Protein AF-A0A1C3NWD1-F1 (afdb_monomer)

Secondary structure (DSSP, 8-state):
--S-SHHHHHTT--HHHHHHHHHHHHHHHHHHHHHHHHHHH-S-HHHHHHHHHHHHHHHHHTTTT-HHHHHHHHHHHHHHHHHHTT----STTHHHHHHHHHTHHHHHHHHHHHH-TTGGGSSTT-S-GGGG-S-PSPPSSPPPHHHHHHHHHHHHHHHHHHHGGGGS-HHHHHHHHHHHHHHHHHHHHIIIIIIT------HHHHHHHHHHHHHHHHHT-STTPPPPPHHHHHHHHHHHHHHHHHHHHHHHTTS-HHHHHHHHHHHHHHHIIIIIT-HHHHTT---PPPEETTEEPPHHHHHHHHHHHHHHHHHHHHHHHHSHHHHHHHHHHH-HHHHHHTT--HHHHHHHHHHHHHHHHHHHHHHHHHHTTS--TTTT-HHHHHHHHHHHHHH-TT-HHHHHHHHHHHHHHHHHS-TTHHHHHHHHHHHHHTTSTTHHHHHHHHHHHHHHHHHHHHTS-S------------------------------------------------------PPP--S-PPPPPHHHHHHHHHHHHHHT------

Radius of gyration: 30.86 Å; Cα contacts (8 Å, |Δi|>4): 618; chains: 1; bounding box: 107×69×74 Å

pLDDT: mean 72.7, std 21.0, range [24.58, 97.88]

Solvent-accessible surface area (backbone atoms only — not comparable to full-atom values): 30510 Å² total; per-residue (Å²): 80,84,65,40,50,68,65,28,46,74,69,72,41,65,55,69,60,55,48,50,50,50,48,54,52,50,54,51,51,52,51,52,52,48,64,72,42,37,88,77,62,49,96,42,79,63,59,60,56,54,50,56,55,44,50,49,22,26,43,60,73,23,64,82,74,39,70,68,48,26,53,53,43,44,49,52,54,52,50,51,40,57,56,50,69,72,62,84,63,83,65,88,61,27,66,57,48,53,48,45,47,77,37,42,43,44,53,50,31,38,50,47,66,68,68,49,81,81,59,74,64,49,38,51,77,56,68,63,52,53,64,63,38,88,67,72,81,84,70,95,60,86,74,52,72,65,57,53,49,51,53,51,50,50,52,49,51,52,52,50,61,72,48,50,54,79,76,55,56,79,76,67,35,50,72,51,40,48,27,43,14,42,16,26,34,33,37,17,47,26,41,25,37,37,38,45,39,37,62,66,28,20,52,22,23,32,9,43,47,1,23,52,41,12,44,32,30,35,66,22,71,48,94,78,38,74,57,36,61,42,62,58,13,37,55,48,15,5,52,59,22,21,63,51,26,40,62,61,34,61,66,29,69,76,36,56,55,56,39,18,23,54,40,29,28,32,50,7,39,38,42,29,58,70,41,50,68,30,59,90,71,53,57,90,72,69,55,68,75,58,34,59,99,86,44,70,54,52,71,70,57,47,49,52,49,42,51,48,53,35,50,50,51,53,49,53,51,47,52,43,52,78,35,75,65,21,54,52,29,42,40,33,28,70,38,49,68,64,27,41,74,76,70,43,62,58,63,62,52,48,42,50,34,41,16,54,18,21,20,37,10,1,41,11,25,30,45,35,28,56,56,67,53,40,88,62,51,72,78,21,23,37,68,49,14,50,52,52,46,48,33,24,50,37,36,28,25,63,32,70,68,18,12,43,51,33,20,44,49,41,48,52,32,52,71,77,40,63,87,62,45,35,60,52,51,45,49,54,50,48,57,50,31,79,77,38,80,62,26,58,43,42,54,52,48,50,53,52,51,48,53,53,46,53,54,49,50,73,72,52,69,98,76,83,92,74,86,89,86,84,82,88,79,91,79,90,84,92,76,89,81,86,90,84,90,87,87,82,86,83,85,89,87,86,88,90,85,84,84,82,90,89,89,83,85,83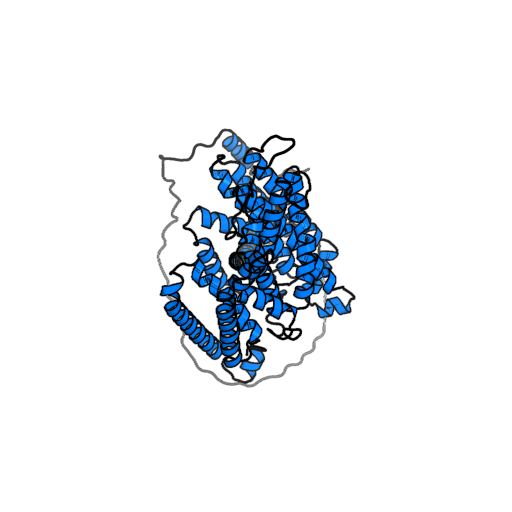,89,83,91,82,78,87,82,74,89,74,78,83,78,86,91,81,87,76,84,82,72,50,78,64,51,51,54,49,53,51,51,52,52,53,70,75,65,65,78,88,75,82,135

Nearest PDB structures (foldseek):
  5b57-assembly1_B  TM=3.977E-01  e=2.247E-02  Burkholderia cenocepacia J2315
  6iww-assembly1_C  TM=1.962E-01  e=1.771E-01  Salmonella enterica subsp. enterica serovar Typhimurium
  8j2m-assembly1_B  TM=1.566E-01  e=1.511E+00  Oryza sativa Japonica Group
  6fmy-assembly1_A  TM=1.900E-01  e=9.768E+00  Streptococcus thermophilus LMG 18311

InterPro domains:
  IPR001851 ABC transporter, permease [PF02653] (3-109)
  IPR001851 ABC transporter, permease [PF02653] (179-416)
  IPR043428 High-affinity branched-chain amino acid transport system permease protein LivM-like [PTHR30482] (113-449)
  IPR043428 High-affinity branched-chain amino acid transport system permease protein LivM-like [cd06581] (182-442)

Mean predicted aligned error: 15.23 Å

Foldseek 3Di:
DQQDDVVCVVVVNPSVVVVVVVVVVVVVVLVVVCVVCCVPQPPDPVSSVVVVLLLLLLCVQLLVPDPVSSVVSSVVQVVVLVVLVPDQDDDPCRLVSVLCSVCVSLVSLQCSLQPVLPNQSSHNCPPQLCLLAPDDDDDPDDDDPVVVVVVVVLVVVLVCVLCVLLPDDLVSLLLSLLQLLQLLLLLLLLLQCQQQVAAALLLLLLQLQLQLQLQCLCVCNPPNGDRDQSVVSNLVSLLVLLVVLLVQLQSLVSHDDPSSHSSNLSSSQCSLRVAVPRCVRFPPRQLDAHDDPPHHDRSSVLSVVSVVLSVVSVVVSVCCCVDPLRSLSSVCSNPVVVSVVVVRPSNVSSSVSRSSSSSSSSSSSNSVCNSVSHRDSVSSHSVVSVLSSLQSSQQGSNDSSSSSVSSVQLSVDVVPHPPCRSVVVSVVQSVVCVVVSNHPNVVVVVVVVVVVVVVVPVVVDPPPPDDDDDDDDDDDDDDDDDDDDDDDDDDDDDDDDDDDDDDDDDDDDDDDDDDDDDDDDDDDDDADPVRVVVVVVVVVVVPDDDDDD

Structure (mmCIF, N/CA/C/O backbone):
data_AF-A0A1C3NWD1-F1
#
_entry.id   AF-A0A1C3NWD1-F1
#
loop_
_atom_site.group_PDB
_atom_site.id
_atom_site.type_symbol
_atom_site.label_atom_id
_atom_site.label_alt_id
_atom_site.label_comp_id
_atom_site.label_asym_id
_atom_site.label_entity_id
_atom_site.label_seq_id
_atom_site.pdbx_PDB_ins_code
_atom_site.Cartn_x
_atom_site.Cartn_y
_atom_site.Cartn_z
_atom_site.occupancy
_atom_site.B_iso_or_equiv
_atom_site.auth_seq_id
_atom_site.auth_comp_id
_atom_site.auth_asym_id
_atom_site.auth_atom_id
_atom_site.pdbx_PDB_model_num
ATOM 1 N N . MET A 1 1 ? -16.433 8.766 25.386 1.00 56.16 1 MET A N 1
ATOM 2 C CA . MET A 1 1 ? -16.088 9.530 24.168 1.00 56.16 1 MET A CA 1
ATOM 3 C C . MET A 1 1 ? -15.211 8.722 23.220 1.00 56.16 1 MET A C 1
ATOM 5 O O . MET A 1 1 ? -15.625 8.549 22.086 1.00 56.16 1 MET A O 1
ATOM 9 N N . VAL A 1 2 ? -14.023 8.257 23.641 1.00 53.28 2 VAL A N 1
ATOM 10 C CA . VAL A 1 2 ? -13.127 7.468 22.766 1.00 53.28 2 VAL A CA 1
ATOM 11 C C . VAL A 1 2 ? -13.754 6.124 22.376 1.00 53.28 2 VAL A C 1
ATOM 13 O O . VAL A 1 2 ? -13.706 5.761 21.206 1.00 53.28 2 VAL A O 1
ATOM 16 N N . ASP A 1 3 ? -14.381 5.429 23.330 1.00 57.62 3 ASP A N 1
ATOM 17 C CA . ASP A 1 3 ? -15.058 4.148 23.072 1.00 57.62 3 ASP A CA 1
ATOM 18 C C . ASP A 1 3 ? -16.434 4.342 22.424 1.00 57.62 3 ASP A C 1
ATOM 20 O O . ASP A 1 3 ? -16.761 3.689 21.440 1.00 57.62 3 ASP A O 1
ATOM 24 N N . ASP A 1 4 ? -17.216 5.286 22.954 1.00 66.12 4 ASP A N 1
ATOM 25 C CA . ASP A 1 4 ? -18.485 5.728 22.380 1.00 66.12 4 ASP A CA 1
ATOM 26 C C . ASP A 1 4 ? -18.639 7.251 22.552 1.00 66.12 4 ASP A C 1
ATOM 28 O O . ASP A 1 4 ? -18.438 7.805 23.647 1.00 66.12 4 ASP A O 1
ATOM 32 N N . ARG A 1 5 ? -18.951 7.934 21.444 1.00 69.62 5 ARG A N 1
ATOM 33 C CA . ARG A 1 5 ? -19.238 9.373 21.376 1.00 69.62 5 ARG A CA 1
ATOM 34 C C . ARG A 1 5 ? -20.714 9.668 21.659 1.00 69.62 5 ARG A C 1
ATOM 36 O O . ARG A 1 5 ? -20.987 10.604 22.403 1.00 69.62 5 ARG A O 1
ATOM 43 N N . GLN A 1 6 ? -21.636 8.865 21.130 1.00 71.81 6 GLN A N 1
ATOM 44 C CA . GLN A 1 6 ? -23.077 9.048 21.318 1.00 71.81 6 GLN A CA 1
ATOM 45 C C . GLN A 1 6 ? -23.457 8.823 22.784 1.00 71.81 6 GLN A C 1
ATOM 47 O O . GLN A 1 6 ? -24.178 9.629 23.363 1.00 71.81 6 GLN A O 1
ATOM 52 N N . LEU A 1 7 ? -22.886 7.801 23.430 1.00 77.56 7 LEU A N 1
ATOM 53 C CA . LEU A 1 7 ? -23.079 7.568 24.865 1.00 77.56 7 LEU A CA 1
ATOM 54 C C . LEU A 1 7 ? -22.551 8.733 25.727 1.00 77.56 7 LEU A C 1
ATOM 56 O O . LEU A 1 7 ? -23.131 9.044 26.763 1.00 77.56 7 LEU A O 1
ATOM 60 N N . ALA A 1 8 ? -21.476 9.404 25.292 1.00 78.06 8 ALA A N 1
ATOM 61 C CA . ALA A 1 8 ? -20.918 10.560 25.999 1.00 78.06 8 ALA A CA 1
ATOM 62 C C . ALA A 1 8 ? -21.793 11.819 25.851 1.00 78.06 8 ALA A C 1
ATOM 64 O O . ALA A 1 8 ? -22.002 12.544 26.825 1.00 78.06 8 ALA A O 1
ATOM 65 N N . GLU A 1 9 ? -22.338 12.050 24.654 1.00 83.19 9 GLU A N 1
ATOM 66 C CA . GLU A 1 9 ? -23.315 13.115 24.393 1.00 83.19 9 GLU A CA 1
ATOM 67 C C . GLU A 1 9 ? -24.612 12.877 25.190 1.00 83.19 9 GLU A C 1
ATOM 69 O O . GLU A 1 9 ? -25.127 13.803 25.815 1.00 83.19 9 GLU A O 1
ATOM 74 N N . LEU A 1 10 ? -25.079 11.623 25.279 1.00 88.56 10 LEU A N 1
ATOM 75 C CA . LEU A 1 10 ? -26.205 11.222 26.136 1.00 88.56 10 LEU A CA 1
ATOM 76 C C . LEU A 1 10 ? -25.922 11.413 27.636 1.00 88.56 10 LEU A C 1
ATOM 78 O O . LEU A 1 10 ? -26.843 11.721 28.389 1.00 88.56 10 LEU A O 1
ATOM 82 N N . SER A 1 11 ? -24.665 11.297 28.081 1.00 88.56 11 SER A N 1
ATOM 83 C CA . SER A 1 11 ? -24.250 11.636 29.453 1.00 88.56 11 SER A CA 1
ATOM 84 C C . SER A 1 11 ? -23.986 13.138 29.672 1.00 88.56 11 SER A C 1
ATOM 86 O O . SER A 1 11 ? -23.311 13.502 30.632 1.00 88.56 11 SER A O 1
ATOM 88 N N . ALA A 1 12 ? -24.478 14.007 28.781 1.00 87.94 12 ALA A N 1
ATOM 89 C CA . ALA A 1 12 ? -24.313 15.465 28.807 1.00 87.94 12 ALA A CA 1
ATOM 90 C C . ALA A 1 12 ? -22.852 15.970 28.776 1.00 87.94 12 ALA A C 1
ATOM 92 O O . ALA A 1 12 ? -22.576 17.112 29.147 1.00 87.94 12 ALA A O 1
ATOM 93 N N . ILE A 1 13 ? -21.905 15.154 28.297 1.00 85.81 13 ILE A N 1
ATOM 94 C CA . ILE A 1 13 ? -20.516 15.579 28.086 1.00 85.81 13 ILE A CA 1
ATOM 95 C C . ILE A 1 13 ? -20.430 16.243 26.701 1.00 85.81 13 ILE A C 1
ATOM 97 O O . ILE A 1 13 ? -20.773 15.596 25.708 1.00 85.81 13 ILE A O 1
ATOM 101 N N . PRO A 1 14 ? -19.944 17.497 26.581 1.00 85.69 14 PRO A N 1
ATOM 102 C CA . PRO A 1 14 ? -19.838 18.192 25.298 1.00 85.69 14 PRO A CA 1
ATOM 103 C C . PRO A 1 14 ? -18.686 17.614 24.460 1.00 85.69 14 PRO A C 1
ATOM 105 O O . PRO A 1 14 ? -17.570 18.138 24.449 1.00 85.69 14 PRO A O 1
ATOM 108 N N . ALA A 1 15 ? -18.957 16.509 23.761 1.00 79.94 15 ALA A N 1
ATOM 109 C CA . ALA A 1 15 ? -17.955 15.720 23.048 1.00 79.94 15 ALA A CA 1
ATOM 110 C C . ALA A 1 15 ? -17.121 16.549 22.056 1.00 79.94 15 ALA A C 1
ATOM 112 O O . ALA A 1 15 ? -15.904 16.389 22.021 1.00 79.94 15 ALA A O 1
ATOM 113 N N . ASP A 1 16 ? -17.730 17.477 21.310 1.00 80.38 16 ASP A N 1
ATOM 114 C CA . ASP A 1 16 ? -16.998 18.345 20.375 1.00 80.38 16 ASP A CA 1
ATOM 115 C C . ASP A 1 16 ? -16.020 19.298 21.073 1.00 80.38 16 ASP A C 1
ATOM 117 O O . ASP A 1 16 ? -14.914 19.504 20.579 1.00 80.38 16 ASP A O 1
ATOM 121 N N . GLN A 1 17 ? -16.371 19.836 22.247 1.00 83.38 17 GLN A N 1
ATOM 122 C CA . GLN A 1 17 ? -15.467 20.703 23.012 1.00 83.38 17 GLN A CA 1
ATOM 123 C C . GLN A 1 17 ? -14.297 19.903 23.594 1.00 83.38 17 GLN A C 1
ATOM 125 O O . GLN A 1 17 ? -13.153 20.351 23.533 1.00 83.38 17 GLN A O 1
ATOM 130 N N . VAL A 1 18 ? -14.564 18.694 24.100 1.00 84.75 18 VAL A N 1
ATOM 131 C CA . VAL A 1 18 ? -13.524 17.779 24.599 1.00 84.75 18 VAL A CA 1
ATOM 132 C C . VAL A 1 18 ? -12.596 17.335 23.460 1.00 84.75 18 VAL A C 1
ATOM 134 O O . VAL A 1 18 ? -11.378 17.322 23.636 1.00 84.75 18 VAL A O 1
ATOM 137 N N . ALA A 1 19 ? -13.141 17.054 22.271 1.00 81.31 19 ALA A N 1
ATOM 138 C CA . ALA A 1 19 ? -12.361 16.758 21.070 1.00 81.31 19 ALA A CA 1
ATOM 139 C C . ALA A 1 19 ? -11.484 17.944 20.654 1.00 81.31 19 ALA A C 1
ATOM 141 O O . ALA A 1 19 ? -10.289 17.769 20.430 1.00 81.31 19 ALA A O 1
ATOM 142 N N . ALA A 1 20 ? -12.063 19.145 20.564 1.00 83.75 20 ALA A N 1
ATOM 143 C CA . ALA A 1 20 ? -11.362 20.355 20.152 1.00 83.75 20 ALA A CA 1
ATOM 144 C C . ALA A 1 20 ? -10.234 20.720 21.129 1.00 83.75 20 ALA A C 1
ATOM 146 O O . ALA A 1 20 ? -9.129 21.038 20.693 1.00 83.75 20 ALA A O 1
ATOM 147 N N . ALA A 1 21 ? -10.473 20.599 22.439 1.00 87.81 21 ALA A N 1
ATOM 148 C CA . ALA A 1 21 ? -9.446 20.779 23.461 1.00 87.81 21 ALA A CA 1
ATOM 149 C C . ALA A 1 21 ? -8.330 19.725 23.343 1.00 87.81 21 ALA A C 1
ATOM 151 O O . ALA A 1 21 ? -7.152 20.077 23.372 1.00 87.81 21 ALA A O 1
ATOM 152 N N . GLY A 1 22 ? -8.682 18.449 23.143 1.00 87.06 22 GLY A N 1
ATOM 153 C CA . GLY A 1 22 ? -7.714 17.373 22.915 1.00 87.06 22 GLY A CA 1
ATOM 154 C C . GLY A 1 22 ? -6.849 17.604 21.671 1.00 87.06 22 GLY A C 1
ATOM 155 O O . GLY A 1 22 ? -5.629 17.454 21.736 1.00 87.06 22 GLY A O 1
ATOM 156 N N . TRP A 1 23 ? -7.460 18.045 20.566 1.00 86.44 23 TRP A N 1
ATOM 157 C CA . TRP A 1 23 ? -6.755 18.447 19.347 1.00 86.44 23 TRP A CA 1
ATOM 158 C C . TRP A 1 23 ? -5.817 19.628 19.594 1.00 86.44 23 TRP A C 1
ATOM 160 O O . TRP A 1 23 ? -4.640 19.524 19.263 1.00 86.44 23 TRP A O 1
ATOM 170 N N . ALA A 1 24 ? -6.296 20.707 20.220 1.00 90.75 24 ALA A N 1
ATOM 171 C CA . ALA A 1 24 ? -5.492 21.897 20.498 1.00 90.75 24 ALA A CA 1
ATOM 172 C C . ALA A 1 24 ? -4.279 21.591 21.394 1.00 90.75 24 ALA A C 1
ATOM 174 O O . ALA A 1 24 ? -3.167 22.049 21.120 1.00 90.75 24 ALA A O 1
ATOM 175 N N . VAL A 1 25 ? -4.461 20.776 22.439 1.00 90.25 25 VAL A N 1
ATOM 176 C CA . VAL A 1 25 ? -3.363 20.319 23.307 1.00 90.25 25 VAL A CA 1
ATOM 177 C C . VAL A 1 25 ? -2.386 19.439 22.523 1.00 90.25 25 VAL A C 1
ATOM 179 O O . VAL A 1 25 ? -1.177 19.660 22.599 1.00 90.25 25 VAL A O 1
ATOM 182 N N . GLY A 1 26 ? -2.889 18.500 21.715 1.00 88.25 26 GLY A N 1
ATOM 183 C CA . GLY A 1 26 ? -2.070 17.633 20.867 1.00 88.25 26 GLY A CA 1
ATOM 184 C C . GLY A 1 26 ? -1.217 18.405 19.857 1.00 88.25 26 GLY A C 1
ATOM 185 O O . GLY A 1 26 ? -0.010 18.182 19.781 1.00 88.25 26 GLY A O 1
ATOM 186 N N . THR A 1 27 ? -1.802 19.363 19.129 1.00 89.69 27 THR A N 1
ATOM 187 C CA . THR A 1 27 ? -1.069 20.200 18.164 1.00 89.69 27 THR A CA 1
ATOM 188 C C . THR A 1 27 ? -0.059 21.118 18.846 1.00 89.69 27 THR A C 1
ATOM 190 O O . THR A 1 27 ? 1.030 21.320 18.316 1.00 89.69 27 THR A O 1
ATOM 193 N N . THR A 1 28 ? -0.381 21.638 20.036 1.00 92.31 28 THR A N 1
ATOM 194 C CA . THR A 1 28 ? 0.540 22.486 20.814 1.00 92.31 28 THR A CA 1
ATOM 195 C C . THR A 1 28 ? 1.754 21.688 21.289 1.00 92.31 28 THR A C 1
ATOM 197 O O . THR A 1 28 ? 2.888 22.130 21.109 1.00 92.31 28 THR A O 1
ATOM 200 N N . LEU A 1 29 ? 1.538 20.485 21.834 1.00 89.25 29 LEU A N 1
ATOM 201 C CA . LEU A 1 29 ? 2.622 19.593 22.253 1.00 89.25 29 LEU A CA 1
ATOM 202 C C . LEU A 1 29 ? 3.470 19.131 21.062 1.00 89.25 29 LEU A C 1
ATOM 204 O O . LEU A 1 29 ? 4.692 19.190 21.142 1.00 89.25 29 LEU A O 1
ATOM 208 N N . ALA A 1 30 ? 2.850 18.751 19.940 1.00 85.25 30 ALA A N 1
ATOM 209 C CA . ALA A 1 30 ? 3.571 18.372 18.725 1.00 85.25 30 ALA A CA 1
ATOM 210 C C . ALA A 1 30 ? 4.430 19.526 18.172 1.00 85.25 30 ALA A C 1
ATOM 212 O O . ALA A 1 30 ? 5.585 19.310 17.803 1.00 85.25 30 ALA A O 1
ATOM 213 N N . GLY A 1 31 ? 3.907 20.759 18.176 1.00 87.00 31 GLY A N 1
ATOM 214 C CA . GLY A 1 31 ? 4.665 21.958 17.809 1.00 87.00 31 GLY A CA 1
ATOM 215 C C . GLY A 1 31 ? 5.853 22.210 18.742 1.00 87.00 31 GLY A C 1
ATOM 216 O O . GLY A 1 31 ? 6.963 22.456 18.273 1.00 87.00 31 GLY A O 1
ATOM 217 N N . PHE A 1 32 ? 5.655 22.070 20.056 1.00 89.88 32 PHE A N 1
ATOM 218 C CA . PHE A 1 32 ? 6.724 22.195 21.049 1.00 89.88 32 PHE A CA 1
ATOM 219 C C . PHE A 1 32 ? 7.815 21.124 20.871 1.00 89.88 32 PHE A C 1
ATOM 221 O O . PHE A 1 32 ? 9.002 21.448 20.858 1.00 89.88 32 PHE A O 1
ATOM 228 N N . THR A 1 33 ? 7.436 19.864 20.638 1.00 85.25 33 THR A N 1
ATOM 229 C CA . THR A 1 33 ? 8.374 18.787 20.280 1.00 85.25 33 THR A CA 1
ATOM 230 C C . THR A 1 33 ? 9.134 19.115 18.992 1.00 85.25 33 THR A C 1
ATOM 232 O O . THR A 1 33 ? 10.354 18.972 18.960 1.00 85.25 33 THR A O 1
ATOM 235 N N . GLY A 1 34 ? 8.458 19.627 17.959 1.00 83.62 34 GLY A N 1
ATOM 236 C CA . GLY A 1 34 ? 9.097 20.078 16.720 1.00 83.62 34 GLY A CA 1
ATOM 237 C C . GLY A 1 34 ? 10.166 21.151 16.952 1.00 83.62 34 GLY A C 1
ATOM 238 O O . GLY A 1 34 ? 11.270 21.029 16.426 1.00 83.62 34 GLY A O 1
ATOM 239 N N . ILE A 1 35 ? 9.888 22.146 17.802 1.00 86.69 35 ILE A N 1
ATOM 240 C CA . ILE A 1 35 ? 10.855 23.189 18.193 1.00 86.69 35 ILE A CA 1
ATOM 241 C C . ILE A 1 35 ? 12.080 22.580 18.895 1.00 86.69 35 ILE A C 1
ATOM 243 O O . ILE A 1 35 ? 13.209 22.956 18.587 1.00 86.69 35 ILE A O 1
ATOM 247 N N . LEU A 1 36 ? 11.881 21.617 19.804 1.00 87.75 36 LEU A N 1
ATOM 248 C CA . LEU A 1 36 ? 12.979 20.959 20.524 1.00 87.75 36 LEU A CA 1
ATOM 249 C C . LEU A 1 36 ? 13.839 20.045 19.636 1.00 87.75 36 LEU A C 1
ATOM 251 O O . LEU A 1 36 ? 15.032 19.889 19.900 1.00 87.75 36 LEU A O 1
ATOM 255 N N . LEU A 1 37 ? 13.259 19.431 18.600 1.00 83.44 37 LEU A N 1
ATOM 256 C CA . LEU A 1 37 ? 13.977 18.528 17.692 1.00 83.44 37 LEU A CA 1
ATOM 257 C C . LEU A 1 37 ? 14.575 19.240 16.469 1.00 83.44 37 LEU A C 1
ATOM 259 O O . LEU A 1 37 ? 15.523 18.714 15.882 1.00 83.44 37 LEU A O 1
ATOM 263 N N . ALA A 1 38 ? 14.103 20.440 16.114 1.00 83.62 38 ALA A N 1
ATOM 264 C CA . ALA A 1 38 ? 14.605 21.220 14.979 1.00 83.62 38 ALA A CA 1
ATOM 265 C C . ALA A 1 38 ? 16.143 21.396 14.945 1.00 83.62 38 ALA A C 1
ATOM 267 O O . ALA A 1 38 ? 16.715 21.211 13.867 1.00 83.62 38 ALA A O 1
ATOM 268 N N . PRO A 1 39 ? 16.853 21.653 16.071 1.00 85.69 39 PRO A N 1
ATOM 269 C CA . PRO A 1 39 ? 18.316 21.755 16.073 1.00 85.69 39 PRO A CA 1
ATOM 270 C C . PRO A 1 39 ? 19.040 20.431 15.787 1.00 85.69 39 PRO A C 1
ATOM 272 O O . PRO A 1 39 ? 20.216 20.450 15.438 1.00 85.69 39 PRO A O 1
ATOM 275 N N . ARG A 1 40 ? 18.369 19.283 15.967 1.00 80.50 40 ARG A N 1
ATOM 276 C CA . ARG A 1 40 ? 18.953 17.941 15.788 1.00 80.50 40 ARG A CA 1
ATOM 277 C C . ARG A 1 40 ? 18.625 17.318 14.434 1.00 80.50 40 ARG A C 1
ATOM 279 O O . ARG A 1 40 ? 19.489 16.670 13.859 1.00 80.50 40 ARG A O 1
ATOM 286 N N . LEU A 1 41 ? 17.394 17.482 13.944 1.00 72.88 41 LEU A N 1
ATOM 287 C CA . LEU A 1 41 ? 16.898 16.765 12.758 1.00 72.88 41 LEU A CA 1
ATOM 288 C C . LEU A 1 41 ? 16.902 17.579 11.457 1.00 72.88 41 LEU A C 1
ATOM 290 O O . LEU A 1 41 ? 16.620 17.013 10.404 1.00 72.88 41 LEU A O 1
ATOM 294 N N . GLN A 1 42 ? 17.234 18.875 11.524 1.00 74.00 42 GLN A N 1
ATOM 295 C CA . GLN A 1 42 ? 16.994 19.861 10.461 1.00 74.00 42 GLN A CA 1
ATOM 296 C C . GLN A 1 42 ? 15.494 20.014 10.132 1.00 74.00 42 GLN A C 1
ATOM 298 O O . GLN A 1 42 ? 14.689 19.089 10.246 1.00 74.00 42 GLN A O 1
ATOM 303 N N . LEU A 1 43 ? 15.081 21.212 9.715 1.00 71.19 43 LEU A N 1
ATOM 304 C CA . LEU A 1 43 ? 13.685 21.474 9.350 1.00 71.19 43 LEU A CA 1
ATOM 305 C C . LEU A 1 43 ? 13.396 20.980 7.927 1.00 71.19 43 LEU A C 1
ATOM 307 O O . LEU A 1 43 ? 13.308 21.764 6.986 1.00 71.19 43 LEU A O 1
ATOM 311 N N . THR A 1 44 ? 13.244 19.663 7.781 1.00 70.69 44 THR A N 1
ATOM 312 C CA . THR A 1 44 ? 12.792 19.018 6.541 1.00 70.69 44 THR A CA 1
ATOM 313 C C . THR A 1 44 ? 11.373 18.451 6.708 1.00 70.69 44 THR A C 1
ATOM 315 O O . THR A 1 44 ? 11.058 17.902 7.770 1.00 70.69 44 THR A O 1
ATOM 318 N N . PRO A 1 45 ? 10.502 18.525 5.677 1.00 62.12 45 PRO A N 1
ATOM 319 C CA . PRO A 1 45 ? 9.158 17.938 5.736 1.00 62.12 45 PRO A CA 1
ATOM 320 C C . PRO A 1 45 ? 9.168 16.432 6.028 1.00 62.12 45 PRO A C 1
ATOM 322 O O . PRO A 1 45 ? 8.290 15.925 6.724 1.00 62.12 45 PRO A O 1
ATOM 325 N N . TYR A 1 46 ? 10.180 15.721 5.525 1.00 63.66 46 TYR A N 1
ATOM 326 C CA . TYR A 1 46 ? 10.324 14.274 5.680 1.00 63.66 46 TYR A CA 1
ATOM 327 C C . TYR A 1 46 ? 10.920 13.878 7.041 1.00 63.66 46 TYR A C 1
ATOM 329 O O . TYR A 1 46 ? 10.402 12.975 7.691 1.00 63.66 46 TYR A O 1
ATOM 337 N N . GLY A 1 47 ? 11.934 14.590 7.549 1.00 66.69 47 GLY A N 1
ATOM 338 C CA . GLY A 1 47 ? 12.548 14.273 8.845 1.00 66.69 47 GLY A CA 1
ATOM 339 C C . GLY A 1 47 ? 11.561 14.342 10.015 1.00 66.69 47 GLY A C 1
ATOM 340 O O . GLY A 1 47 ? 11.516 13.433 10.843 1.00 66.69 47 GLY A O 1
ATOM 341 N N . LEU A 1 48 ? 10.707 15.373 10.054 1.00 70.00 48 LEU A N 1
ATOM 342 C CA . LEU A 1 48 ? 9.707 15.519 11.118 1.00 70.00 48 LEU A CA 1
ATOM 343 C C . LEU A 1 48 ? 8.495 14.589 10.955 1.00 70.00 48 LEU A C 1
ATOM 345 O O . LEU A 1 48 ? 7.911 14.175 11.954 1.00 70.00 48 LEU A O 1
ATOM 349 N N . THR A 1 49 ? 8.112 14.220 9.729 1.00 67.88 49 THR A N 1
ATOM 350 C CA . THR A 1 49 ? 7.000 13.275 9.514 1.00 67.88 49 THR A CA 1
ATOM 351 C C . THR A 1 49 ? 7.390 11.833 9.845 1.00 67.88 49 THR A C 1
ATOM 353 O O . THR A 1 49 ? 6.531 11.048 10.245 1.00 67.88 49 THR A O 1
ATOM 356 N N . LEU A 1 50 ? 8.678 11.481 9.797 1.00 69.38 50 LEU A N 1
ATOM 357 C CA . LEU A 1 50 ? 9.162 10.168 10.235 1.00 69.38 50 LEU A CA 1
ATOM 358 C C . LEU A 1 50 ? 9.050 9.951 11.759 1.00 69.38 50 LEU A C 1
ATOM 360 O O . LEU A 1 50 ? 8.834 8.813 12.174 1.00 69.38 50 LEU A O 1
ATOM 364 N N . LEU A 1 51 ? 9.059 11.008 12.586 1.00 76.50 51 LEU A N 1
ATOM 365 C CA . LEU A 1 51 ? 8.763 10.920 14.033 1.00 76.50 51 LEU A CA 1
ATOM 366 C C . LEU A 1 51 ? 7.345 10.404 14.325 1.00 76.50 51 LEU A C 1
ATOM 368 O O . LEU A 1 51 ? 7.087 9.829 15.384 1.00 76.50 51 LEU A O 1
ATOM 372 N N . VAL A 1 52 ? 6.402 10.583 13.396 1.00 77.19 52 VAL A N 1
ATOM 373 C CA . VAL A 1 52 ? 5.029 10.074 13.545 1.00 77.19 52 VAL A CA 1
ATOM 374 C C . VAL A 1 52 ? 5.040 8.545 13.686 1.00 77.19 52 VAL A C 1
ATOM 376 O O . VAL A 1 52 ? 4.271 7.981 14.461 1.00 77.19 52 VAL A O 1
ATOM 379 N N . LEU A 1 53 ? 5.972 7.865 13.014 1.00 75.38 53 LEU A N 1
ATOM 380 C CA . LEU A 1 53 ? 6.144 6.420 13.131 1.00 75.38 53 LEU A CA 1
ATOM 381 C C . LEU A 1 53 ? 6.651 5.995 14.522 1.00 75.38 53 LEU A C 1
ATOM 383 O O . LEU A 1 53 ? 6.215 4.968 15.043 1.00 75.38 53 LEU A O 1
ATOM 387 N N . GLU A 1 54 ? 7.522 6.794 15.142 1.00 80.81 54 GLU A N 1
ATOM 388 C CA . GLU A 1 54 ? 8.015 6.551 16.503 1.00 80.81 54 GLU A CA 1
ATOM 389 C C . GLU A 1 54 ? 6.911 6.766 17.544 1.00 80.81 54 GLU A C 1
ATOM 391 O O . GLU A 1 54 ? 6.699 5.927 18.425 1.00 80.81 54 GLU A O 1
ATOM 396 N N . THR A 1 55 ? 6.134 7.847 17.406 1.00 83.38 55 THR A N 1
ATOM 397 C CA . THR A 1 55 ? 5.027 8.138 18.330 1.00 83.38 55 THR A CA 1
ATOM 398 C C . THR A 1 55 ? 3.906 7.101 18.246 1.00 83.38 55 THR A C 1
ATOM 400 O O . THR A 1 55 ? 3.331 6.761 19.283 1.00 83.38 55 THR A O 1
ATOM 403 N N . PHE A 1 56 ? 3.643 6.499 17.078 1.00 81.06 56 PHE A N 1
ATOM 404 C CA . PHE A 1 56 ? 2.696 5.381 16.974 1.00 81.06 56 PHE A CA 1
ATOM 405 C C . PHE A 1 56 ? 3.089 4.178 17.847 1.00 81.06 56 PHE A C 1
ATOM 407 O O . PHE A 1 56 ? 2.206 3.571 18.455 1.00 81.06 56 PHE A O 1
ATOM 414 N N . ALA A 1 57 ? 4.381 3.848 17.972 1.00 82.06 57 ALA A N 1
ATOM 415 C CA . ALA A 1 57 ? 4.846 2.758 18.840 1.00 82.06 57 ALA A CA 1
ATOM 416 C C . ALA A 1 57 ? 4.433 2.987 20.302 1.00 82.06 57 ALA A C 1
ATOM 418 O O . ALA A 1 57 ? 3.841 2.117 20.946 1.00 82.06 57 ALA A O 1
ATOM 419 N N . VAL A 1 58 ? 4.684 4.204 20.789 1.00 85.94 58 VAL A N 1
ATOM 420 C CA . VAL A 1 58 ? 4.336 4.659 22.140 1.00 85.94 58 VAL A CA 1
ATOM 421 C C . VAL A 1 58 ? 2.821 4.657 22.352 1.00 85.94 58 VAL A C 1
ATOM 423 O O . VAL A 1 58 ? 2.334 4.154 23.365 1.00 85.94 58 VAL A O 1
ATOM 426 N N . VAL A 1 59 ? 2.064 5.184 21.386 1.00 80.69 59 VAL A N 1
ATOM 427 C CA . VAL A 1 59 ? 0.598 5.284 21.436 1.00 80.69 59 VAL A CA 1
ATOM 428 C C . VAL A 1 59 ? -0.065 3.912 21.563 1.00 80.69 59 VAL A C 1
ATOM 430 O O . VAL A 1 59 ? -0.956 3.737 22.401 1.00 80.69 59 VAL A O 1
ATOM 433 N N . VAL A 1 60 ? 0.376 2.924 20.775 1.00 79.19 60 VAL A N 1
ATOM 434 C CA . VAL A 1 60 ? -0.174 1.563 20.859 1.00 79.19 60 VAL A CA 1
ATOM 435 C C . VAL A 1 60 ? 0.226 0.900 22.181 1.00 79.19 60 VAL A C 1
ATOM 437 O O . VAL A 1 60 ? -0.607 0.220 22.784 1.00 79.19 60 VAL A O 1
ATOM 440 N N . ALA A 1 61 ? 1.445 1.134 22.684 1.00 80.06 61 ALA A N 1
ATOM 441 C CA . ALA A 1 61 ? 1.903 0.564 23.955 1.00 80.06 61 ALA A CA 1
ATOM 442 C C . ALA A 1 61 ? 1.112 1.098 25.156 1.00 80.06 61 ALA A C 1
ATOM 444 O O . ALA A 1 61 ? 0.674 0.328 26.010 1.00 80.06 61 ALA A O 1
ATOM 445 N N . ALA A 1 62 ? 0.822 2.399 25.156 1.00 79.19 62 ALA A N 1
ATOM 446 C CA . ALA A 1 62 ? -0.048 3.051 26.131 1.00 79.19 62 ALA A CA 1
ATOM 447 C C . ALA A 1 62 ? -1.546 2.725 25.956 1.00 79.19 62 ALA A C 1
ATOM 449 O O . ALA A 1 62 ? -2.370 3.174 26.759 1.00 79.19 62 ALA A O 1
ATOM 450 N N . ARG A 1 63 ? -1.913 1.971 24.906 1.00 76.44 63 ARG A N 1
ATOM 451 C CA . ARG A 1 63 ? -3.288 1.584 24.533 1.00 76.44 63 ARG A CA 1
ATOM 452 C C . ARG A 1 63 ? -4.264 2.766 24.401 1.00 76.44 63 ARG A C 1
ATOM 454 O O . ARG A 1 63 ? -5.459 2.568 24.588 1.00 76.44 63 ARG A O 1
ATOM 461 N N . LEU A 1 64 ? -3.771 3.983 24.136 1.00 72.00 64 LEU A N 1
ATOM 462 C CA . LEU A 1 64 ? -4.527 5.251 24.233 1.00 72.00 64 LEU A CA 1
ATOM 463 C C . LEU A 1 64 ? -5.221 5.512 25.595 1.00 72.00 64 LEU A C 1
ATOM 465 O O . LEU A 1 64 ? -6.014 6.442 25.708 1.00 72.00 64 LEU A O 1
ATOM 469 N N . ALA A 1 65 ? -4.915 4.735 26.640 1.00 71.38 65 ALA A N 1
ATOM 470 C CA . ALA A 1 65 ? -5.684 4.721 27.888 1.00 71.38 65 ALA A CA 1
ATOM 471 C C . ALA A 1 65 ? -5.070 5.563 29.020 1.00 71.38 65 ALA A C 1
ATOM 473 O O . ALA A 1 65 ? -5.773 5.944 29.953 1.00 71.38 65 ALA A O 1
ATOM 474 N N . SER A 1 66 ? -3.761 5.843 28.984 1.00 80.56 66 SER A N 1
ATOM 475 C CA . SER A 1 66 ? -3.101 6.639 30.028 1.00 80.56 66 SER A CA 1
ATOM 476 C C . SER A 1 66 ? -1.944 7.483 29.493 1.00 80.56 66 SER A C 1
ATOM 478 O O . SER A 1 66 ? -1.008 6.975 28.874 1.00 80.56 66 SER A O 1
ATOM 480 N N . LEU A 1 67 ? -1.983 8.787 29.782 1.00 84.31 67 LEU A N 1
ATOM 481 C CA . LEU A 1 67 ? -0.907 9.721 29.442 1.00 84.31 67 LEU A CA 1
ATOM 482 C C . LEU A 1 67 ? 0.401 9.400 30.201 1.00 84.31 67 LEU A C 1
ATOM 484 O O . LEU A 1 67 ? 1.446 9.364 29.551 1.00 84.31 67 LEU A O 1
ATOM 488 N N . PRO A 1 68 ? 0.390 9.051 31.509 1.00 88.56 68 PRO A N 1
ATOM 489 C CA . PRO A 1 68 ? 1.597 8.579 32.193 1.00 88.56 68 PRO A CA 1
ATOM 490 C C . PRO A 1 68 ? 2.183 7.301 31.576 1.00 88.56 68 PRO A C 1
ATOM 492 O O . PRO A 1 68 ? 3.399 7.191 31.454 1.00 88.56 68 PRO A O 1
ATOM 495 N N . GLY A 1 69 ? 1.340 6.361 31.127 1.00 86.62 69 GLY A N 1
ATOM 496 C CA . GLY A 1 69 ? 1.795 5.149 30.441 1.00 86.62 69 GLY A CA 1
ATOM 497 C C . GLY A 1 69 ? 2.480 5.449 29.105 1.00 86.62 69 GLY A C 1
ATOM 498 O O . GLY A 1 69 ? 3.493 4.826 28.786 1.00 86.62 69 GLY A O 1
ATOM 499 N N . ALA A 1 70 ? 1.993 6.446 28.358 1.00 87.50 70 ALA A N 1
ATOM 500 C CA . ALA A 1 70 ? 2.652 6.926 27.143 1.00 87.50 70 ALA A CA 1
ATOM 501 C C . ALA A 1 70 ? 4.026 7.541 27.441 1.00 87.50 70 ALA A C 1
ATOM 503 O O . ALA A 1 70 ? 5.009 7.151 26.818 1.00 87.50 70 ALA A O 1
ATOM 504 N N . VAL A 1 71 ? 4.124 8.430 28.435 1.00 89.69 71 VAL A N 1
ATOM 505 C CA . VAL A 1 71 ? 5.405 9.050 28.823 1.00 89.69 71 VAL A CA 1
ATOM 506 C C . VAL A 1 71 ? 6.414 7.999 29.295 1.00 89.69 71 VAL A C 1
ATOM 508 O O . VAL A 1 71 ? 7.547 7.987 28.818 1.00 89.69 71 VAL A O 1
ATOM 511 N N . LEU A 1 72 ? 6.005 7.071 30.167 1.00 91.50 72 LEU A N 1
ATOM 512 C CA . LEU A 1 72 ? 6.877 5.992 30.642 1.00 91.50 72 LEU A CA 1
ATOM 513 C C . LEU A 1 72 ? 7.329 5.068 29.507 1.00 91.50 72 LEU A C 1
ATOM 515 O O . LEU A 1 72 ? 8.490 4.670 29.483 1.00 91.50 72 LEU A O 1
ATOM 519 N N . THR A 1 73 ? 6.457 4.760 28.542 1.00 89.12 73 THR A N 1
ATOM 520 C CA . THR A 1 73 ? 6.841 3.913 27.403 1.00 89.12 73 THR A CA 1
ATOM 521 C C . THR A 1 73 ? 7.779 4.640 26.438 1.00 89.12 73 THR A C 1
ATOM 523 O O . THR A 1 73 ? 8.754 4.047 25.984 1.00 89.12 73 THR A O 1
ATOM 526 N N . ALA A 1 74 ? 7.540 5.926 26.159 1.00 89.44 74 ALA A N 1
ATOM 527 C CA . ALA A 1 74 ? 8.444 6.743 25.349 1.00 89.44 74 ALA A CA 1
ATOM 528 C C . ALA A 1 74 ? 9.844 6.821 25.973 1.00 89.44 74 ALA A C 1
ATOM 530 O O . ALA A 1 74 ? 10.836 6.594 25.284 1.00 89.44 74 ALA A O 1
ATOM 531 N N . LEU A 1 75 ? 9.917 7.074 27.285 1.00 91.69 75 LEU A N 1
ATOM 532 C CA . LEU A 1 75 ? 11.176 7.083 28.028 1.00 91.69 75 LEU A CA 1
ATOM 533 C C . LEU A 1 75 ? 11.845 5.705 28.021 1.00 91.69 75 LEU A C 1
ATOM 535 O O . LEU A 1 75 ? 13.034 5.627 27.742 1.00 91.69 75 LEU A O 1
ATOM 539 N N . ALA A 1 76 ? 11.107 4.619 28.263 1.00 91.06 76 ALA A N 1
ATOM 540 C CA . ALA A 1 76 ? 11.672 3.270 28.271 1.00 91.06 76 ALA A CA 1
ATOM 541 C C . ALA A 1 76 ? 12.256 2.863 26.906 1.00 91.06 76 ALA A C 1
ATOM 543 O O . ALA A 1 76 ? 13.372 2.352 26.855 1.00 91.06 76 ALA A O 1
ATOM 544 N N . ILE A 1 77 ? 11.543 3.119 25.800 1.00 89.38 77 ILE A N 1
ATOM 545 C CA . ILE A 1 77 ? 12.039 2.812 24.447 1.00 89.38 77 ILE A CA 1
ATOM 546 C C . ILE A 1 77 ? 13.210 3.739 24.079 1.00 89.38 77 ILE A C 1
ATOM 548 O O . ILE A 1 77 ? 14.206 3.262 23.541 1.00 89.38 77 ILE A O 1
ATOM 552 N N . GLY A 1 78 ? 13.140 5.032 24.414 1.00 88.19 78 GLY A N 1
ATOM 553 C CA . GLY A 1 78 ? 14.219 5.990 24.149 1.00 88.19 78 GLY A CA 1
ATOM 554 C C . GLY A 1 78 ? 15.504 5.694 24.932 1.00 88.19 78 GLY A C 1
ATOM 555 O O . GLY A 1 78 ? 16.591 5.723 24.360 1.00 88.19 78 GLY A O 1
ATOM 556 N N . ILE A 1 79 ? 15.392 5.336 26.217 1.00 90.94 79 ILE A N 1
ATOM 557 C CA . ILE A 1 79 ? 16.527 4.881 27.037 1.00 90.94 79 ILE A CA 1
ATOM 558 C C . ILE A 1 79 ? 17.096 3.584 26.460 1.00 90.94 79 ILE A C 1
ATOM 560 O O . ILE A 1 79 ? 18.302 3.495 26.266 1.00 90.94 79 ILE A O 1
ATOM 564 N N . LEU A 1 80 ? 16.250 2.609 26.105 1.00 90.19 80 LEU A N 1
ATOM 565 C CA . LEU A 1 80 ? 16.707 1.362 25.490 1.00 90.19 80 LEU A CA 1
ATOM 566 C C . LEU A 1 80 ? 17.447 1.609 24.164 1.00 90.19 80 LEU A C 1
ATOM 568 O O . LEU A 1 80 ? 18.469 0.977 23.919 1.00 90.19 80 LEU A O 1
ATOM 572 N N . GLN A 1 81 ? 16.993 2.553 23.334 1.00 88.88 81 GLN A N 1
ATOM 573 C CA . GLN A 1 81 ? 17.704 2.946 22.113 1.00 88.88 81 GLN A CA 1
ATOM 574 C C . GLN A 1 81 ? 19.054 3.614 22.419 1.00 88.88 81 GLN A C 1
ATOM 576 O O . GLN A 1 81 ? 20.047 3.325 21.753 1.00 88.88 81 GLN A O 1
ATOM 581 N N . SER A 1 82 ? 19.100 4.474 23.441 1.00 87.88 82 SER A N 1
ATOM 582 C CA . SER A 1 82 ? 20.325 5.135 23.904 1.00 87.88 82 SER A CA 1
ATOM 583 C C . SER A 1 82 ? 21.354 4.129 24.429 1.00 87.88 82 SER A C 1
ATOM 585 O O . SER A 1 82 ? 22.529 4.220 24.083 1.00 87.88 82 SER A O 1
ATOM 587 N N . GLU A 1 83 ? 20.930 3.132 25.205 1.00 88.88 83 GLU A N 1
ATOM 588 C CA . GLU A 1 83 ? 21.802 2.059 25.697 1.00 88.88 83 GLU A CA 1
ATOM 589 C C . GLU A 1 83 ? 22.274 1.144 24.560 1.00 88.88 83 GLU A C 1
ATOM 591 O O . GLU A 1 83 ? 23.470 0.892 24.435 1.00 88.88 83 GLU A O 1
ATOM 596 N N . LEU A 1 84 ? 21.380 0.731 23.651 1.00 85.75 84 LEU A N 1
ATOM 597 C CA . LEU A 1 84 ? 21.760 -0.017 22.444 1.00 85.75 84 LEU A CA 1
ATOM 598 C C . LEU A 1 84 ? 22.761 0.757 21.567 1.00 85.75 84 LEU A C 1
ATOM 600 O O . LEU A 1 84 ? 23.553 0.144 20.863 1.00 85.75 84 LEU A O 1
ATOM 604 N N . SER A 1 85 ? 22.793 2.091 21.626 1.00 81.94 85 SER A N 1
ATOM 605 C CA . SER A 1 85 ? 23.790 2.867 20.877 1.00 81.94 85 SER A CA 1
ATOM 606 C C . SER A 1 85 ? 25.228 2.756 21.407 1.00 81.94 85 SER A C 1
ATOM 608 O O . SER A 1 85 ? 26.163 3.086 20.679 1.00 81.94 85 SER A O 1
ATOM 610 N N . GLN A 1 86 ? 25.420 2.264 22.637 1.00 84.44 86 GLN A N 1
ATOM 611 C CA . GLN A 1 86 ? 26.737 2.109 23.266 1.00 84.44 86 GLN A CA 1
ATOM 612 C C . GLN A 1 86 ? 27.395 0.753 22.960 1.00 84.44 86 GLN A C 1
ATOM 614 O O . GLN A 1 86 ? 28.622 0.647 22.994 1.00 84.44 86 GLN A O 1
ATOM 619 N N . PHE A 1 87 ? 26.616 -0.287 22.643 1.00 83.12 87 PHE A N 1
ATOM 620 C CA . PHE A 1 87 ? 27.156 -1.617 22.354 1.00 83.12 87 PHE A CA 1
ATOM 621 C C . PHE A 1 87 ? 27.545 -1.753 20.879 1.00 83.12 87 PHE A C 1
ATOM 623 O O . PHE A 1 87 ? 26.726 -1.589 19.978 1.00 83.12 87 PHE A O 1
ATOM 630 N N . GLN A 1 88 ? 28.795 -2.137 20.624 1.00 77.88 88 GLN A N 1
ATOM 631 C CA . GLN A 1 88 ? 29.272 -2.481 19.284 1.00 77.88 88 GLN A CA 1
ATOM 632 C C . GLN A 1 88 ? 29.312 -4.003 19.128 1.00 77.88 88 GLN A C 1
ATOM 634 O O . GLN A 1 88 ? 30.208 -4.669 19.644 1.00 77.88 88 GLN A O 1
ATOM 639 N N . VAL A 1 89 ? 28.331 -4.562 18.416 1.00 80.00 89 VAL A N 1
ATOM 640 C CA . VAL A 1 89 ? 28.289 -5.995 18.091 1.00 80.00 89 VAL A CA 1
ATOM 641 C C . VAL A 1 89 ? 29.078 -6.250 16.808 1.00 80.00 89 VAL A C 1
ATOM 643 O O . VAL A 1 89 ? 28.678 -5.809 15.732 1.00 80.00 89 VAL A O 1
ATOM 646 N N . THR A 1 90 ? 30.182 -6.988 16.907 1.00 76.31 90 THR A N 1
ATOM 647 C CA . THR A 1 90 ? 30.969 -7.471 15.764 1.00 76.31 90 THR A CA 1
ATOM 648 C C . THR A 1 90 ? 30.545 -8.886 15.347 1.00 76.31 90 THR A C 1
ATOM 650 O O . THR A 1 90 ? 30.137 -9.698 16.174 1.00 76.31 90 THR A O 1
ATOM 653 N N . GLY A 1 91 ? 30.628 -9.186 14.045 1.00 81.44 91 GLY A N 1
ATOM 654 C CA . GLY A 1 91 ? 30.221 -10.470 13.449 1.00 81.44 91 GLY A CA 1
ATOM 655 C C . GLY A 1 91 ? 29.028 -10.353 12.492 1.00 81.44 91 GLY A C 1
ATOM 656 O O . GLY A 1 91 ? 28.573 -9.251 12.184 1.00 81.44 91 GLY A O 1
ATOM 657 N N . GLU A 1 92 ? 28.503 -11.486 12.019 1.00 76.56 92 GLU A N 1
ATOM 658 C CA . GLU A 1 92 ? 27.425 -11.545 11.008 1.00 76.56 92 GLU A CA 1
ATOM 659 C C . GLU A 1 92 ? 26.123 -10.860 11.465 1.00 76.56 92 GLU A C 1
ATOM 661 O O . GLU A 1 92 ? 25.413 -10.249 10.667 1.00 76.56 92 GLU A O 1
ATOM 666 N N . PHE A 1 93 ? 25.841 -10.875 12.771 1.00 78.94 93 PHE A N 1
ATOM 667 C CA . PHE A 1 93 ? 24.669 -10.218 13.358 1.00 78.94 93 PHE A CA 1
ATOM 668 C C . PHE A 1 93 ? 24.783 -8.688 13.459 1.00 78.94 93 PHE A C 1
ATOM 670 O O . PHE A 1 93 ? 23.787 -8.040 13.775 1.00 78.94 93 PHE A O 1
ATOM 677 N N . SER A 1 94 ? 25.946 -8.093 13.168 1.00 82.12 94 SER A N 1
ATOM 678 C CA . SER A 1 94 ? 26.168 -6.637 13.243 1.00 82.12 94 SER A CA 1
ATOM 679 C C . SER A 1 94 ? 25.175 -5.834 12.393 1.00 82.12 94 SER A C 1
ATOM 681 O O . SER A 1 94 ? 24.601 -4.859 12.870 1.00 82.12 94 SER A O 1
ATOM 683 N N . ALA A 1 95 ? 24.894 -6.279 11.164 1.00 78.62 95 ALA A N 1
ATOM 684 C CA . ALA A 1 95 ? 23.953 -5.613 10.262 1.00 78.62 95 ALA A CA 1
ATOM 685 C C . ALA A 1 95 ? 22.503 -5.655 10.781 1.00 78.62 95 ALA A C 1
ATOM 687 O O . ALA A 1 95 ? 21.777 -4.666 10.666 1.00 78.62 95 ALA A O 1
ATOM 688 N N . LEU A 1 96 ? 22.090 -6.777 11.384 1.00 80.31 96 LEU A N 1
ATOM 689 C CA . LEU A 1 96 ? 20.779 -6.914 12.025 1.00 80.31 96 LEU A CA 1
ATOM 690 C C . LEU A 1 96 ? 20.698 -6.061 13.297 1.00 80.31 96 LEU A C 1
ATOM 692 O O . LEU A 1 96 ? 19.695 -5.388 13.520 1.00 80.31 96 LEU A O 1
ATOM 696 N N . TYR A 1 97 ? 21.763 -6.058 14.100 1.00 84.62 97 TYR A N 1
ATOM 697 C CA . TYR A 1 97 ? 21.870 -5.251 15.311 1.00 84.62 97 TYR A CA 1
ATOM 698 C C . TYR A 1 97 ? 21.726 -3.757 15.001 1.00 84.62 97 TYR A C 1
ATOM 700 O O . TYR A 1 97 ? 20.848 -3.103 15.557 1.00 84.62 97 TYR A O 1
ATOM 708 N N . LEU A 1 98 ? 22.498 -3.246 14.036 1.00 83.75 98 LEU A N 1
ATOM 709 C CA . LEU A 1 98 ? 22.432 -1.860 13.565 1.00 83.75 98 LEU A CA 1
ATOM 710 C C . LEU A 1 98 ? 21.041 -1.492 13.026 1.00 83.75 98 LEU A C 1
ATOM 712 O O . LEU A 1 98 ? 20.537 -0.406 13.322 1.00 83.75 98 LEU A O 1
ATOM 716 N N . ALA A 1 99 ? 20.383 -2.390 12.283 1.00 82.06 99 ALA A N 1
ATOM 717 C CA . ALA A 1 99 ? 19.024 -2.166 11.787 1.00 82.06 99 ALA A CA 1
ATOM 718 C C . ALA A 1 99 ? 17.991 -2.075 12.929 1.00 82.06 99 ALA A C 1
ATOM 720 O O . ALA A 1 99 ? 17.141 -1.183 12.919 1.00 82.06 99 ALA A O 1
ATOM 721 N N . VAL A 1 100 ? 18.084 -2.951 13.940 1.00 84.31 100 VAL A N 1
ATOM 722 C CA . VAL A 1 100 ? 17.206 -2.934 15.126 1.00 84.31 100 VAL A CA 1
ATOM 723 C C . VAL A 1 100 ? 17.475 -1.712 16.008 1.00 84.31 100 VAL A C 1
ATOM 725 O O . VAL A 1 100 ? 16.529 -1.062 16.439 1.00 84.31 100 VAL A O 1
ATOM 728 N N . GLN A 1 101 ? 18.740 -1.362 16.239 1.00 85.38 101 GLN A N 1
ATOM 729 C CA . GLN A 1 101 ? 19.170 -0.192 17.010 1.00 85.38 101 GLN A CA 1
ATOM 730 C C . GLN A 1 101 ? 18.659 1.119 16.386 1.00 85.38 101 GLN A C 1
ATOM 732 O O . GLN A 1 101 ? 18.085 1.966 17.074 1.00 85.38 101 GLN A O 1
ATOM 737 N N . SER A 1 102 ? 18.829 1.284 15.071 1.00 81.44 102 SER A N 1
ATOM 738 C CA . SER A 1 102 ? 18.391 2.487 14.348 1.00 81.44 102 SER A CA 1
ATOM 739 C C . SER A 1 102 ? 16.868 2.595 14.209 1.00 81.44 102 SER A C 1
ATOM 741 O O . SER A 1 102 ? 16.349 3.705 14.160 1.00 81.44 102 SER A O 1
ATOM 743 N N . ASN A 1 103 ? 16.137 1.474 14.212 1.00 86.06 103 ASN A N 1
ATOM 744 C CA . ASN A 1 103 ? 14.685 1.436 13.989 1.00 86.06 103 ASN A CA 1
ATOM 745 C C . ASN A 1 103 ? 13.900 0.822 15.163 1.00 86.06 103 ASN A C 1
ATOM 747 O O . ASN A 1 103 ? 12.838 0.221 14.961 1.00 86.06 103 ASN A O 1
ATOM 751 N N . LEU A 1 104 ? 14.401 0.978 16.395 1.00 86.88 104 LEU A N 1
ATOM 752 C CA . LEU A 1 104 ? 13.877 0.296 17.583 1.00 86.88 104 LEU A CA 1
ATOM 753 C C . LEU A 1 104 ? 12.381 0.545 17.806 1.00 86.88 104 LEU A C 1
ATOM 755 O O . LEU A 1 104 ? 11.638 -0.398 18.071 1.00 86.88 104 LEU A O 1
ATOM 759 N N . PHE A 1 105 ? 11.916 1.787 17.645 1.00 86.12 105 PHE A N 1
ATOM 760 C CA . PHE A 1 105 ? 10.496 2.130 17.767 1.00 86.12 105 PHE A CA 1
ATOM 761 C C . PHE A 1 105 ? 9.619 1.371 16.761 1.00 86.12 105 PHE A C 1
ATOM 763 O O . PHE A 1 105 ? 8.521 0.935 17.101 1.00 86.12 105 PHE A O 1
ATOM 770 N N . VAL A 1 106 ? 10.105 1.157 15.537 1.00 84.75 106 VAL A N 1
ATOM 771 C CA . VAL A 1 106 ? 9.366 0.468 14.467 1.00 84.75 106 VAL A CA 1
ATOM 772 C C . VAL A 1 106 ? 9.295 -1.037 14.739 1.00 84.75 106 VAL A C 1
ATOM 774 O O . VAL A 1 106 ? 8.238 -1.651 14.584 1.00 84.75 106 VAL A O 1
ATOM 777 N N . ALA A 1 107 ? 10.395 -1.621 15.224 1.00 85.31 107 ALA A N 1
ATOM 778 C CA . ALA A 1 107 ? 10.417 -2.998 15.709 1.00 85.31 107 ALA A CA 1
ATOM 779 C C . ALA A 1 107 ? 9.483 -3.183 16.919 1.00 85.31 107 ALA A C 1
ATOM 781 O O . ALA A 1 107 ? 8.664 -4.101 16.927 1.00 85.31 107 ALA A O 1
ATOM 782 N N . ALA A 1 108 ? 9.544 -2.279 17.903 1.00 85.31 108 ALA A N 1
ATOM 783 C CA . ALA A 1 108 ? 8.688 -2.294 19.086 1.00 85.31 108 ALA A CA 1
ATOM 784 C C . ALA A 1 108 ? 7.200 -2.177 18.719 1.00 85.31 108 ALA A C 1
ATOM 786 O O . ALA A 1 108 ? 6.392 -2.953 19.226 1.00 85.31 108 ALA A O 1
ATOM 787 N N . LEU A 1 109 ? 6.843 -1.281 17.790 1.00 83.62 109 LEU A N 1
ATOM 788 C CA . LEU A 1 109 ? 5.489 -1.133 17.248 1.00 83.62 109 LEU A CA 1
ATOM 789 C C . LEU A 1 109 ? 4.964 -2.462 16.683 1.00 83.62 109 LEU A C 1
ATOM 791 O O . LEU A 1 109 ? 3.883 -2.906 17.075 1.00 83.62 109 LEU A O 1
ATOM 795 N N . LEU A 1 110 ? 5.726 -3.121 15.798 1.00 82.00 110 LEU A N 1
ATOM 796 C CA . LEU A 1 110 ? 5.309 -4.395 15.204 1.00 82.00 110 LEU A CA 1
ATOM 797 C C . LEU A 1 110 ? 5.221 -5.513 16.252 1.00 82.00 110 LEU A C 1
ATOM 799 O O . LEU A 1 110 ? 4.206 -6.208 16.311 1.00 82.00 110 LEU A O 1
ATOM 803 N N . VAL A 1 111 ? 6.249 -5.679 17.091 1.00 84.00 111 VAL A N 1
ATOM 804 C CA . VAL A 1 111 ? 6.281 -6.707 18.147 1.00 84.00 111 VAL A CA 1
ATOM 805 C C . VAL A 1 111 ? 5.079 -6.554 19.069 1.00 84.00 111 VAL A C 1
ATOM 807 O O . VAL A 1 111 ? 4.377 -7.528 19.323 1.00 84.00 111 VAL A O 1
ATOM 810 N N . LEU A 1 112 ? 4.781 -5.336 19.512 1.00 81.19 112 LEU A N 1
ATOM 811 C CA . LEU A 1 112 ? 3.645 -5.045 20.375 1.00 81.19 112 LEU A CA 1
ATOM 812 C C . LEU A 1 112 ? 2.297 -5.343 19.687 1.00 81.19 112 LEU A C 1
ATOM 814 O O . LEU A 1 112 ? 1.430 -5.982 20.286 1.00 81.19 112 LEU A O 1
ATOM 818 N N . LEU A 1 113 ? 2.124 -4.938 18.423 1.00 76.81 113 LEU A N 1
ATOM 819 C CA . LEU A 1 113 ? 0.910 -5.211 17.642 1.00 76.81 113 LEU A CA 1
ATOM 820 C C . LEU A 1 113 ? 0.680 -6.709 17.394 1.00 76.81 113 LEU A C 1
ATOM 82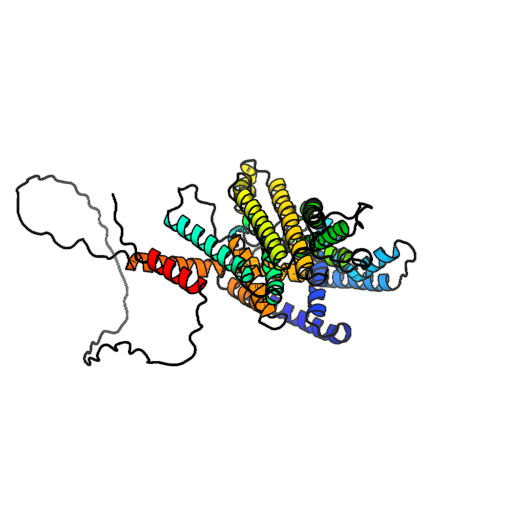2 O O . LEU A 1 113 ? -0.476 -7.141 17.312 1.00 76.81 113 LEU A O 1
ATOM 826 N N . LEU A 1 114 ? 1.748 -7.507 17.309 1.00 76.06 114 LEU A N 1
ATOM 827 C CA . LEU A 1 114 ? 1.680 -8.959 17.138 1.00 76.06 114 LEU A CA 1
ATOM 828 C C . LEU A 1 114 ? 1.499 -9.710 18.468 1.00 76.06 114 LEU A C 1
ATOM 830 O O . LEU A 1 114 ? 0.610 -10.558 18.559 1.00 76.06 114 LEU A O 1
ATOM 834 N N . LEU A 1 115 ? 2.296 -9.400 19.496 1.00 76.88 115 LEU A N 1
ATOM 835 C CA . LEU A 1 115 ? 2.310 -10.139 20.765 1.00 76.88 115 LEU A CA 1
ATOM 836 C C . LEU A 1 115 ? 1.149 -9.779 21.694 1.00 76.88 115 LEU A C 1
ATOM 838 O O . LEU A 1 115 ? 0.642 -10.672 22.365 1.00 76.88 115 LEU A O 1
ATOM 842 N N . VAL A 1 116 ? 0.712 -8.513 21.772 1.00 72.00 116 VAL A N 1
ATOM 843 C CA . VAL A 1 116 ? -0.284 -8.088 22.776 1.00 72.00 116 VAL A CA 1
ATOM 844 C C . VAL A 1 116 ? -1.695 -8.498 22.334 1.00 72.00 116 VAL A C 1
ATOM 846 O O . VAL A 1 116 ? -2.284 -7.849 21.462 1.00 72.00 116 VAL A O 1
ATOM 849 N N . PRO A 1 117 ? -2.339 -9.529 22.923 1.00 60.88 117 PRO A N 1
ATOM 850 C CA . PRO A 1 117 ? -3.578 -10.064 22.353 1.00 60.88 117 PRO A CA 1
ATOM 851 C C . PRO A 1 117 ? -4.763 -9.107 22.546 1.00 60.88 117 PRO A C 1
ATOM 853 O O . PRO A 1 117 ? -5.686 -9.094 21.734 1.00 60.88 117 PRO A O 1
ATOM 856 N N . ARG A 1 118 ? -4.708 -8.258 23.583 1.00 60.59 118 ARG A N 1
ATOM 857 C CA . ARG A 1 118 ? -5.804 -7.400 24.070 1.00 60.59 118 ARG A CA 1
ATOM 858 C C . ARG A 1 118 ? -5.918 -6.013 23.412 1.00 60.59 118 ARG A C 1
ATOM 860 O O . ARG A 1 118 ? -6.637 -5.160 23.912 1.00 60.59 118 ARG A O 1
ATOM 867 N N . LEU A 1 119 ? -5.311 -5.788 22.246 1.00 56.31 119 LEU A N 1
ATOM 868 C CA . LEU A 1 119 ? -5.573 -4.596 21.410 1.00 56.31 119 LEU A CA 1
ATOM 869 C C . LEU A 1 119 ? -6.934 -4.666 20.670 1.00 56.31 119 LEU A C 1
ATOM 871 O O . LEU A 1 119 ? -7.121 -4.045 19.629 1.00 56.31 119 LEU A O 1
ATOM 875 N N . ARG A 1 120 ? -7.876 -5.480 21.167 1.00 51.28 120 ARG A N 1
ATOM 876 C CA . ARG A 1 120 ? -9.160 -5.806 20.518 1.00 51.28 120 ARG A CA 1
ATOM 877 C C . ARG A 1 120 ? -10.213 -4.696 20.651 1.00 51.28 120 ARG A C 1
ATOM 879 O O . ARG A 1 120 ? -11.210 -4.743 19.946 1.00 51.28 120 ARG A O 1
ATOM 886 N N . GLU A 1 121 ? -9.953 -3.736 21.536 1.00 51.72 121 GLU A N 1
ATOM 887 C CA . GLU A 1 121 ? -10.851 -2.656 21.978 1.00 51.72 121 GLU A CA 1
ATOM 888 C C . GLU A 1 121 ? -10.421 -1.269 21.452 1.00 51.72 121 GLU A C 1
ATOM 890 O O . GLU A 1 121 ? -11.023 -0.264 21.807 1.00 51.72 121 GLU A O 1
ATOM 895 N N . LEU A 1 122 ? -9.377 -1.185 20.614 1.00 49.00 122 LEU A N 1
ATOM 896 C CA . LEU A 1 122 ? -8.897 0.079 20.032 1.00 49.00 122 LEU A CA 1
ATOM 897 C C . LEU A 1 122 ? -9.885 0.605 18.975 1.00 49.00 122 LEU A C 1
ATOM 899 O O . LEU A 1 122 ? -9.713 0.392 17.772 1.00 49.00 122 LEU A O 1
ATOM 903 N N . GLY A 1 123 ? -10.924 1.280 19.471 1.00 46.34 123 GLY A N 1
ATOM 904 C CA . GLY A 1 123 ? -12.076 1.761 18.717 1.00 46.34 123 GLY A CA 1
ATOM 905 C C . GLY A 1 123 ? -13.158 0.688 18.582 1.00 46.34 123 GLY A C 1
ATOM 906 O O . GLY A 1 123 ? -13.200 -0.015 17.569 1.00 46.34 123 GLY A O 1
ATOM 907 N N . GLY A 1 124 ? -14.040 0.584 19.583 1.00 45.53 124 GLY A N 1
ATOM 908 C CA . GLY A 1 124 ? -15.253 -0.238 19.507 1.00 45.53 124 GLY A CA 1
ATOM 909 C C . GLY A 1 124 ? -16.092 0.166 18.295 1.00 45.53 124 GLY A C 1
ATOM 910 O O . GLY A 1 124 ? -16.478 1.325 18.188 1.00 45.53 124 GLY A O 1
ATOM 911 N N . ASP A 1 125 ? -16.261 -0.765 17.346 1.00 46.41 125 ASP A N 1
ATOM 912 C CA . ASP A 1 125 ? -16.898 -0.593 16.027 1.00 46.41 125 ASP A CA 1
ATOM 913 C C . ASP A 1 125 ? -16.756 0.818 15.420 1.00 46.41 125 ASP A C 1
ATOM 915 O O . ASP A 1 125 ? -17.713 1.402 14.904 1.00 46.41 125 ASP A O 1
ATOM 919 N N . ALA A 1 126 ? -15.531 1.361 15.500 1.00 39.03 126 ALA A N 1
ATOM 920 C CA . ALA A 1 126 ? -15.228 2.773 15.282 1.00 39.03 126 ALA A CA 1
ATOM 921 C C . ALA A 1 126 ? -15.541 3.217 13.850 1.00 39.03 126 ALA A C 1
ATOM 923 O O . ALA A 1 126 ? -14.696 3.166 12.957 1.00 39.03 126 ALA A O 1
ATOM 924 N N . GLY A 1 127 ? -16.786 3.649 13.659 1.00 41.88 127 GLY A N 1
ATOM 925 C CA . GLY A 1 127 ? -17.356 3.929 12.355 1.00 41.88 127 GLY A CA 1
ATOM 926 C C . GLY A 1 127 ? -17.493 2.673 11.501 1.00 41.88 127 GLY A C 1
ATOM 927 O O . GLY A 1 127 ? -16.588 2.350 10.740 1.00 41.88 127 GLY A O 1
ATOM 928 N N . SER A 1 128 ? -18.665 2.031 11.568 1.00 43.06 128 SER A N 1
ATOM 929 C CA . SER A 1 128 ? -19.210 1.136 10.534 1.00 43.06 128 SER A CA 1
ATOM 930 C C . SER A 1 128 ? -18.561 1.352 9.157 1.00 43.06 128 SER A C 1
ATOM 932 O O . SER A 1 128 ? -18.875 2.325 8.469 1.00 43.06 128 SER A O 1
ATOM 934 N N . THR A 1 129 ? -17.655 0.457 8.735 1.00 46.72 129 THR A N 1
ATOM 935 C CA . THR A 1 129 ? -16.848 0.647 7.509 1.00 46.72 129 THR A CA 1
ATOM 936 C C . THR A 1 129 ? -17.685 0.681 6.227 1.00 46.72 129 THR A C 1
ATOM 938 O O . THR A 1 129 ? -17.205 1.156 5.199 1.00 46.72 129 THR A O 1
ATOM 941 N N . GLY A 1 130 ? -18.970 0.316 6.305 1.00 47.91 130 GLY A N 1
ATOM 942 C CA . GLY A 1 130 ? -19.981 0.631 5.294 1.00 47.91 130 GLY A CA 1
ATOM 943 C C . GLY A 1 130 ? -20.130 2.128 4.966 1.00 47.91 130 GLY A C 1
ATOM 944 O O . GLY A 1 130 ? -20.574 2.441 3.868 1.00 47.91 130 GLY A O 1
ATOM 945 N N . ARG A 1 131 ? -19.698 3.062 5.833 1.00 49.97 131 ARG A N 1
ATOM 946 C CA . ARG A 1 131 ? -19.714 4.515 5.548 1.00 49.97 131 ARG A CA 1
ATOM 947 C C . ARG A 1 131 ? -18.751 4.964 4.445 1.00 49.97 131 ARG A C 1
ATOM 949 O O . ARG A 1 131 ? -18.980 6.014 3.859 1.00 49.97 131 ARG A O 1
ATOM 956 N N . PHE A 1 132 ? -17.712 4.189 4.129 1.00 50.91 132 PHE A N 1
ATOM 957 C CA . PHE A 1 132 ? -16.811 4.498 3.007 1.00 50.91 132 PHE A CA 1
ATOM 958 C C . PHE A 1 132 ? -17.332 3.982 1.655 1.00 50.91 132 PHE A C 1
ATOM 960 O O . PHE A 1 132 ? -16.725 4.258 0.621 1.00 50.91 132 PHE A O 1
ATOM 967 N N . SER A 1 133 ? -18.449 3.241 1.645 1.00 49.25 133 SER A N 1
ATOM 968 C CA . SER A 1 133 ? -19.101 2.790 0.418 1.00 49.25 133 SER A CA 1
ATOM 969 C C . SER A 1 133 ? -20.290 3.681 0.087 1.00 49.25 133 SER A C 1
ATOM 971 O O . SER A 1 133 ? -21.296 3.713 0.787 1.00 49.25 133 SER A O 1
ATOM 973 N N . SER A 1 134 ? -20.194 4.351 -1.052 1.00 47.59 134 SER A N 1
ATOM 974 C CA . SER A 1 134 ? -21.307 5.037 -1.707 1.00 47.59 134 SER A CA 1
ATOM 975 C C . SER A 1 134 ? -22.256 4.079 -2.436 1.00 47.59 134 SER A C 1
ATOM 977 O O . SER A 1 134 ? -23.387 4.439 -2.761 1.00 47.59 134 SER A O 1
ATOM 979 N N . ARG A 1 135 ? -21.794 2.855 -2.713 1.00 48.12 135 ARG A N 1
ATOM 980 C CA . ARG A 1 135 ? -22.571 1.776 -3.323 1.00 48.12 135 ARG A CA 1
ATOM 981 C C . ARG A 1 135 ? -23.084 0.806 -2.260 1.00 48.12 135 ARG A C 1
ATOM 983 O O . ARG A 1 135 ? -22.297 0.089 -1.631 1.00 48.12 135 ARG A O 1
ATOM 990 N N . GLY A 1 136 ? -24.407 0.747 -2.112 1.00 49.34 136 GLY A N 1
ATOM 991 C CA . GLY A 1 136 ? -25.077 -0.427 -1.549 1.00 49.34 136 GLY A CA 1
ATOM 992 C C . GLY A 1 136 ? -24.865 -1.659 -2.438 1.00 49.34 136 GLY A C 1
ATOM 993 O O . GLY A 1 136 ? -24.363 -1.543 -3.560 1.00 49.34 136 GLY A O 1
ATOM 994 N N . ALA A 1 137 ? -25.233 -2.840 -1.934 1.00 40.25 137 ALA A N 1
ATOM 995 C CA . ALA A 1 137 ? -25.062 -4.104 -2.650 1.00 40.25 137 ALA A CA 1
ATOM 996 C C . ALA A 1 137 ? -25.618 -4.041 -4.094 1.00 40.25 137 ALA A C 1
ATOM 998 O O . ALA A 1 137 ? -26.673 -3.435 -4.315 1.00 40.25 137 ALA A O 1
ATOM 999 N N . PRO A 1 138 ? -24.939 -4.656 -5.086 1.00 44.50 138 PRO A N 1
ATOM 1000 C CA . PRO A 1 138 ? -25.373 -4.614 -6.477 1.00 44.50 138 PRO A CA 1
ATOM 1001 C C . PRO A 1 138 ? -26.780 -5.203 -6.602 1.00 44.50 138 PRO A C 1
ATOM 1003 O O . PRO A 1 138 ? -27.003 -6.379 -6.307 1.00 44.50 138 PRO A O 1
ATOM 1006 N N . GLN A 1 139 ? -27.732 -4.371 -7.029 1.00 41.88 139 GLN A N 1
ATOM 1007 C CA . GLN A 1 139 ? -29.124 -4.778 -7.182 1.00 41.88 139 GLN A CA 1
ATOM 1008 C C . GLN A 1 139 ? -29.214 -5.929 -8.189 1.00 41.88 139 GLN A C 1
ATOM 1010 O O . GLN A 1 139 ? -28.753 -5.809 -9.321 1.00 41.88 139 GLN A O 1
ATOM 1015 N N . ALA A 1 140 ? -29.863 -7.029 -7.803 1.00 39.91 140 ALA A N 1
ATOM 1016 C CA . ALA A 1 140 ? -30.076 -8.197 -8.663 1.00 39.91 140 ALA A CA 1
ATOM 1017 C C . ALA A 1 140 ? -31.139 -7.972 -9.769 1.00 39.91 140 ALA A C 1
ATOM 1019 O O . ALA A 1 140 ? -31.695 -8.927 -10.309 1.00 39.91 140 ALA A O 1
ATOM 1020 N N . GLY A 1 141 ? -31.445 -6.712 -10.091 1.00 44.25 141 GLY A N 1
ATOM 1021 C CA . GLY A 1 141 ? -32.329 -6.323 -11.183 1.00 44.25 141 GLY A CA 1
ATOM 1022 C C . GLY A 1 141 ? -31.577 -6.211 -12.509 1.00 44.25 141 GLY A C 1
ATOM 1023 O O . GLY A 1 141 ? -30.365 -5.998 -12.545 1.00 44.25 141 GLY A O 1
ATOM 1024 N N . ARG A 1 142 ? -32.305 -6.315 -13.627 1.00 41.97 142 ARG A N 1
ATOM 1025 C CA . ARG A 1 142 ? -31.770 -5.932 -14.942 1.00 41.97 142 ARG A CA 1
ATOM 1026 C C . ARG A 1 142 ? -31.362 -4.459 -14.879 1.00 41.97 142 ARG A C 1
ATOM 1028 O O . ARG A 1 142 ? -32.224 -3.613 -14.658 1.00 41.97 142 ARG A O 1
ATOM 1035 N N . ALA A 1 143 ? -30.074 -4.170 -15.069 1.00 50.16 143 ALA A N 1
ATOM 1036 C CA . ALA A 1 143 ? -29.587 -2.797 -15.130 1.00 50.16 143 ALA A CA 1
ATOM 1037 C C . ALA A 1 143 ? -30.382 -2.009 -16.181 1.00 50.16 143 ALA A C 1
ATOM 1039 O O . ALA A 1 143 ? -30.602 -2.500 -17.292 1.00 50.16 143 ALA A O 1
ATOM 1040 N N . SER A 1 144 ? -30.808 -0.794 -15.830 1.00 53.50 144 SER A N 1
ATOM 1041 C CA . SER A 1 144 ? -31.432 0.109 -16.794 1.00 53.50 144 SER A CA 1
ATOM 1042 C C . SER A 1 144 ? -30.474 0.338 -17.964 1.00 53.50 144 SER A C 1
ATOM 1044 O O . SER A 1 144 ? -29.270 0.520 -17.760 1.00 53.50 144 SER A O 1
ATOM 1046 N N . LEU A 1 145 ? -31.001 0.380 -19.193 1.00 54.72 145 LEU A N 1
ATOM 1047 C CA . LEU A 1 145 ? -30.203 0.675 -20.390 1.00 54.72 145 LEU A CA 1
ATOM 1048 C C . LEU A 1 145 ? -29.445 2.009 -20.249 1.00 54.72 145 LEU A C 1
ATOM 1050 O O . LEU A 1 145 ? -28.369 2.171 -20.821 1.00 54.72 145 LEU A O 1
ATOM 1054 N N . THR A 1 146 ? -29.974 2.943 -19.453 1.00 55.69 146 THR A N 1
ATOM 1055 C CA . THR A 1 146 ? -29.341 4.227 -19.125 1.00 55.69 146 THR A CA 1
ATOM 1056 C C . THR A 1 146 ? -28.110 4.061 -18.231 1.00 55.69 146 THR A C 1
ATOM 1058 O O . THR A 1 146 ? -27.073 4.656 -18.522 1.00 55.69 146 THR A O 1
ATOM 1061 N N . ASP A 1 147 ? -28.174 3.221 -17.195 1.00 57.22 147 ASP A N 1
ATOM 1062 C CA . ASP A 1 147 ? -27.028 2.956 -16.312 1.00 57.22 147 ASP A CA 1
ATOM 1063 C C . ASP A 1 147 ? -25.951 2.143 -17.028 1.00 57.22 147 ASP A C 1
ATOM 1065 O O . ASP A 1 147 ? -24.768 2.461 -16.929 1.00 57.22 147 ASP A O 1
ATOM 1069 N N . GLN A 1 148 ? -26.358 1.160 -17.838 1.00 56.84 148 GLN A N 1
ATOM 1070 C CA . GLN A 1 148 ? -25.438 0.404 -18.685 1.00 56.84 148 GLN A CA 1
ATOM 1071 C C . GLN A 1 148 ? -24.723 1.322 -19.694 1.00 56.84 148 GLN A C 1
ATOM 1073 O O . GLN A 1 148 ? -23.513 1.207 -19.877 1.00 56.84 148 GLN A O 1
ATOM 1078 N N . ARG A 1 149 ? -25.432 2.281 -20.311 1.00 52.72 149 ARG A N 1
ATOM 1079 C CA . ARG A 1 149 ? -24.822 3.287 -21.200 1.00 52.72 149 ARG A CA 1
ATOM 1080 C C . ARG A 1 149 ? -23.879 4.236 -20.457 1.00 52.72 149 ARG A C 1
ATOM 1082 O O . ARG A 1 149 ? -22.803 4.512 -20.979 1.00 52.72 149 ARG A O 1
ATOM 1089 N N . ARG A 1 150 ? -24.235 4.709 -19.257 1.00 55.59 150 ARG A N 1
ATOM 1090 C CA . ARG A 1 150 ? -23.373 5.581 -18.431 1.00 55.59 150 ARG A CA 1
ATOM 1091 C C . ARG A 1 150 ? -22.096 4.862 -17.978 1.00 55.59 150 ARG A C 1
ATOM 1093 O O . ARG A 1 150 ? -21.018 5.443 -18.060 1.00 55.59 150 ARG A O 1
ATOM 1100 N N . ASP A 1 151 ? -22.197 3.599 -17.569 1.00 61.00 151 ASP A N 1
ATOM 1101 C CA . ASP A 1 151 ? -21.053 2.760 -17.190 1.00 61.00 151 ASP A CA 1
ATOM 1102 C C . ASP A 1 151 ? -20.135 2.456 -18.389 1.00 61.00 151 ASP A C 1
ATOM 1104 O O . ASP A 1 151 ? -18.918 2.615 -18.292 1.00 61.00 151 ASP A O 1
ATOM 1108 N N . ILE A 1 152 ? -20.698 2.120 -19.559 1.00 57.59 152 ILE A N 1
ATOM 1109 C CA . ILE A 1 152 ? -19.925 1.956 -20.803 1.00 57.59 152 ILE A CA 1
ATOM 1110 C C . ILE A 1 152 ? -19.234 3.266 -21.203 1.00 57.59 152 ILE A C 1
ATOM 1112 O O . ILE A 1 152 ? -18.054 3.238 -21.542 1.00 57.59 152 ILE A O 1
ATOM 1116 N N . LEU A 1 153 ? -19.925 4.409 -21.134 1.00 48.16 153 LEU A N 1
ATOM 1117 C CA . LEU A 1 153 ? -19.361 5.711 -21.504 1.00 48.16 153 LEU A CA 1
ATOM 1118 C C . LEU A 1 153 ? -18.256 6.158 -20.534 1.00 48.16 153 LEU A C 1
ATOM 1120 O O . LEU A 1 153 ? -17.236 6.675 -20.979 1.00 48.16 153 LEU A O 1
ATOM 1124 N N . GLY A 1 154 ? -18.407 5.897 -19.231 1.00 59.03 154 GLY A N 1
ATOM 1125 C CA . GLY A 1 154 ? -17.359 6.131 -18.233 1.00 59.03 154 GLY A CA 1
ATOM 1126 C C . GLY A 1 154 ? -16.133 5.237 -18.442 1.00 59.03 154 GLY A C 1
ATOM 1127 O O . GLY A 1 154 ? -15.002 5.717 -18.373 1.00 59.03 154 GLY A O 1
ATOM 1128 N N . LYS A 1 155 ? -16.340 3.957 -18.782 1.00 63.69 155 LYS A N 1
ATOM 1129 C CA . LYS A 1 155 ? -15.263 3.027 -19.166 1.00 63.69 155 LYS A CA 1
ATOM 1130 C C . LYS A 1 155 ? -14.556 3.471 -20.448 1.00 63.69 155 LYS A C 1
ATOM 1132 O O . LYS A 1 155 ? -13.331 3.435 -20.494 1.00 63.69 155 LYS A O 1
ATOM 1137 N N . PHE A 1 156 ? -15.299 3.943 -21.451 1.00 52.03 156 PHE A N 1
ATOM 1138 C CA . PHE A 1 156 ? -14.730 4.505 -22.679 1.00 52.03 156 PHE A CA 1
ATOM 1139 C C . PHE A 1 156 ? -13.946 5.792 -22.412 1.00 52.03 156 PHE A C 1
ATOM 1141 O O . PHE A 1 156 ? -12.829 5.918 -22.894 1.00 52.03 156 PHE A O 1
ATOM 1148 N N . GLY A 1 157 ? -14.479 6.718 -21.610 1.00 58.09 157 GLY A N 1
ATOM 1149 C CA . GLY A 1 157 ? -13.784 7.951 -21.229 1.00 58.09 157 GLY A CA 1
ATOM 1150 C C . GLY A 1 157 ? -12.490 7.680 -20.460 1.00 58.09 157 GLY A C 1
ATOM 1151 O O . GLY A 1 157 ? -11.457 8.256 -20.785 1.00 58.09 157 GLY A O 1
ATOM 1152 N N . GLY A 1 158 ? -12.515 6.742 -19.507 1.00 62.50 158 GLY A N 1
ATOM 1153 C CA . GLY A 1 158 ? -11.321 6.295 -18.787 1.00 62.50 158 GLY A CA 1
ATOM 1154 C C . GLY A 1 158 ? -10.295 5.604 -19.690 1.00 62.50 158 GLY A C 1
ATOM 1155 O O . GLY A 1 158 ? -9.107 5.888 -19.583 1.00 62.50 158 GLY A O 1
ATOM 1156 N N . ALA A 1 159 ? -10.740 4.752 -20.619 1.00 61.06 159 ALA A N 1
ATOM 1157 C CA . ALA A 1 159 ? -9.862 4.115 -21.601 1.00 61.06 159 ALA A CA 1
ATOM 1158 C C . ALA A 1 159 ? -9.247 5.133 -22.577 1.00 61.06 159 ALA A C 1
ATOM 1160 O O . ALA A 1 159 ? -8.057 5.055 -22.860 1.00 61.06 159 ALA A O 1
ATOM 1161 N N . VAL A 1 160 ? -10.024 6.118 -23.041 1.00 56.47 160 VAL A N 1
ATOM 1162 C CA . VAL A 1 160 ? -9.531 7.214 -23.888 1.00 56.47 160 VAL A CA 1
ATOM 1163 C C . VAL A 1 160 ? -8.502 8.051 -23.130 1.00 56.47 160 VAL A C 1
ATOM 1165 O O . VAL A 1 160 ? -7.419 8.270 -23.663 1.00 56.47 160 VAL A O 1
ATOM 1168 N N . LEU A 1 161 ? -8.780 8.438 -21.880 1.00 64.19 161 LEU A N 1
ATOM 1169 C CA . LEU A 1 161 ? -7.854 9.202 -21.038 1.00 64.19 161 LEU A CA 1
ATOM 1170 C C . LEU A 1 161 ? -6.544 8.440 -20.773 1.00 64.19 161 LEU A C 1
ATOM 1172 O O . LEU A 1 161 ? -5.474 9.020 -20.911 1.00 64.19 161 LEU A O 1
ATOM 1176 N N . LEU A 1 162 ? -6.617 7.140 -20.469 1.00 65.50 162 LEU A N 1
ATOM 1177 C CA . LEU A 1 162 ? -5.443 6.268 -20.316 1.00 65.50 162 LEU A CA 1
ATOM 1178 C C . LEU A 1 162 ? -4.712 5.988 -21.639 1.00 65.50 162 LEU A C 1
ATOM 1180 O O . LEU A 1 162 ? -3.531 5.668 -21.628 1.00 65.50 162 LEU A O 1
ATOM 1184 N N . SER A 1 163 ? -5.387 6.096 -22.784 1.00 60.16 163 SER A N 1
ATOM 1185 C CA . SER A 1 163 ? -4.750 5.958 -24.100 1.00 60.16 163 SER A CA 1
ATOM 1186 C C . SER A 1 163 ? -4.167 7.268 -24.634 1.00 60.16 163 SER A C 1
ATOM 1188 O O . SER A 1 163 ? -3.321 7.231 -25.522 1.00 60.16 163 SER A O 1
ATOM 1190 N N . ALA A 1 164 ? -4.585 8.424 -24.106 1.00 61.84 164 ALA A N 1
ATOM 1191 C CA . ALA A 1 164 ? -4.149 9.730 -24.592 1.00 61.84 164 ALA A CA 1
ATOM 1192 C C . ALA A 1 164 ? -2.616 9.918 -24.539 1.00 61.84 164 ALA A C 1
ATOM 1194 O O . ALA A 1 164 ? -2.073 10.420 -25.528 1.00 61.84 164 ALA A O 1
ATOM 1195 N N . PRO A 1 165 ? -1.883 9.444 -23.505 1.00 64.50 165 PRO A N 1
ATOM 1196 C CA . PRO A 1 165 ? -0.427 9.563 -23.471 1.00 64.50 165 PRO A CA 1
ATOM 1197 C C . PRO A 1 165 ? 0.311 8.892 -24.635 1.00 64.50 165 PRO A C 1
ATOM 1199 O O . PRO A 1 165 ? 1.350 9.391 -25.057 1.00 64.50 165 PRO A O 1
ATOM 1202 N N . LEU A 1 166 ? -0.253 7.838 -25.245 1.00 60.34 166 LEU A N 1
ATOM 1203 C CA . LEU A 1 166 ? 0.323 7.187 -26.437 1.00 60.34 166 LEU A CA 1
ATOM 1204 C C . LEU A 1 166 ? 0.442 8.124 -27.651 1.00 60.34 166 LEU A C 1
ATOM 1206 O O . LEU A 1 166 ? 1.147 7.794 -28.606 1.00 60.34 166 LEU A O 1
ATOM 1210 N N . THR A 1 167 ? -0.248 9.269 -27.633 1.00 55.75 167 THR A N 1
ATOM 1211 C CA . THR A 1 167 ? -0.209 10.267 -28.711 1.00 55.75 167 THR A CA 1
ATOM 1212 C C . THR A 1 167 ? 0.910 11.305 -28.560 1.00 55.75 167 THR A C 1
ATOM 1214 O O . THR A 1 167 ? 1.194 12.007 -29.531 1.00 55.75 167 THR A O 1
ATOM 1217 N N . PHE A 1 168 ? 1.579 11.384 -27.401 1.00 57.56 168 PHE A N 1
ATOM 1218 C CA . PHE A 1 168 ? 2.651 12.352 -27.138 1.00 57.56 168 PHE A CA 1
ATOM 1219 C C . PHE A 1 168 ? 4.049 11.863 -27.573 1.00 57.56 168 PHE A C 1
ATOM 1221 O O . PHE A 1 168 ? 4.234 10.753 -28.099 1.00 57.56 168 PHE A O 1
ATOM 1228 N N . ALA A 1 169 ? 5.049 12.736 -27.411 1.00 55.34 169 ALA A N 1
ATOM 1229 C CA . ALA A 1 169 ? 6.443 12.429 -27.707 1.00 55.34 169 ALA A CA 1
ATOM 1230 C C . ALA A 1 169 ? 7.051 11.477 -26.649 1.00 55.34 169 ALA A C 1
ATOM 1232 O O . ALA A 1 169 ? 6.556 11.411 -25.525 1.00 55.34 169 ALA A O 1
ATOM 1233 N N . PRO A 1 170 ? 8.132 10.733 -26.969 1.00 56.75 170 PRO A N 1
ATOM 1234 C CA . PRO A 1 170 ? 8.738 9.777 -26.035 1.00 56.75 170 PRO A CA 1
ATOM 1235 C C . PRO A 1 170 ? 9.236 10.379 -24.713 1.00 56.75 170 PRO A C 1
ATOM 1237 O O . PRO A 1 170 ? 9.269 9.672 -23.713 1.00 56.75 170 PRO A O 1
ATOM 1240 N N . THR A 1 171 ? 9.608 11.663 -24.695 1.00 55.69 171 THR A N 1
ATOM 1241 C CA . THR A 1 171 ? 10.000 12.388 -23.475 1.00 55.69 171 THR A CA 1
ATOM 1242 C C . THR A 1 171 ? 8.827 12.547 -22.515 1.00 55.69 171 THR A C 1
ATOM 1244 O O . THR A 1 171 ? 8.938 12.189 -21.348 1.00 55.69 171 THR A O 1
ATOM 1247 N N . ASP A 1 172 ? 7.687 12.992 -23.037 1.00 64.12 172 ASP A N 1
ATOM 1248 C CA . ASP A 1 172 ? 6.487 13.338 -22.266 1.00 64.12 172 ASP A CA 1
ATOM 1249 C C . ASP A 1 172 ? 5.704 12.073 -21.850 1.00 64.12 172 ASP A C 1
ATOM 1251 O O . ASP A 1 172 ? 4.864 12.091 -20.953 1.00 64.12 172 ASP A O 1
ATOM 1255 N N . LEU A 1 173 ? 5.994 10.943 -22.505 1.00 69.00 173 LEU A N 1
ATOM 1256 C CA . LEU A 1 173 ? 5.453 9.624 -22.183 1.00 69.00 173 LEU A CA 1
ATOM 1257 C C . LEU A 1 173 ? 5.954 9.080 -20.837 1.00 69.00 173 LEU A C 1
ATOM 1259 O O . LEU A 1 173 ? 5.211 8.346 -20.190 1.00 69.00 173 LEU A O 1
ATOM 1263 N N . ARG A 1 174 ? 7.174 9.430 -20.402 1.00 70.00 174 ARG A N 1
ATOM 1264 C CA . ARG A 1 174 ? 7.776 8.872 -19.174 1.00 70.00 174 ARG A CA 1
ATOM 1265 C C . ARG A 1 174 ? 7.051 9.310 -17.911 1.00 70.00 174 ARG A C 1
ATOM 1267 O O . ARG A 1 174 ? 6.806 8.489 -17.033 1.00 70.00 174 ARG A O 1
ATOM 1274 N N . ASP A 1 175 ? 6.619 10.564 -17.871 1.00 70.12 175 ASP A N 1
ATOM 1275 C CA . ASP A 1 175 ? 5.814 11.102 -16.772 1.00 70.12 175 ASP A CA 1
ATOM 1276 C C . ASP A 1 175 ? 4.457 10.379 -16.660 1.00 70.12 175 ASP A C 1
ATOM 1278 O O . ASP A 1 175 ? 3.917 10.200 -15.568 1.00 70.12 175 ASP A O 1
ATOM 1282 N N . ALA A 1 176 ? 3.927 9.871 -17.780 1.00 79.50 176 ALA A N 1
ATOM 1283 C CA . ALA A 1 176 ? 2.682 9.111 -17.804 1.00 79.50 176 ALA A CA 1
ATOM 1284 C C . ALA A 1 176 ? 2.815 7.658 -17.301 1.00 79.50 176 ALA A C 1
ATOM 1286 O O . ALA A 1 176 ? 1.790 7.068 -16.948 1.00 79.50 176 ALA A O 1
ATOM 1287 N N . PHE A 1 177 ? 4.025 7.084 -17.222 1.00 84.50 177 PHE A N 1
ATOM 1288 C CA . PHE A 1 177 ? 4.255 5.701 -16.753 1.00 84.50 177 PHE A CA 1
ATOM 1289 C C . PHE A 1 177 ? 3.817 5.503 -15.292 1.00 84.50 177 PHE A C 1
ATOM 1291 O O . PHE A 1 177 ? 3.287 4.463 -14.899 1.00 84.50 177 PHE A O 1
ATOM 1298 N N . ALA A 1 178 ? 3.925 6.553 -14.475 1.00 87.56 178 ALA A N 1
ATOM 1299 C CA . ALA A 1 178 ? 3.447 6.511 -13.099 1.00 87.56 178 ALA A CA 1
ATOM 1300 C C . ALA A 1 178 ? 1.921 6.289 -12.996 1.00 87.56 178 ALA A C 1
ATOM 1302 O O . ALA A 1 178 ? 1.457 5.755 -11.986 1.00 87.56 178 ALA A O 1
ATOM 1303 N N . VAL A 1 179 ? 1.123 6.641 -14.020 1.00 90.25 179 VAL A N 1
ATOM 1304 C CA . VAL A 1 179 ? -0.350 6.567 -13.947 1.00 90.25 179 VAL A CA 1
ATOM 1305 C C . VAL A 1 179 ? -0.867 5.121 -13.900 1.00 90.25 179 VAL A C 1
ATOM 1307 O O . VAL A 1 179 ? -1.585 4.813 -12.945 1.00 90.25 179 VAL A O 1
ATOM 1310 N N . PRO A 1 180 ? -0.542 4.198 -14.835 1.00 91.88 180 PRO A N 1
ATOM 1311 C CA . PRO A 1 180 ? -1.019 2.817 -14.732 1.00 91.88 180 PRO A CA 1
ATOM 1312 C C . PRO A 1 180 ? -0.444 2.075 -13.518 1.00 91.88 180 PRO A C 1
ATOM 1314 O O . PRO A 1 180 ? -1.153 1.285 -12.887 1.00 91.88 180 PRO A O 1
ATOM 1317 N N . ALA A 1 181 ? 0.812 2.361 -13.160 1.00 94.69 181 ALA A N 1
ATOM 1318 C CA . ALA A 1 181 ? 1.490 1.780 -12.008 1.00 94.69 181 ALA A CA 1
ATOM 1319 C C . ALA A 1 181 ? 0.806 2.161 -10.678 1.00 94.69 181 ALA A C 1
ATOM 1321 O O . ALA A 1 181 ? 0.401 1.280 -9.911 1.00 94.69 181 ALA A O 1
ATOM 1322 N N . LEU A 1 182 ? 0.570 3.458 -10.433 1.00 94.44 182 LEU A N 1
ATOM 1323 C CA . LEU A 1 182 ? -0.191 3.924 -9.267 1.00 94.44 182 LEU A CA 1
ATOM 1324 C C . LEU A 1 182 ? -1.657 3.481 -9.325 1.00 94.44 182 LEU A C 1
ATOM 1326 O O . LEU A 1 182 ? -2.217 3.125 -8.291 1.00 94.44 182 LEU A O 1
ATOM 1330 N N . ALA A 1 183 ? -2.275 3.413 -10.509 1.00 94.88 183 ALA A N 1
ATOM 1331 C CA . ALA A 1 183 ? -3.643 2.917 -10.647 1.00 94.88 183 ALA A CA 1
ATOM 1332 C C . ALA A 1 183 ? -3.773 1.456 -10.187 1.00 94.88 183 ALA A C 1
ATOM 1334 O O . ALA A 1 183 ? -4.755 1.127 -9.525 1.00 94.88 183 ALA A O 1
ATOM 1335 N N . LEU A 1 184 ? -2.781 0.594 -10.449 1.00 96.75 184 LEU A N 1
ATOM 1336 C CA . LEU A 1 184 ? -2.723 -0.769 -9.902 1.00 96.75 184 LEU A CA 1
ATOM 1337 C C . LEU A 1 184 ? -2.560 -0.779 -8.375 1.00 96.75 184 LEU A C 1
ATOM 1339 O O . LEU A 1 184 ? -3.296 -1.485 -7.681 1.00 96.75 184 LEU A O 1
ATOM 1343 N N . ILE A 1 185 ? -1.661 0.044 -7.831 1.00 97.38 185 ILE A N 1
ATOM 1344 C CA . ILE A 1 185 ? -1.486 0.188 -6.377 1.00 97.38 185 ILE A CA 1
ATOM 1345 C C . ILE A 1 185 ? -2.804 0.634 -5.720 1.00 97.38 185 ILE A C 1
ATOM 1347 O O . ILE A 1 185 ? -3.225 0.070 -4.708 1.00 97.38 185 ILE A O 1
ATOM 1351 N N . PHE A 1 186 ? -3.515 1.587 -6.317 1.00 95.75 186 PHE A N 1
ATOM 1352 C CA . PHE A 1 186 ? -4.781 2.114 -5.802 1.00 95.75 186 PHE A CA 1
ATOM 1353 C C . PHE A 1 186 ? -5.934 1.122 -5.987 1.00 95.75 186 PHE A C 1
ATOM 1355 O O . PHE A 1 186 ? -6.803 0.999 -5.123 1.00 95.75 186 PHE A O 1
ATOM 1362 N N . LEU A 1 187 ? -5.910 0.332 -7.059 1.00 95.06 187 LEU A N 1
ATOM 1363 C CA . LEU A 1 187 ? -6.837 -0.774 -7.273 1.00 95.06 187 LEU A CA 1
ATOM 1364 C C . LEU A 1 187 ? -6.684 -1.853 -6.186 1.00 95.06 187 LEU A C 1
ATOM 1366 O O . LEU A 1 187 ? -7.678 -2.436 -5.750 1.00 95.06 187 LEU A O 1
ATOM 1370 N N . SER A 1 188 ? -5.468 -2.060 -5.670 1.00 96.19 188 SER A N 1
ATOM 1371 C CA . SER A 1 188 ? -5.235 -2.928 -4.511 1.00 96.19 188 SER A CA 1
ATOM 1372 C C . SER A 1 188 ? -5.902 -2.408 -3.227 1.00 96.19 188 SER A C 1
ATOM 1374 O O . SER A 1 188 ? -6.450 -3.203 -2.457 1.00 96.19 188 SER A O 1
ATOM 1376 N N . LEU A 1 189 ? -5.925 -1.086 -3.017 1.00 94.25 189 LEU A N 1
ATOM 1377 C CA . LEU A 1 189 ? -6.628 -0.452 -1.898 1.00 94.25 189 LEU A CA 1
ATOM 1378 C C . LEU A 1 189 ? -8.149 -0.590 -2.043 1.00 94.25 189 LEU A C 1
ATOM 1380 O O . LEU A 1 189 ? -8.823 -0.853 -1.046 1.00 94.25 189 LEU A O 1
ATOM 1384 N N . VAL A 1 190 ? -8.683 -0.498 -3.267 1.00 90.69 190 VAL A N 1
ATOM 1385 C CA . VAL A 1 190 ? -10.104 -0.764 -3.568 1.00 90.69 190 VAL A CA 1
ATOM 1386 C C . VAL A 1 190 ? -10.486 -2.218 -3.255 1.00 90.69 190 VAL A C 1
ATOM 1388 O O . VAL A 1 190 ? -11.566 -2.456 -2.715 1.00 90.69 190 VAL A O 1
ATOM 1391 N N . ILE A 1 191 ? -9.601 -3.197 -3.492 1.00 91.69 191 ILE A N 1
ATOM 1392 C CA . ILE A 1 191 ? -9.864 -4.604 -3.131 1.00 91.69 191 ILE A CA 1
ATOM 1393 C C . ILE A 1 191 ? -10.075 -4.770 -1.616 1.00 91.69 191 ILE A C 1
ATOM 1395 O O . ILE A 1 191 ? -11.065 -5.366 -1.187 1.00 91.69 191 ILE A O 1
ATOM 1399 N N . VAL A 1 192 ? -9.159 -4.248 -0.796 1.00 90.50 192 VAL A N 1
ATOM 1400 C CA . VAL A 1 192 ? -9.177 -4.471 0.663 1.00 90.50 192 VAL A CA 1
ATOM 1401 C C . VAL A 1 192 ? -10.127 -3.514 1.388 1.00 90.50 192 VAL A C 1
ATOM 1403 O O . VAL A 1 192 ? -10.924 -3.948 2.221 1.00 90.50 192 VAL A O 1
ATOM 1406 N N . THR A 1 193 ? -10.132 -2.234 1.023 1.00 87.25 193 THR A N 1
ATOM 1407 C CA . THR A 1 193 ? -10.989 -1.229 1.671 1.00 87.25 193 THR A CA 1
ATOM 1408 C C . THR A 1 193 ? -12.400 -1.246 1.092 1.00 87.25 193 THR A C 1
ATOM 1410 O O . THR A 1 193 ? -13.367 -1.343 1.845 1.00 87.25 193 THR A O 1
ATOM 1413 N N . GLY A 1 194 ? -12.531 -1.227 -0.237 1.00 82.06 194 GLY A N 1
ATOM 1414 C CA . GLY A 1 194 ? -13.820 -1.163 -0.928 1.00 82.06 194 GLY A CA 1
ATOM 1415 C C . GLY A 1 194 ? -14.664 -2.429 -0.812 1.00 82.06 194 GLY A C 1
ATOM 1416 O O . GLY A 1 194 ? -15.860 -2.336 -0.525 1.00 82.06 194 GLY A O 1
ATOM 1417 N N . TYR A 1 195 ? -14.068 -3.610 -1.027 1.00 81.50 195 TYR A N 1
ATOM 1418 C CA . TYR A 1 195 ? -14.823 -4.873 -1.078 1.00 81.50 195 TYR A CA 1
ATOM 1419 C C . TYR A 1 195 ? -14.789 -5.683 0.220 1.00 81.50 195 TYR A C 1
ATOM 1421 O O . TYR A 1 195 ? -15.804 -6.274 0.567 1.00 81.50 195 TYR A O 1
ATOM 1429 N N . SER A 1 196 ? -13.669 -5.707 0.951 1.00 81.62 196 SER A N 1
ATOM 1430 C CA . SER A 1 196 ? -13.550 -6.445 2.227 1.00 81.62 196 SER A CA 1
ATOM 1431 C C . SER A 1 196 ? -13.944 -5.609 3.462 1.00 81.62 196 SER A C 1
ATOM 1433 O O . SER A 1 196 ? -14.175 -6.153 4.547 1.00 81.62 196 SER A O 1
ATOM 1435 N N . GLY A 1 197 ? -14.057 -4.280 3.321 1.00 80.25 197 GLY A N 1
ATOM 1436 C CA . GLY A 1 197 ? -14.384 -3.374 4.431 1.00 80.25 197 GLY A CA 1
ATOM 1437 C C . GLY A 1 197 ? -13.254 -3.207 5.441 1.00 80.25 197 GLY A C 1
ATOM 1438 O O . GLY A 1 197 ? -13.512 -2.949 6.619 1.00 80.25 197 GLY A O 1
ATOM 1439 N N . GLN A 1 198 ? -12.012 -3.423 5.006 1.00 85.38 198 GLN A N 1
ATOM 1440 C CA . GLN A 1 198 ? -10.821 -3.434 5.844 1.00 85.38 198 GLN A CA 1
ATOM 1441 C C . GLN A 1 198 ? -9.897 -2.275 5.476 1.00 85.38 198 GLN A C 1
ATOM 1443 O O . GLN A 1 198 ? -9.491 -2.142 4.331 1.00 85.38 198 GLN A O 1
ATOM 1448 N N . VAL A 1 199 ? -9.513 -1.454 6.451 1.00 86.75 199 VAL A N 1
ATOM 1449 C CA . VAL A 1 199 ? -8.521 -0.396 6.220 1.00 86.75 199 VAL A CA 1
ATOM 1450 C C . VAL A 1 199 ? -7.122 -1.016 6.168 1.00 86.75 199 VAL A C 1
ATOM 1452 O O . VAL A 1 199 ? -6.719 -1.701 7.109 1.00 86.75 199 VAL A O 1
ATOM 1455 N N . SER A 1 200 ? -6.384 -0.757 5.085 1.00 89.25 200 SER A N 1
ATOM 1456 C CA . SER A 1 200 ? -4.977 -1.143 4.929 1.00 89.25 200 SER A CA 1
ATOM 1457 C C . SER A 1 200 ? -4.122 0.081 4.610 1.00 89.25 200 SER A C 1
ATOM 1459 O O . SER A 1 200 ? -4.279 0.705 3.565 1.00 89.25 200 SER A O 1
ATOM 1461 N N . LEU A 1 201 ? -3.205 0.401 5.521 1.00 91.38 201 LEU A N 1
ATOM 1462 C CA . LEU A 1 201 ? -2.251 1.511 5.447 1.00 91.38 201 LEU A CA 1
ATOM 1463 C C . LEU A 1 201 ? -0.810 1.023 5.203 1.00 91.38 201 LEU A C 1
ATOM 1465 O O . LEU A 1 201 ? 0.138 1.775 5.393 1.00 91.38 201 LEU A O 1
ATOM 1469 N N . GLY A 1 202 ? -0.631 -0.245 4.815 1.00 91.25 202 GLY A N 1
ATOM 1470 C CA . GLY A 1 202 ? 0.679 -0.859 4.545 1.00 91.25 202 GLY A CA 1
ATOM 1471 C C . GLY A 1 202 ? 1.024 -1.021 3.063 1.00 91.25 202 GLY A C 1
ATOM 1472 O O . GLY A 1 202 ? 1.971 -1.733 2.736 1.00 91.25 202 GLY A O 1
ATOM 1473 N N . VAL A 1 203 ? 0.226 -0.442 2.158 1.00 95.44 203 VAL A N 1
ATOM 1474 C CA . VAL A 1 203 ? 0.247 -0.767 0.720 1.00 95.44 203 VAL A CA 1
ATOM 1475 C C . VAL A 1 203 ? 1.593 -0.487 0.036 1.00 95.44 203 VAL A C 1
ATOM 1477 O O . VAL A 1 203 ? 2.023 -1.298 -0.782 1.00 95.44 203 VAL A O 1
ATOM 1480 N N . ALA A 1 204 ? 2.304 0.584 0.406 1.00 95.62 204 ALA A N 1
ATOM 1481 C CA . ALA A 1 204 ? 3.606 0.914 -0.178 1.00 95.62 204 ALA A CA 1
ATOM 1482 C C . ALA A 1 204 ? 4.685 -0.118 0.170 1.00 95.62 204 ALA A C 1
ATOM 1484 O O . ALA A 1 204 ? 5.536 -0.407 -0.666 1.00 95.62 204 ALA A O 1
ATOM 1485 N N . GLY A 1 205 ? 4.586 -0.767 1.336 1.00 95.94 205 GLY A N 1
ATOM 1486 C CA . GLY A 1 205 ? 5.441 -1.903 1.683 1.00 95.94 205 GLY A CA 1
ATOM 1487 C C . GLY A 1 205 ? 5.242 -3.089 0.733 1.00 95.94 205 GLY A C 1
ATOM 1488 O O . GLY A 1 205 ? 6.214 -3.662 0.256 1.00 95.94 205 GLY A O 1
ATOM 1489 N N . T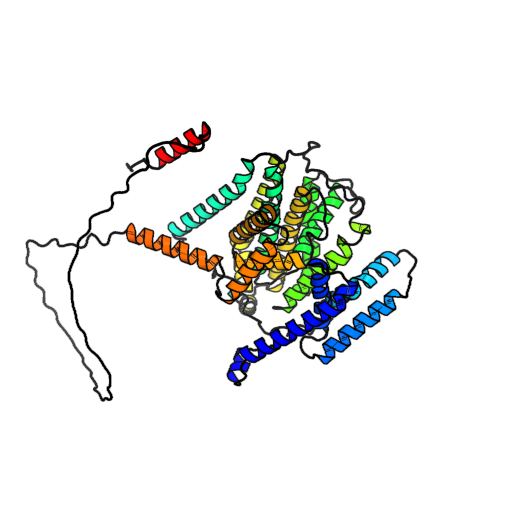YR A 1 206 ? 3.998 -3.432 0.384 1.00 97.31 206 TYR A N 1
ATOM 1490 C CA . TYR A 1 206 ? 3.733 -4.509 -0.584 1.00 97.31 206 TYR A CA 1
ATOM 1491 C C . TYR A 1 206 ? 4.133 -4.122 -2.014 1.00 97.31 206 TYR A C 1
ATOM 1493 O O . TYR A 1 206 ? 4.691 -4.949 -2.733 1.00 97.31 206 TYR A O 1
ATOM 1501 N N . ALA A 1 207 ? 3.921 -2.862 -2.408 1.00 97.88 207 ALA A N 1
ATOM 1502 C CA . ALA A 1 207 ? 4.361 -2.346 -3.703 1.00 97.88 207 ALA A CA 1
ATOM 1503 C C . ALA A 1 207 ? 5.893 -2.381 -3.849 1.00 97.88 207 ALA A C 1
ATOM 1505 O O . ALA A 1 207 ? 6.406 -2.962 -4.806 1.00 97.88 207 ALA A O 1
ATOM 1506 N N . GLY A 1 208 ? 6.626 -1.852 -2.865 1.00 96.94 208 GLY A N 1
ATOM 1507 C CA . GLY A 1 208 ? 8.089 -1.857 -2.863 1.00 96.94 208 GLY A CA 1
ATOM 1508 C C . GLY A 1 208 ? 8.690 -3.261 -2.760 1.00 96.94 208 GLY A C 1
ATOM 1509 O O . GLY A 1 208 ? 9.724 -3.523 -3.364 1.00 96.94 208 GLY A O 1
ATOM 1510 N N . LEU A 1 209 ? 8.023 -4.207 -2.082 1.00 96.88 209 LEU A N 1
ATOM 1511 C CA . LEU A 1 209 ? 8.436 -5.616 -2.091 1.00 96.88 209 LEU A CA 1
ATOM 1512 C C . LEU A 1 209 ? 8.297 -6.226 -3.487 1.00 96.88 209 LEU A C 1
ATOM 1514 O O . LEU A 1 209 ? 9.196 -6.940 -3.919 1.00 96.88 209 LEU A O 1
ATOM 1518 N N . GLY A 1 210 ? 7.217 -5.920 -4.209 1.00 96.31 210 GLY A N 1
ATOM 1519 C CA . GLY A 1 210 ? 7.052 -6.356 -5.596 1.00 96.31 210 GLY A CA 1
ATOM 1520 C C . GLY A 1 210 ? 8.128 -5.785 -6.514 1.00 96.31 210 GLY A C 1
ATOM 1521 O O . GLY A 1 210 ? 8.700 -6.530 -7.308 1.00 96.31 210 GLY A O 1
ATOM 1522 N N . ALA A 1 211 ? 8.469 -4.504 -6.352 1.00 95.81 211 ALA A N 1
ATOM 1523 C CA . ALA A 1 211 ? 9.579 -3.867 -7.057 1.00 95.81 211 ALA A CA 1
ATOM 1524 C C . ALA A 1 211 ? 10.924 -4.549 -6.765 1.00 95.81 211 ALA A C 1
ATOM 1526 O O . ALA A 1 211 ? 11.581 -5.044 -7.683 1.00 95.81 211 ALA A O 1
ATOM 1527 N N . LEU A 1 212 ? 11.288 -4.661 -5.486 1.00 94.69 212 LEU A N 1
ATOM 1528 C CA . LEU A 1 212 ? 12.545 -5.254 -5.035 1.00 94.69 212 LEU A CA 1
ATOM 1529 C C . LEU A 1 212 ? 12.699 -6.715 -5.484 1.00 94.69 212 LEU A C 1
ATOM 1531 O O . LEU A 1 212 ? 13.744 -7.092 -6.014 1.00 94.69 212 LEU A O 1
ATOM 1535 N N . LEU A 1 213 ? 11.659 -7.539 -5.309 1.00 94.25 213 LEU A N 1
ATOM 1536 C CA . LEU A 1 213 ? 11.681 -8.948 -5.714 1.00 94.25 213 LEU A CA 1
ATOM 1537 C C . LEU A 1 213 ? 11.764 -9.096 -7.237 1.00 94.25 213 LEU A C 1
ATOM 1539 O O . LEU A 1 213 ? 12.509 -9.949 -7.714 1.00 94.25 213 LEU A O 1
ATOM 1543 N N . SER A 1 214 ? 11.066 -8.247 -7.999 1.00 93.50 214 SER A N 1
ATOM 1544 C CA . SER A 1 214 ? 11.161 -8.237 -9.466 1.00 93.50 214 SER A CA 1
ATOM 1545 C C . SER A 1 214 ? 12.568 -7.864 -9.938 1.00 93.50 214 SER A C 1
ATOM 1547 O O . SER A 1 214 ? 13.106 -8.521 -10.827 1.00 93.50 214 SER A O 1
ATOM 1549 N N . ALA A 1 215 ? 13.198 -6.863 -9.313 1.00 92.12 215 ALA A N 1
ATOM 1550 C CA . ALA A 1 215 ? 14.565 -6.456 -9.631 1.00 92.12 215 ALA A CA 1
ATOM 1551 C C . ALA A 1 215 ? 15.594 -7.549 -9.293 1.00 92.12 215 ALA A C 1
ATOM 1553 O O . ALA A 1 215 ? 16.428 -7.887 -10.132 1.00 92.12 215 ALA A O 1
ATOM 1554 N N . LYS A 1 216 ? 15.505 -8.165 -8.105 1.00 90.81 216 LYS A N 1
ATOM 1555 C CA . LYS A 1 216 ? 16.396 -9.269 -7.698 1.00 90.81 216 LYS A CA 1
ATOM 1556 C C . LYS A 1 216 ? 16.227 -10.518 -8.575 1.00 90.81 216 LYS A C 1
ATOM 1558 O O . LYS A 1 216 ? 17.224 -11.160 -8.902 1.00 90.81 216 LYS A O 1
ATOM 1563 N N . LEU A 1 217 ? 15.004 -10.839 -9.014 1.00 90.75 217 LEU A N 1
ATOM 1564 C CA . LEU A 1 217 ? 14.738 -11.922 -9.976 1.00 90.75 217 LEU A CA 1
ATOM 1565 C C . LEU A 1 217 ? 15.297 -11.629 -11.376 1.00 90.75 217 LEU A C 1
ATOM 1567 O O . LEU A 1 217 ? 15.823 -12.534 -12.024 1.00 90.75 217 LEU A O 1
ATOM 1571 N N . ALA A 1 218 ? 15.200 -10.383 -11.846 1.00 88.81 218 ALA A N 1
ATOM 1572 C CA . ALA A 1 218 ? 15.773 -9.972 -13.128 1.00 88.81 218 ALA A CA 1
ATOM 1573 C C . ALA A 1 218 ? 17.313 -10.003 -13.100 1.00 88.81 218 ALA A C 1
ATOM 1575 O O . ALA A 1 218 ? 17.938 -10.370 -14.091 1.00 88.81 218 ALA A O 1
ATOM 1576 N N . ALA A 1 219 ? 17.920 -9.675 -11.955 1.00 85.81 219 ALA A N 1
ATOM 1577 C CA . ALA A 1 219 ? 19.368 -9.720 -11.750 1.00 85.81 219 ALA A CA 1
ATOM 1578 C C . ALA A 1 219 ? 19.940 -11.138 -11.527 1.00 85.81 219 ALA A C 1
ATOM 1580 O O . ALA A 1 219 ? 21.147 -11.321 -11.652 1.00 85.81 219 ALA A O 1
ATOM 1581 N N . GLY A 1 220 ? 19.109 -12.136 -11.195 1.00 82.88 220 GLY A N 1
ATOM 1582 C CA . GLY A 1 220 ? 19.579 -13.477 -10.803 1.00 82.88 220 GLY A CA 1
ATOM 1583 C C . GLY A 1 220 ? 20.181 -13.544 -9.390 1.00 82.88 220 GLY A C 1
ATOM 1584 O O . GLY A 1 220 ? 20.912 -14.470 -9.058 1.00 82.88 220 GLY A O 1
ATOM 1585 N N . ASP A 1 221 ? 19.880 -12.556 -8.544 1.00 81.00 221 ASP A N 1
ATOM 1586 C CA . ASP A 1 221 ? 20.425 -12.421 -7.182 1.00 81.00 221 ASP A CA 1
ATOM 1587 C C . ASP A 1 221 ? 19.489 -13.026 -6.111 1.00 81.00 221 ASP A C 1
ATOM 1589 O O . ASP A 1 221 ? 19.748 -12.976 -4.910 1.00 81.00 221 ASP A O 1
ATOM 1593 N N . LEU A 1 222 ? 18.359 -13.614 -6.526 1.00 77.56 222 LEU A N 1
ATOM 1594 C CA . LEU A 1 222 ? 17.386 -14.222 -5.617 1.00 77.56 222 LEU A CA 1
ATOM 1595 C C . LEU A 1 222 ? 17.558 -15.749 -5.558 1.00 77.56 222 LEU A C 1
ATOM 1597 O O . LEU A 1 222 ? 17.317 -16.450 -6.538 1.00 77.56 222 LEU A O 1
ATOM 1601 N N . PHE A 1 223 ? 17.948 -16.270 -4.389 1.00 72.69 223 PHE A N 1
ATOM 1602 C CA . PHE A 1 223 ? 18.101 -17.709 -4.096 1.00 72.69 223 PHE A CA 1
ATOM 1603 C C . PHE A 1 223 ? 19.023 -18.499 -5.054 1.00 72.69 223 PHE A C 1
ATOM 1605 O O . PHE A 1 223 ? 18.882 -19.714 -5.177 1.00 72.69 223 PHE A O 1
ATOM 1612 N N . GLY A 1 224 ? 19.968 -17.833 -5.729 1.00 72.31 224 GLY A N 1
ATOM 1613 C CA . GLY A 1 224 ? 20.860 -18.471 -6.709 1.00 72.31 224 GLY A CA 1
ATOM 1614 C C . GLY A 1 224 ? 20.167 -18.893 -8.011 1.00 72.31 224 GLY A C 1
ATOM 1615 O O . GLY A 1 224 ? 20.699 -19.723 -8.748 1.00 72.31 224 GLY A O 1
ATOM 1616 N N . LEU A 1 225 ? 18.976 -18.355 -8.294 1.00 80.69 225 LEU A N 1
ATOM 1617 C CA . LEU A 1 225 ? 18.291 -18.551 -9.569 1.00 80.69 225 LEU A CA 1
ATOM 1618 C C . LEU A 1 225 ? 19.026 -17.799 -10.693 1.00 80.69 225 LEU A C 1
ATOM 1620 O O . LEU A 1 225 ? 19.456 -16.669 -10.477 1.00 80.69 225 LEU A O 1
ATOM 1624 N N . PRO A 1 226 ? 19.131 -18.361 -11.912 1.00 81.88 226 PRO A N 1
ATOM 1625 C CA . PRO A 1 226 ? 19.661 -17.620 -13.052 1.00 81.88 226 PRO A CA 1
ATOM 1626 C C . PRO A 1 226 ? 18.781 -16.393 -13.367 1.00 81.88 226 PRO A C 1
ATOM 1628 O O . PRO A 1 226 ? 17.575 -16.428 -13.096 1.00 81.88 226 PRO A O 1
ATOM 1631 N N . PRO A 1 227 ? 19.344 -15.326 -13.969 1.00 83.06 227 PRO A N 1
ATOM 1632 C CA . PRO A 1 227 ? 18.592 -14.122 -14.314 1.00 83.06 227 PRO A CA 1
ATOM 1633 C C . PRO A 1 227 ? 17.410 -14.463 -15.226 1.00 83.06 227 PRO A C 1
ATOM 1635 O O . PRO A 1 227 ? 17.571 -15.056 -16.297 1.00 83.06 227 PRO A O 1
ATOM 1638 N N . LEU A 1 228 ? 16.204 -14.106 -14.783 1.00 84.81 228 LEU A N 1
ATOM 1639 C CA . LEU A 1 228 ? 14.972 -14.402 -15.508 1.00 84.81 228 LEU A CA 1
ATOM 1640 C C . LEU A 1 228 ? 14.658 -13.309 -16.543 1.00 84.81 228 LEU A C 1
ATOM 1642 O O . LEU A 1 228 ? 14.955 -12.137 -16.304 1.00 84.81 228 LEU A O 1
ATOM 1646 N N . PRO A 1 229 ? 13.977 -13.641 -17.662 1.00 86.06 229 PRO A N 1
ATOM 1647 C CA . PRO A 1 229 ? 13.459 -12.637 -18.589 1.00 86.06 229 PRO A CA 1
ATOM 1648 C C . PRO A 1 229 ? 12.618 -11.600 -17.839 1.00 86.06 229 PRO A C 1
ATOM 1650 O O . PRO A 1 229 ? 11.752 -11.972 -17.045 1.00 86.06 229 PRO A O 1
ATOM 1653 N N . SER A 1 230 ? 12.835 -10.309 -18.093 1.00 83.50 230 SER A N 1
ATOM 1654 C CA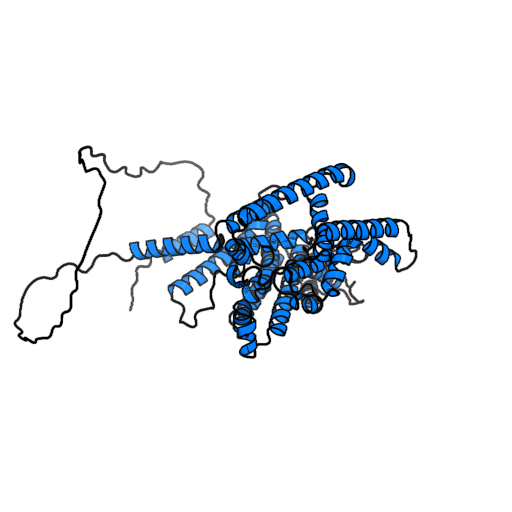 . SER A 1 230 ? 12.341 -9.238 -17.212 1.00 83.50 230 SER A CA 1
ATOM 1655 C C . SER A 1 230 ? 10.816 -9.229 -17.023 1.00 83.50 230 SER A C 1
ATOM 1657 O O . SER A 1 230 ? 10.337 -8.906 -15.943 1.00 83.50 230 SER A O 1
ATOM 1659 N N . LEU A 1 231 ? 10.039 -9.643 -18.033 1.00 87.44 231 LEU A N 1
ATOM 1660 C CA . LEU A 1 231 ? 8.578 -9.783 -17.919 1.00 87.44 231 LEU A CA 1
ATOM 1661 C C . LEU A 1 231 ? 8.163 -10.951 -17.001 1.00 87.44 231 LEU A C 1
ATOM 1663 O O . LEU A 1 231 ? 7.183 -10.846 -16.266 1.00 87.44 231 LEU A O 1
ATOM 1667 N N . VAL A 1 232 ? 8.922 -12.049 -17.002 1.00 89.25 232 VAL A N 1
ATOM 1668 C CA . VAL A 1 232 ? 8.712 -13.188 -16.093 1.00 89.25 232 VAL A CA 1
ATOM 1669 C C . VAL A 1 232 ? 9.147 -12.816 -14.676 1.00 89.25 232 VAL A C 1
ATOM 1671 O O . VAL A 1 232 ? 8.417 -13.099 -13.730 1.00 89.25 232 VAL A O 1
ATOM 1674 N N . ALA A 1 233 ? 10.281 -12.121 -14.530 1.00 90.88 233 ALA A N 1
ATOM 1675 C CA . ALA A 1 233 ? 10.751 -11.586 -13.253 1.00 90.88 233 ALA A CA 1
ATOM 1676 C C . ALA A 1 233 ? 9.731 -10.627 -12.613 1.00 90.88 233 ALA A C 1
ATOM 1678 O O . ALA A 1 233 ? 9.462 -10.738 -11.423 1.00 90.88 233 ALA A O 1
ATOM 1679 N N . LEU A 1 234 ? 9.106 -9.755 -13.412 1.00 92.50 234 LEU A N 1
ATOM 1680 C CA . LEU A 1 234 ? 8.042 -8.835 -12.996 1.00 92.50 234 LEU A CA 1
ATOM 1681 C C . LEU A 1 234 ? 6.805 -9.578 -12.470 1.00 92.50 234 LEU A C 1
ATOM 1683 O O . LEU A 1 234 ? 6.334 -9.313 -11.362 1.00 92.50 234 LEU A O 1
ATOM 1687 N N . LEU A 1 235 ? 6.273 -10.528 -13.246 1.00 93.31 235 LEU A N 1
ATOM 1688 C CA . LEU A 1 235 ? 5.066 -11.264 -12.855 1.00 93.31 235 LEU A CA 1
ATOM 1689 C C . LEU A 1 235 ? 5.315 -12.192 -11.657 1.00 93.31 235 LEU A C 1
ATOM 1691 O O . LEU A 1 235 ? 4.467 -12.277 -10.768 1.00 93.31 235 LEU A O 1
ATOM 1695 N N . LEU A 1 236 ? 6.474 -12.857 -11.597 1.00 93.44 236 LEU A N 1
ATOM 1696 C CA . LEU A 1 236 ? 6.854 -13.681 -10.448 1.00 93.44 236 LEU A CA 1
ATOM 1697 C C . LEU A 1 236 ? 7.163 -12.834 -9.212 1.00 93.44 236 LEU A C 1
ATOM 1699 O O . LEU A 1 236 ? 6.724 -13.198 -8.128 1.00 93.44 236 LEU A O 1
ATOM 1703 N N . GLY A 1 237 ? 7.849 -11.698 -9.353 1.00 93.00 237 GLY A N 1
ATOM 1704 C CA . GLY A 1 237 ? 8.140 -10.783 -8.249 1.00 93.00 237 GLY A CA 1
ATOM 1705 C C . GLY A 1 237 ? 6.862 -10.266 -7.593 1.00 93.00 237 GLY A C 1
ATOM 1706 O O . GLY A 1 237 ? 6.723 -10.354 -6.375 1.00 93.00 237 GLY A O 1
ATOM 1707 N N . ALA A 1 238 ? 5.877 -9.851 -8.396 1.00 93.88 238 ALA A N 1
ATOM 1708 C CA . ALA A 1 238 ? 4.538 -9.506 -7.919 1.00 93.88 238 ALA A CA 1
ATOM 1709 C C . ALA A 1 238 ? 3.819 -10.690 -7.239 1.00 93.88 238 ALA A C 1
ATOM 1711 O O . ALA A 1 238 ? 3.219 -10.530 -6.174 1.00 93.88 238 ALA A O 1
ATOM 1712 N N . LEU A 1 239 ? 3.902 -11.896 -7.815 1.00 95.00 239 LEU A N 1
ATOM 1713 C CA . LEU A 1 239 ? 3.271 -13.097 -7.259 1.00 95.00 239 LEU A CA 1
ATOM 1714 C C . LEU A 1 239 ? 3.917 -13.549 -5.936 1.00 95.00 239 LEU A C 1
ATOM 1716 O O . LEU A 1 239 ? 3.208 -14.017 -5.048 1.00 95.00 239 LEU A O 1
ATOM 1720 N N . LEU A 1 240 ? 5.227 -13.352 -5.757 1.00 95.62 240 LEU A N 1
ATOM 1721 C CA . LEU A 1 240 ? 5.947 -13.616 -4.504 1.00 95.62 240 LEU A CA 1
ATOM 1722 C C . LEU A 1 240 ? 5.556 -12.657 -3.366 1.00 95.62 240 LEU A C 1
ATOM 1724 O O . LEU A 1 240 ? 5.763 -12.993 -2.200 1.00 95.62 240 LEU A O 1
ATOM 1728 N N . VAL A 1 241 ? 4.913 -11.519 -3.653 1.00 97.00 241 VAL A N 1
ATOM 1729 C CA . VAL A 1 241 ? 4.309 -10.677 -2.604 1.00 97.00 241 VAL A CA 1
ATOM 1730 C C . VAL A 1 241 ? 3.055 -11.331 -2.009 1.00 97.00 241 VAL A C 1
ATOM 1732 O O . VAL A 1 241 ? 2.750 -11.101 -0.841 1.00 97.00 241 VAL A O 1
ATOM 1735 N N . ALA A 1 242 ? 2.351 -12.200 -2.747 1.00 96.19 242 ALA A N 1
ATOM 1736 C CA . ALA A 1 242 ? 1.154 -12.889 -2.254 1.00 96.19 242 ALA A CA 1
ATOM 1737 C C . ALA A 1 242 ? 1.399 -13.709 -0.963 1.00 96.19 242 ALA A C 1
ATOM 1739 O O . ALA A 1 242 ? 0.697 -13.461 0.020 1.00 96.19 242 ALA A O 1
ATOM 1740 N N . PRO A 1 243 ? 2.382 -14.635 -0.877 1.00 96.00 243 PRO A N 1
ATOM 1741 C CA . PRO A 1 243 ? 2.657 -15.358 0.367 1.00 96.00 243 PRO A CA 1
ATOM 1742 C C . PRO A 1 243 ? 3.128 -14.438 1.503 1.00 96.00 243 PRO A C 1
ATOM 1744 O O . PRO A 1 243 ? 2.786 -14.699 2.656 1.00 96.00 243 PRO A O 1
ATOM 1747 N N . ILE A 1 244 ? 3.837 -13.340 1.206 1.00 94.06 244 ILE A N 1
ATOM 1748 C CA . ILE A 1 244 ? 4.214 -12.343 2.222 1.00 94.06 244 ILE A CA 1
ATOM 1749 C C . ILE A 1 244 ? 2.955 -11.659 2.772 1.00 94.06 244 ILE A C 1
ATOM 1751 O O . ILE A 1 244 ? 2.769 -11.611 3.984 1.00 94.06 244 ILE A O 1
ATOM 1755 N N . GLY A 1 245 ? 2.052 -11.210 1.896 1.00 92.50 245 GLY A N 1
ATOM 1756 C CA . GLY A 1 245 ? 0.756 -10.639 2.265 1.00 92.50 245 GLY A CA 1
ATOM 1757 C C . GLY A 1 245 ? -0.135 -11.615 3.037 1.00 92.50 245 GLY A C 1
ATOM 1758 O O . GLY A 1 245 ? -0.816 -11.212 3.976 1.00 92.50 245 GLY A O 1
ATOM 1759 N N . LEU A 1 246 ? -0.100 -12.910 2.717 1.00 94.12 246 LEU A N 1
ATOM 1760 C CA . LEU A 1 246 ? -0.794 -13.939 3.494 1.00 94.12 246 LEU A CA 1
ATOM 1761 C C . LEU A 1 246 ? -0.197 -14.075 4.907 1.00 94.12 246 LEU A C 1
ATOM 1763 O O . LEU A 1 246 ? -0.946 -14.101 5.888 1.00 94.12 246 LEU A O 1
ATOM 1767 N N . LEU A 1 247 ? 1.136 -14.117 5.019 1.00 92.69 247 LEU A N 1
ATOM 1768 C CA . LEU A 1 247 ? 1.871 -14.227 6.283 1.00 92.69 247 LEU A CA 1
ATOM 1769 C C . LEU A 1 247 ? 1.602 -13.028 7.208 1.00 92.69 247 LEU A C 1
ATOM 1771 O O . LEU A 1 247 ? 1.276 -13.214 8.380 1.00 92.69 247 LEU A O 1
ATOM 1775 N N . THR A 1 248 ? 1.704 -11.803 6.687 1.00 87.75 248 THR A N 1
ATOM 1776 C CA . THR A 1 248 ? 1.494 -10.556 7.443 1.00 87.75 248 THR A CA 1
ATOM 1777 C C . THR A 1 248 ? 0.012 -10.245 7.661 1.00 87.75 248 THR A C 1
ATOM 1779 O O . THR A 1 248 ? -0.368 -9.701 8.701 1.00 87.75 248 THR A O 1
ATOM 1782 N N . GLY A 1 249 ? -0.850 -10.634 6.720 1.00 86.44 249 GLY A N 1
ATOM 1783 C CA . GLY A 1 249 ? -2.301 -10.509 6.814 1.00 86.44 249 GLY A CA 1
ATOM 1784 C C . GLY A 1 249 ? -2.901 -11.409 7.893 1.00 86.44 249 GLY A C 1
ATOM 1785 O O . GLY A 1 249 ? -3.818 -10.991 8.599 1.00 86.44 249 GLY A O 1
ATOM 1786 N N . TYR A 1 250 ? -2.359 -12.616 8.087 1.00 89.25 250 TYR A N 1
ATOM 1787 C CA . TYR A 1 250 ? -2.846 -13.598 9.064 1.00 89.25 250 TYR A CA 1
ATOM 1788 C C . TYR A 1 250 ? -2.990 -13.085 10.511 1.00 89.25 250 TYR A C 1
ATOM 1790 O O . TYR A 1 250 ? -4.052 -13.317 11.107 1.00 89.25 250 TYR A O 1
ATOM 1798 N N . PRO A 1 251 ? -1.992 -12.406 11.115 1.00 84.31 251 PRO A N 1
ATOM 1799 C CA . PRO A 1 251 ? -2.169 -11.745 12.403 1.00 84.31 251 PRO A CA 1
ATOM 1800 C C . PRO A 1 251 ? -2.983 -10.450 12.283 1.00 84.31 251 PRO A C 1
ATOM 1802 O O . PRO A 1 251 ? -3.810 -10.188 13.157 1.00 84.31 251 PRO A O 1
ATOM 1805 N N . ALA A 1 252 ? -2.810 -9.673 11.205 1.00 82.75 252 ALA A N 1
ATOM 1806 C CA . ALA A 1 252 ? -3.476 -8.384 11.030 1.00 82.75 252 ALA A CA 1
ATOM 1807 C C . ALA A 1 252 ? -5.006 -8.515 11.051 1.00 82.75 252 ALA A C 1
ATOM 1809 O O . ALA A 1 252 ? -5.657 -7.882 11.879 1.00 82.75 252 ALA A O 1
ATOM 1810 N N . ILE A 1 253 ? -5.595 -9.404 10.240 1.00 83.06 253 ILE A N 1
ATOM 1811 C CA . ILE A 1 253 ? -7.059 -9.554 10.131 1.00 83.06 253 ILE A CA 1
ATOM 1812 C C . ILE A 1 253 ? -7.753 -10.071 11.404 1.00 83.06 253 ILE A C 1
ATOM 1814 O O . ILE A 1 253 ? -8.982 -10.097 11.463 1.00 83.06 253 ILE A O 1
ATOM 1818 N N . ARG A 1 254 ? -6.997 -10.499 12.429 1.00 79.31 254 ARG A N 1
ATOM 1819 C CA . ARG A 1 254 ? -7.548 -10.815 13.760 1.00 79.31 254 ARG A CA 1
ATOM 1820 C C . ARG A 1 254 ? -7.935 -9.547 14.536 1.00 79.31 254 ARG A C 1
ATOM 1822 O O . ARG A 1 254 ? -8.673 -9.642 15.519 1.00 79.31 254 ARG A O 1
ATOM 1829 N N . ARG A 1 255 ? -7.436 -8.379 14.115 1.00 77.88 255 ARG A N 1
ATOM 1830 C CA . ARG A 1 255 ? -7.806 -7.046 14.607 1.00 77.88 255 ARG A CA 1
ATOM 1831 C C . ARG A 1 255 ? -9.014 -6.506 13.824 1.00 77.88 255 ARG A C 1
ATOM 1833 O O . ARG A 1 255 ? -9.209 -6.840 12.657 1.00 77.88 255 ARG A O 1
ATOM 1840 N N . ARG A 1 256 ? -9.826 -5.661 14.468 1.00 73.19 256 ARG A N 1
ATOM 1841 C CA . ARG A 1 256 ? -10.945 -4.919 13.853 1.00 73.19 256 ARG A CA 1
ATOM 1842 C C . ARG A 1 256 ? -10.602 -3.418 13.810 1.00 73.19 256 ARG A C 1
ATOM 1844 O O . ARG A 1 256 ? -9.713 -2.979 14.538 1.00 73.19 256 ARG A O 1
ATOM 1851 N N . GLY A 1 257 ? -11.290 -2.657 12.956 1.00 75.38 257 GLY A N 1
ATOM 1852 C CA . GLY A 1 257 ? -11.233 -1.188 12.924 1.00 75.38 257 GLY A CA 1
ATOM 1853 C C . GLY A 1 257 ? -9.820 -0.595 12.848 1.00 75.38 257 GLY A C 1
ATOM 1854 O O . GLY A 1 257 ? -8.975 -1.045 12.071 1.00 75.38 257 GLY A O 1
ATOM 1855 N N . LEU A 1 258 ? -9.562 0.413 13.683 1.00 77.38 258 LEU A N 1
ATOM 1856 C CA . LEU A 1 258 ? -8.308 1.170 13.727 1.00 77.38 258 LEU A CA 1
ATOM 1857 C C . LEU A 1 258 ? -7.086 0.292 14.056 1.00 77.38 258 LEU A C 1
ATOM 1859 O O . LEU A 1 258 ? -6.012 0.494 13.489 1.00 77.38 258 LEU A O 1
ATOM 1863 N N . ALA A 1 259 ? -7.239 -0.738 14.894 1.00 78.62 259 ALA A N 1
ATOM 1864 C CA . ALA A 1 259 ? -6.151 -1.666 15.211 1.00 78.62 259 ALA A CA 1
ATOM 1865 C C . ALA A 1 259 ? -5.666 -2.467 13.986 1.00 78.62 259 ALA A C 1
ATOM 1867 O O . ALA A 1 259 ? -4.478 -2.779 13.892 1.00 78.62 259 ALA A O 1
ATOM 1868 N N . LEU A 1 260 ? -6.548 -2.775 13.026 1.00 84.50 260 LEU A N 1
ATOM 1869 C CA . LEU A 1 260 ? -6.150 -3.376 11.747 1.00 84.50 260 LEU A CA 1
ATOM 1870 C C . LEU A 1 260 ? -5.319 -2.389 10.917 1.00 84.50 260 LEU A C 1
ATOM 1872 O O . LEU A 1 260 ? -4.229 -2.742 10.465 1.00 84.50 260 LEU A O 1
ATOM 1876 N N . ALA A 1 261 ? -5.796 -1.146 10.790 1.00 85.94 261 ALA A N 1
ATOM 1877 C CA . ALA A 1 261 ? -5.108 -0.084 10.061 1.00 85.94 261 ALA A CA 1
ATOM 1878 C C . ALA A 1 261 ? -3.680 0.128 10.596 1.00 85.94 261 ALA A C 1
ATOM 1880 O O . ALA A 1 261 ? -2.718 0.017 9.834 1.00 85.94 261 ALA A O 1
ATOM 1881 N N . LEU A 1 262 ? -3.528 0.304 11.915 1.00 85.12 262 LEU A N 1
ATOM 1882 C CA . LEU A 1 262 ? -2.219 0.440 12.566 1.00 85.12 262 LEU A CA 1
ATOM 1883 C C . LEU A 1 262 ? -1.335 -0.803 12.390 1.00 85.12 262 LEU A C 1
ATOM 1885 O O . LEU A 1 262 ? -0.137 -0.660 12.164 1.00 85.12 262 LEU A O 1
ATOM 1889 N N . THR A 1 263 ? -1.905 -2.015 12.425 1.00 86.38 263 THR A N 1
ATOM 1890 C CA . THR A 1 263 ? -1.133 -3.246 12.165 1.00 86.38 263 THR A CA 1
ATOM 1891 C C . THR A 1 263 ? -0.568 -3.262 10.746 1.00 86.38 263 THR A C 1
ATOM 1893 O O . THR A 1 263 ? 0.608 -3.558 10.555 1.00 86.38 263 THR A O 1
ATOM 1896 N N . THR A 1 264 ? -1.368 -2.896 9.743 1.00 90.88 264 THR A N 1
ATOM 1897 C CA . THR A 1 264 ? -0.890 -2.837 8.351 1.00 90.88 264 THR A CA 1
ATOM 1898 C C . THR A 1 264 ? 0.137 -1.724 8.126 1.00 90.88 264 THR A C 1
ATOM 1900 O O . THR A 1 264 ? 1.132 -1.965 7.446 1.00 90.88 264 THR A O 1
ATOM 1903 N N . PHE A 1 265 ? -0.043 -0.551 8.748 1.00 90.81 265 PHE A N 1
ATOM 1904 C CA . PHE A 1 265 ? 0.934 0.542 8.719 1.00 90.81 265 PHE A CA 1
ATOM 1905 C C . PHE A 1 265 ? 2.278 0.113 9.323 1.00 90.81 265 PHE A C 1
ATOM 1907 O O . PHE A 1 265 ? 3.321 0.297 8.702 1.00 90.81 265 PHE A O 1
ATOM 1914 N N . ALA A 1 266 ? 2.252 -0.543 10.489 1.00 88.31 266 ALA A N 1
ATOM 1915 C CA . ALA A 1 266 ? 3.442 -1.069 11.154 1.00 88.31 266 ALA A CA 1
ATOM 1916 C C . ALA A 1 266 ? 4.192 -2.105 10.303 1.00 88.31 266 ALA A C 1
ATOM 1918 O O . ALA A 1 266 ? 5.419 -2.078 10.248 1.00 88.31 266 ALA A O 1
ATOM 1919 N N . VAL A 1 267 ? 3.473 -2.989 9.599 1.00 89.94 267 VAL A N 1
ATOM 1920 C CA . VAL A 1 267 ? 4.088 -3.930 8.648 1.00 89.94 267 VAL A CA 1
ATOM 1921 C C . VAL A 1 267 ? 4.772 -3.182 7.501 1.00 89.94 267 VAL A C 1
ATOM 1923 O O . VAL A 1 267 ? 5.936 -3.454 7.222 1.00 89.94 267 VAL A O 1
ATOM 1926 N N . GLY A 1 268 ? 4.096 -2.211 6.874 1.00 91.75 268 GLY A N 1
ATOM 1927 C CA . GLY A 1 268 ? 4.698 -1.389 5.815 1.00 91.75 268 GLY A CA 1
ATOM 1928 C C . GLY A 1 268 ? 5.932 -0.616 6.295 1.00 91.75 268 GLY A C 1
ATOM 1929 O O . GLY A 1 268 ? 6.926 -0.519 5.580 1.00 91.75 268 GLY A O 1
ATOM 1930 N N . ALA A 1 269 ? 5.904 -0.139 7.538 1.00 89.75 269 ALA A N 1
ATOM 1931 C CA . ALA A 1 269 ? 7.016 0.546 8.179 1.00 89.75 269 ALA A CA 1
ATOM 1932 C C . ALA A 1 269 ? 8.213 -0.354 8.492 1.00 89.75 269 ALA A C 1
ATOM 1934 O O . ALA A 1 269 ? 9.346 0.039 8.214 1.00 89.75 269 ALA A O 1
ATOM 1935 N N . VAL A 1 270 ? 7.986 -1.566 9.003 1.00 90.00 270 VAL A N 1
ATOM 1936 C CA . VAL A 1 270 ? 9.065 -2.545 9.182 1.00 90.00 270 VAL A CA 1
ATOM 1937 C C . VAL A 1 270 ? 9.665 -2.935 7.835 1.00 90.00 270 VAL A C 1
ATOM 1939 O O . VAL A 1 270 ? 10.883 -2.951 7.712 1.00 90.00 270 VAL A O 1
ATOM 1942 N N . VAL A 1 271 ? 8.848 -3.163 6.805 1.00 92.19 271 VAL A N 1
ATOM 1943 C CA . VAL A 1 271 ? 9.345 -3.450 5.451 1.00 92.19 271 VAL A CA 1
ATOM 1944 C C . VAL A 1 271 ? 10.206 -2.295 4.916 1.00 92.19 271 VAL A C 1
ATOM 1946 O O . VAL A 1 271 ? 11.332 -2.524 4.481 1.00 92.19 271 VAL A O 1
ATOM 1949 N N . SER A 1 272 ? 9.742 -1.048 5.020 1.00 90.75 272 SER A N 1
ATOM 1950 C CA . SER A 1 272 ? 10.511 0.125 4.584 1.00 90.75 272 SER A CA 1
ATOM 1951 C C . SER A 1 272 ? 11.862 0.247 5.307 1.00 90.75 272 SER A C 1
ATOM 1953 O O . SER A 1 272 ? 12.896 0.391 4.657 1.00 90.75 272 SER A O 1
ATOM 1955 N N . ARG A 1 273 ? 11.883 0.119 6.639 1.00 87.75 273 ARG A N 1
ATOM 1956 C CA . ARG A 1 273 ? 13.100 0.318 7.442 1.00 87.75 273 ARG A CA 1
ATOM 1957 C C . ARG A 1 273 ? 14.072 -0.864 7.437 1.00 87.75 273 ARG A C 1
ATOM 1959 O O . ARG A 1 273 ? 15.275 -0.651 7.353 1.00 87.75 273 ARG A O 1
ATOM 1966 N N . PHE A 1 274 ? 13.573 -2.097 7.519 1.00 88.44 274 PHE A N 1
ATOM 1967 C CA . PHE A 1 274 ? 14.407 -3.303 7.626 1.00 88.44 274 PHE A CA 1
ATOM 1968 C C . PHE A 1 274 ? 14.719 -3.959 6.277 1.00 88.44 274 PHE A C 1
ATOM 1970 O O . PHE A 1 274 ? 15.621 -4.793 6.216 1.00 88.44 274 PHE A O 1
ATOM 1977 N N . VAL A 1 275 ? 14.003 -3.596 5.204 1.00 90.88 275 VAL A N 1
ATOM 1978 C CA . VAL A 1 275 ? 14.257 -4.112 3.850 1.00 90.88 275 VAL A CA 1
ATOM 1979 C C . VAL A 1 275 ? 14.744 -3.003 2.918 1.00 90.88 275 VAL A C 1
ATOM 1981 O O . VAL A 1 275 ? 15.859 -3.097 2.417 1.00 90.88 275 VAL A O 1
ATOM 1984 N N . PHE A 1 276 ? 13.962 -1.939 2.692 1.00 91.31 276 PHE A N 1
ATOM 1985 C CA . PHE A 1 276 ? 14.286 -0.958 1.637 1.00 91.31 276 PHE A CA 1
ATOM 1986 C C . PHE A 1 276 ? 15.426 0.000 1.998 1.00 91.31 276 PHE A C 1
ATOM 1988 O O . PHE A 1 276 ? 16.152 0.440 1.115 1.00 91.31 276 PHE A O 1
ATOM 1995 N N . GLN A 1 277 ? 15.613 0.327 3.277 1.00 87.38 277 GLN A N 1
ATOM 1996 C CA . GLN A 1 277 ? 16.714 1.201 3.706 1.00 87.38 277 GLN A CA 1
ATOM 1997 C C . GLN A 1 277 ? 18.019 0.449 4.007 1.00 87.38 277 GLN A C 1
ATOM 1999 O O . GLN A 1 277 ? 19.057 1.075 4.223 1.00 87.38 277 GLN A O 1
ATOM 2004 N N . GLN A 1 278 ? 17.997 -0.886 3.995 1.00 87.25 278 GLN A N 1
ATOM 2005 C CA . GLN A 1 278 ? 19.170 -1.694 4.299 1.00 87.25 278 GLN A CA 1
ATOM 2006 C C . GLN A 1 278 ? 19.977 -1.969 3.026 1.00 87.25 278 GLN A C 1
ATOM 2008 O O . GLN A 1 278 ? 19.531 -2.667 2.112 1.00 87.25 278 GLN A O 1
ATOM 2013 N N . GLN A 1 279 ? 21.215 -1.470 2.997 1.00 84.06 279 GLN A N 1
ATOM 2014 C CA . GLN A 1 279 ? 22.121 -1.592 1.846 1.00 84.06 279 GLN A CA 1
ATOM 2015 C C . GLN A 1 279 ? 22.336 -3.048 1.401 1.00 84.06 279 GLN A C 1
ATOM 2017 O O . GLN A 1 279 ? 22.480 -3.307 0.211 1.00 84.06 279 GLN A O 1
ATOM 2022 N N . THR A 1 280 ? 22.273 -4.020 2.315 1.00 82.38 280 THR A N 1
ATOM 2023 C CA . THR A 1 280 ? 22.349 -5.460 2.003 1.00 82.38 280 THR A CA 1
ATOM 2024 C C . THR A 1 280 ? 21.299 -5.925 0.987 1.00 82.38 280 THR A C 1
ATOM 2026 O O . THR A 1 280 ? 21.585 -6.811 0.189 1.00 82.38 280 THR A O 1
ATOM 2029 N N . PHE A 1 281 ? 20.097 -5.336 0.980 1.00 83.06 281 PHE A N 1
ATOM 2030 C CA . PHE A 1 281 ? 19.036 -5.717 0.041 1.00 83.06 281 PHE A CA 1
ATOM 2031 C C . PHE A 1 281 ? 18.983 -4.828 -1.206 1.00 83.06 281 PHE A C 1
ATOM 2033 O O . PHE A 1 281 ? 18.592 -5.317 -2.263 1.00 83.06 281 PHE A O 1
ATOM 2040 N N . VAL A 1 282 ? 19.379 -3.555 -1.111 1.00 85.31 282 VAL A N 1
ATOM 2041 C CA . VAL A 1 282 ? 19.210 -2.568 -2.200 1.00 85.31 282 VAL A CA 1
ATOM 2042 C C . VAL A 1 282 ? 20.493 -2.294 -2.997 1.00 85.31 282 VAL A C 1
ATOM 2044 O O . VAL A 1 282 ? 20.419 -1.875 -4.152 1.00 85.31 282 VAL A O 1
ATOM 2047 N N . SER A 1 283 ? 21.676 -2.588 -2.451 1.00 80.00 283 SER A N 1
ATOM 2048 C CA . SER A 1 283 ? 22.930 -2.469 -3.208 1.00 80.00 283 SER A CA 1
ATOM 2049 C C . SER A 1 283 ? 22.976 -3.427 -4.410 1.00 80.00 283 SER A C 1
ATOM 2051 O O . SER A 1 283 ? 22.383 -4.510 -4.403 1.00 80.00 283 SER A O 1
ATOM 2053 N N . GLY A 1 284 ? 23.652 -2.992 -5.479 1.00 75.44 284 GLY A N 1
ATOM 2054 C CA . GLY A 1 284 ? 23.803 -3.760 -6.722 1.00 75.44 284 GLY A CA 1
ATOM 2055 C C . GLY A 1 284 ? 22.538 -3.886 -7.585 1.00 75.44 284 GLY A C 1
ATOM 2056 O O . GLY A 1 284 ? 22.568 -4.585 -8.595 1.00 75.44 284 GLY A O 1
ATOM 2057 N N . LEU A 1 285 ? 21.425 -3.233 -7.227 1.00 81.81 285 LEU A N 1
ATOM 2058 C CA . LEU A 1 285 ? 20.207 -3.256 -8.040 1.00 81.81 285 LEU A CA 1
ATOM 2059 C C . LEU A 1 285 ? 20.378 -2.457 -9.339 1.00 81.81 285 LEU A C 1
ATOM 2061 O O . LEU A 1 285 ? 20.300 -1.229 -9.354 1.00 81.81 285 LEU A O 1
ATOM 2065 N N . HIS A 1 286 ? 20.533 -3.172 -10.450 1.00 77.81 286 HIS A N 1
ATOM 2066 C CA . HIS A 1 286 ? 20.488 -2.604 -11.793 1.00 77.81 286 HIS A CA 1
ATOM 2067 C C . HIS A 1 286 ? 19.101 -2.811 -12.410 1.00 77.81 286 HIS A C 1
ATOM 2069 O O . HIS A 1 286 ? 18.773 -3.898 -12.890 1.00 77.81 286 HIS A O 1
ATOM 2075 N N . VAL A 1 287 ? 18.280 -1.757 -12.412 1.00 81.88 287 VAL A N 1
ATOM 2076 C CA . VAL A 1 287 ? 16.978 -1.761 -13.093 1.00 81.88 287 VAL A CA 1
ATOM 2077 C C . VAL A 1 287 ? 17.217 -1.649 -14.599 1.00 81.88 287 VAL A C 1
ATOM 2079 O O . VAL A 1 287 ? 17.475 -0.574 -15.134 1.00 81.88 287 VAL A O 1
ATOM 2082 N N . THR A 1 288 ? 17.176 -2.786 -15.290 1.00 78.31 288 THR A N 1
ATOM 2083 C CA . THR A 1 288 ? 17.278 -2.827 -16.752 1.00 78.31 288 THR A CA 1
ATOM 2084 C C . THR A 1 288 ? 15.926 -2.499 -17.397 1.00 78.31 288 THR A C 1
ATOM 2086 O O . THR A 1 288 ? 14.886 -2.919 -16.880 1.00 78.31 288 THR A O 1
ATOM 2089 N N . PRO A 1 289 ? 15.898 -1.768 -18.532 1.00 80.44 289 PRO A N 1
ATOM 2090 C CA . PRO A 1 289 ? 14.671 -1.559 -19.292 1.00 80.44 289 PRO A CA 1
ATOM 2091 C C . PRO A 1 289 ? 14.025 -2.891 -19.672 1.00 80.44 289 PRO A C 1
ATOM 2093 O O . PRO A 1 289 ? 14.716 -3.844 -20.043 1.00 80.44 289 PRO A O 1
ATOM 2096 N N . LEU A 1 290 ? 12.693 -2.948 -19.605 1.00 80.69 290 LEU A N 1
ATOM 2097 C CA . LEU A 1 290 ? 11.946 -4.172 -19.872 1.00 80.69 290 LEU A CA 1
ATOM 2098 C C . LEU A 1 290 ? 12.282 -4.700 -21.280 1.00 80.69 290 LEU A C 1
ATOM 2100 O O . LEU A 1 290 ? 12.189 -3.972 -22.268 1.00 80.69 290 LEU A O 1
ATOM 2104 N N . SER A 1 291 ? 12.676 -5.969 -21.375 1.00 78.31 291 SER A N 1
ATOM 2105 C CA . SER A 1 291 ? 13.046 -6.624 -22.630 1.00 78.31 291 SER A CA 1
ATOM 2106 C C . SER A 1 291 ? 12.215 -7.880 -22.884 1.00 78.31 291 SER A C 1
ATOM 2108 O O . SER A 1 291 ? 11.804 -8.591 -21.964 1.00 78.31 291 SER A O 1
ATOM 2110 N N . ILE A 1 292 ? 11.952 -8.157 -24.161 1.00 76.19 292 ILE A N 1
ATOM 2111 C CA . ILE A 1 292 ? 11.269 -9.370 -24.619 1.00 76.19 292 ILE A CA 1
ATOM 2112 C C . ILE A 1 292 ? 12.191 -10.061 -25.621 1.00 76.19 292 ILE A C 1
ATOM 2114 O O . ILE A 1 292 ? 12.642 -9.443 -26.582 1.00 76.19 292 ILE A O 1
ATOM 2118 N N . ALA A 1 293 ? 12.503 -11.335 -25.366 1.00 71.31 293 ALA A N 1
ATOM 2119 C CA . ALA A 1 293 ? 13.401 -12.153 -26.191 1.00 71.31 293 ALA A CA 1
ATOM 2120 C C . ALA A 1 293 ? 14.775 -11.503 -26.500 1.00 71.31 293 ALA A C 1
ATOM 2122 O O . ALA A 1 293 ? 15.352 -11.740 -27.555 1.00 71.31 293 ALA A O 1
ATOM 2123 N N . GLY A 1 294 ? 15.303 -10.685 -25.580 1.00 67.88 294 GLY A N 1
ATOM 2124 C CA . GLY A 1 294 ? 16.595 -9.998 -25.729 1.00 67.88 294 GLY A CA 1
ATOM 2125 C C . GLY A 1 294 ? 16.536 -8.623 -26.407 1.00 67.88 294 GLY A C 1
ATOM 2126 O O . GLY A 1 294 ? 17.549 -7.929 -26.443 1.00 67.88 294 GLY A O 1
ATOM 2127 N N . HIS A 1 295 ? 15.371 -8.182 -26.890 1.00 74.81 295 HIS A N 1
ATOM 2128 C CA . HIS A 1 295 ? 15.181 -6.821 -27.397 1.00 74.81 295 HIS A CA 1
ATOM 2129 C C . HIS A 1 295 ? 14.596 -5.916 -26.311 1.00 74.81 295 HIS A C 1
ATOM 2131 O O . HIS A 1 295 ? 13.559 -6.234 -25.725 1.00 74.81 295 HIS A O 1
ATOM 2137 N N . THR A 1 296 ? 15.251 -4.785 -26.044 1.00 80.81 296 THR A N 1
ATOM 2138 C CA . THR A 1 296 ? 14.726 -3.739 -25.158 1.00 80.81 296 THR A CA 1
ATOM 2139 C C . THR A 1 296 ? 13.475 -3.113 -25.769 1.00 80.81 296 THR A C 1
ATOM 2141 O O . THR A 1 296 ? 13.432 -2.785 -26.956 1.00 80.81 296 THR A O 1
ATOM 2144 N N . LEU A 1 297 ? 12.428 -2.964 -24.960 1.00 80.81 297 LEU A N 1
ATOM 2145 C CA . LEU A 1 297 ? 11.198 -2.316 -25.393 1.00 80.81 297 LEU A CA 1
ATOM 2146 C C . LEU A 1 297 ? 11.423 -0.807 -25.497 1.00 80.81 297 LEU A C 1
ATOM 2148 O O . LEU A 1 297 ? 12.014 -0.188 -24.616 1.00 80.81 297 LEU A O 1
ATOM 2152 N N . SER A 1 298 ? 10.905 -0.209 -26.567 1.00 83.56 298 SER A N 1
ATOM 2153 C CA . SER A 1 298 ? 10.751 1.243 -26.642 1.00 83.56 298 SER A CA 1
ATOM 2154 C C . SER A 1 298 ? 9.711 1.706 -25.620 1.00 83.56 298 SER A C 1
ATOM 2156 O O . SER A 1 298 ? 8.717 1.015 -25.404 1.00 83.56 298 SER A O 1
ATOM 2158 N N . ASP A 1 299 ? 9.898 2.906 -25.075 1.00 84.00 299 ASP A N 1
ATOM 2159 C CA . ASP A 1 299 ? 9.013 3.638 -24.160 1.00 84.00 299 ASP A CA 1
ATOM 2160 C C . ASP A 1 299 ? 7.507 3.480 -24.489 1.00 84.00 299 ASP A C 1
ATOM 2162 O O . ASP A 1 299 ? 6.692 3.227 -23.604 1.00 84.00 299 ASP A O 1
ATOM 2166 N N . ARG A 1 300 ? 7.125 3.504 -25.777 1.00 83.94 300 ARG A N 1
ATOM 2167 C CA . ARG A 1 300 ? 5.736 3.247 -26.222 1.00 83.94 300 ARG A CA 1
ATOM 2168 C C . ARG A 1 300 ? 5.248 1.822 -25.952 1.00 83.94 300 ARG A C 1
ATOM 2170 O O . ARG A 1 300 ? 4.110 1.629 -25.538 1.00 83.94 300 ARG A O 1
ATOM 2177 N N . TRP A 1 301 ? 6.081 0.820 -26.219 1.00 84.62 301 TRP A N 1
ATOM 2178 C CA . TRP A 1 301 ? 5.745 -0.585 -25.979 1.00 84.62 301 TRP A CA 1
ATOM 2179 C C . TRP A 1 301 ? 5.776 -0.933 -24.492 1.00 84.62 301 TRP A C 1
ATOM 2181 O O . TRP A 1 301 ? 4.964 -1.744 -24.056 1.00 84.62 301 TRP A O 1
ATOM 2191 N N . PHE A 1 302 ? 6.650 -0.291 -23.712 1.00 87.25 302 PHE A N 1
ATOM 2192 C CA . PHE A 1 302 ? 6.610 -0.373 -22.254 1.00 87.25 302 PHE A CA 1
ATOM 2193 C C . PHE A 1 302 ? 5.255 0.113 -21.715 1.00 87.25 302 PHE A C 1
ATOM 2195 O O . PHE A 1 302 ? 4.581 -0.644 -21.021 1.00 87.25 302 PHE A O 1
ATOM 2202 N N . TYR A 1 303 ? 4.772 1.281 -22.158 1.00 87.25 303 TYR A N 1
ATOM 2203 C CA . TYR A 1 303 ? 3.444 1.783 -21.776 1.00 87.25 303 TYR A CA 1
ATOM 2204 C C . TYR A 1 303 ? 2.289 0.849 -22.184 1.00 87.25 303 TYR A C 1
ATOM 2206 O O . TYR A 1 303 ? 1.320 0.675 -21.447 1.00 87.25 303 TYR A O 1
ATOM 2214 N N . VAL A 1 304 ? 2.386 0.183 -23.342 1.00 87.94 304 VAL A N 1
ATOM 2215 C CA . VAL A 1 304 ? 1.406 -0.846 -23.745 1.00 87.94 304 VAL A CA 1
ATOM 2216 C C . VAL A 1 304 ? 1.420 -2.045 -22.786 1.00 87.94 304 VAL A C 1
ATOM 2218 O O . VAL A 1 304 ? 0.354 -2.579 -22.477 1.00 87.94 304 VAL A O 1
ATOM 2221 N N . VAL A 1 305 ? 2.587 -2.453 -22.273 1.00 89.62 305 VAL A N 1
ATOM 2222 C CA . VAL A 1 305 ? 2.686 -3.497 -21.236 1.00 89.62 305 VAL A CA 1
ATOM 2223 C C . VAL A 1 305 ? 2.098 -3.013 -19.908 1.00 89.62 305 VAL A C 1
ATOM 2225 O O . VAL A 1 305 ? 1.334 -3.753 -19.293 1.00 89.62 305 VAL A O 1
ATOM 2228 N N . GLU A 1 306 ? 2.357 -1.771 -19.492 1.00 90.62 306 GLU A N 1
ATOM 2229 C CA . GLU A 1 306 ? 1.742 -1.179 -18.295 1.00 90.62 306 GLU A CA 1
ATOM 2230 C C . GLU A 1 306 ? 0.208 -1.153 -18.382 1.00 90.62 306 GLU A C 1
ATOM 2232 O O . GLU A 1 306 ? -0.478 -1.590 -17.453 1.00 90.62 306 GLU A O 1
ATOM 2237 N N . LEU A 1 307 ? -0.348 -0.721 -19.520 1.00 90.50 307 LEU A N 1
ATOM 2238 C CA . LEU A 1 307 ? -1.790 -0.754 -19.779 1.00 90.50 307 LEU A CA 1
ATOM 2239 C C . LEU A 1 307 ? -2.346 -2.186 -19.816 1.00 90.50 307 LEU A C 1
ATOM 2241 O O . LEU A 1 307 ? -3.458 -2.416 -19.338 1.00 90.50 307 LEU A O 1
ATOM 2245 N N . ALA A 1 308 ? -1.592 -3.162 -20.332 1.00 92.12 308 ALA A N 1
ATOM 2246 C CA . ALA A 1 308 ? -1.987 -4.570 -20.303 1.00 92.12 308 ALA A CA 1
ATOM 2247 C C . ALA A 1 308 ? -2.009 -5.130 -18.868 1.00 92.12 308 ALA A C 1
ATOM 2249 O O . ALA A 1 308 ? -2.962 -5.816 -18.490 1.00 92.12 308 ALA A O 1
ATOM 2250 N N . CYS A 1 309 ? -1.019 -4.787 -18.038 1.00 93.50 309 CYS A N 1
ATOM 2251 C CA . CYS A 1 309 ? -0.988 -5.128 -16.616 1.00 93.50 309 CYS A CA 1
ATOM 2252 C C . CYS A 1 309 ? -2.133 -4.459 -15.838 1.00 93.50 309 CYS A C 1
ATOM 2254 O O . CYS A 1 309 ? -2.797 -5.128 -15.044 1.00 93.50 309 CYS A O 1
ATOM 2256 N N . LEU A 1 310 ? -2.429 -3.180 -16.101 1.00 93.12 310 LEU A N 1
ATOM 2257 C CA . LEU A 1 310 ? -3.587 -2.486 -15.530 1.00 93.12 310 LEU A CA 1
ATOM 2258 C C . LEU A 1 310 ? -4.904 -3.149 -15.963 1.00 93.12 310 LEU A C 1
ATOM 2260 O O . LEU A 1 310 ? -5.774 -3.393 -15.128 1.00 93.12 310 LEU A O 1
ATOM 2264 N N . GLY A 1 311 ? -5.037 -3.503 -17.243 1.00 91.56 311 GLY A N 1
ATOM 2265 C CA . GLY A 1 311 ? -6.182 -4.240 -17.779 1.00 91.56 311 GLY A CA 1
ATOM 2266 C C . GLY A 1 311 ? -6.377 -5.603 -17.109 1.00 91.56 311 GLY A C 1
ATOM 2267 O O . GLY A 1 311 ? -7.504 -5.963 -16.763 1.00 91.56 311 GLY A O 1
ATOM 2268 N N . LEU A 1 312 ? -5.286 -6.330 -16.844 1.00 93.38 312 LEU A N 1
ATOM 2269 C CA . LEU A 1 312 ? -5.302 -7.582 -16.085 1.00 93.38 312 LEU A CA 1
ATOM 2270 C C . LEU A 1 312 ? -5.733 -7.352 -14.630 1.00 93.38 312 LEU A C 1
ATOM 2272 O O . LEU A 1 312 ? -6.592 -8.079 -14.134 1.00 93.38 312 LEU A O 1
ATOM 2276 N N . GLY A 1 313 ? -5.218 -6.317 -13.960 1.00 92.38 313 GLY A N 1
ATOM 2277 C CA . GLY A 1 313 ? -5.649 -5.937 -12.610 1.00 92.38 313 GLY A CA 1
ATOM 2278 C C . GLY A 1 313 ? -7.142 -5.594 -12.542 1.00 92.38 313 GLY A C 1
ATOM 2279 O O . GLY A 1 313 ? -7.859 -6.085 -11.667 1.00 92.38 313 GLY A O 1
ATOM 2280 N N . LEU A 1 314 ? -7.644 -4.817 -13.507 1.00 90.69 314 LEU A N 1
ATOM 2281 C CA . LEU A 1 314 ? -9.067 -4.484 -13.639 1.00 90.69 314 LEU A CA 1
ATOM 2282 C C . LEU A 1 314 ? -9.929 -5.727 -13.907 1.00 90.69 314 LEU A C 1
ATOM 2284 O O . LEU A 1 314 ? -11.029 -5.830 -13.364 1.00 90.69 314 LEU A O 1
ATOM 2288 N N . LEU A 1 315 ? -9.434 -6.693 -14.688 1.00 90.56 315 LEU A N 1
ATOM 2289 C CA . LEU A 1 315 ? -10.098 -7.978 -14.922 1.00 90.56 315 LEU A CA 1
ATOM 2290 C C . LEU A 1 315 ? -10.142 -8.836 -13.648 1.00 90.56 315 LEU A C 1
ATOM 2292 O O . LEU A 1 315 ? -11.195 -9.394 -13.334 1.00 90.56 315 LEU A O 1
ATOM 2296 N N . VAL A 1 316 ? -9.050 -8.896 -12.877 1.00 89.69 316 VAL A N 1
ATOM 2297 C CA . VAL A 1 316 ? -9.009 -9.565 -11.564 1.00 89.69 316 VAL A CA 1
ATOM 2298 C C . VAL A 1 316 ? -10.032 -8.940 -10.615 1.00 89.69 316 VAL A C 1
ATOM 2300 O O . VAL A 1 316 ? -10.832 -9.665 -10.025 1.00 89.69 316 VAL A O 1
ATOM 2303 N N . VAL A 1 317 ? -10.077 -7.608 -10.520 1.00 87.69 317 VAL A N 1
ATOM 2304 C CA . VAL A 1 317 ? -11.070 -6.895 -9.701 1.00 87.69 317 VAL A CA 1
ATOM 2305 C C . VAL A 1 317 ? -12.496 -7.152 -10.165 1.00 87.69 317 VAL A C 1
ATOM 2307 O O . VAL A 1 317 ? -13.362 -7.438 -9.338 1.00 87.69 317 VAL A O 1
ATOM 2310 N N . ARG A 1 318 ? -12.753 -7.105 -11.474 1.00 85.56 318 ARG A N 1
ATOM 2311 C CA . ARG A 1 318 ? -14.079 -7.371 -12.030 1.00 85.56 318 ARG A CA 1
ATOM 2312 C C . ARG A 1 318 ? -14.551 -8.786 -11.699 1.00 85.56 318 ARG A C 1
ATOM 2314 O O . ARG A 1 318 ? -15.667 -8.949 -11.213 1.00 85.56 318 ARG A O 1
ATOM 2321 N N . ASN A 1 319 ? -13.699 -9.789 -11.903 1.00 87.19 319 ASN A N 1
ATOM 2322 C CA . ASN A 1 319 ? -14.011 -11.185 -11.597 1.00 87.19 319 ASN A CA 1
ATOM 2323 C C . ASN A 1 319 ? -14.210 -11.410 -10.093 1.00 87.19 319 ASN A C 1
ATOM 2325 O O . ASN A 1 319 ? -15.117 -12.145 -9.695 1.00 87.19 319 ASN A O 1
ATOM 2329 N N . LEU A 1 320 ? -13.400 -10.751 -9.256 1.00 86.25 320 LEU A N 1
ATOM 2330 C CA . LEU A 1 320 ? -13.553 -10.789 -7.807 1.00 86.25 320 LEU A CA 1
ATOM 2331 C C . LEU A 1 320 ? -14.894 -10.177 -7.382 1.00 86.25 320 LEU A C 1
ATOM 2333 O O . LEU A 1 320 ? -15.568 -10.777 -6.558 1.00 86.25 320 LEU A O 1
ATOM 2337 N N . HIS A 1 321 ? -15.310 -9.051 -7.970 1.00 82.12 321 HIS A N 1
ATOM 2338 C CA . HIS A 1 321 ? -16.534 -8.319 -7.623 1.00 82.12 321 HIS A CA 1
ATOM 2339 C C . HIS A 1 321 ? -17.833 -8.951 -8.173 1.00 82.12 321 HIS A C 1
ATOM 2341 O O . HIS A 1 321 ? -18.793 -9.129 -7.426 1.00 82.12 321 HIS A O 1
ATOM 2347 N N . GLU A 1 322 ? -17.888 -9.311 -9.462 1.00 82.25 322 GLU A N 1
ATOM 2348 C CA . GLU A 1 322 ? -19.093 -9.875 -10.109 1.00 82.25 322 GLU A CA 1
ATOM 2349 C C . GLU A 1 322 ? -19.358 -11.344 -9.696 1.00 82.25 322 GLU A C 1
ATOM 2351 O O . GLU A 1 322 ? -20.501 -11.825 -9.740 1.00 82.25 322 GLU A O 1
ATOM 2356 N N . GLY A 1 323 ? -18.303 -12.054 -9.274 1.00 85.06 323 GLY A N 1
ATOM 2357 C CA . GLY A 1 323 ? -18.323 -13.468 -8.906 1.00 85.06 323 GLY A CA 1
ATOM 2358 C C . GLY A 1 323 ? -18.930 -13.791 -7.532 1.00 85.06 323 GLY A C 1
ATOM 2359 O O . GLY A 1 323 ? -19.364 -12.930 -6.766 1.00 85.06 323 GLY A O 1
ATOM 2360 N N . ARG A 1 324 ? -18.933 -15.089 -7.189 1.00 86.88 324 ARG A N 1
ATOM 2361 C CA . ARG A 1 324 ? -19.422 -15.586 -5.884 1.00 86.88 324 ARG A CA 1
ATOM 2362 C C . ARG A 1 324 ? -18.620 -15.017 -4.706 1.00 86.88 324 ARG A C 1
ATOM 2364 O O . ARG A 1 324 ? -19.207 -14.686 -3.681 1.00 86.88 324 ARG A O 1
ATOM 2371 N N . LEU A 1 325 ? -17.302 -14.876 -4.879 1.00 88.00 325 LEU A N 1
ATOM 2372 C CA . LEU A 1 325 ? -16.399 -14.314 -3.870 1.00 88.00 325 LEU A CA 1
ATOM 2373 C C . LEU A 1 325 ? -16.748 -12.857 -3.543 1.00 88.00 325 LEU A C 1
ATOM 2375 O O . LEU A 1 325 ? -16.776 -12.502 -2.372 1.00 88.00 325 LEU A O 1
ATOM 2379 N N . GLY A 1 326 ? -17.087 -12.039 -4.543 1.00 85.19 326 GLY A N 1
ATOM 2380 C CA . GLY A 1 326 ? -17.449 -10.631 -4.360 1.00 85.19 326 GLY A CA 1
ATOM 2381 C C . GLY A 1 326 ? -18.723 -10.448 -3.558 1.00 85.19 326 GLY A C 1
ATOM 2382 O O . GLY A 1 326 ? -18.749 -9.654 -2.627 1.00 85.19 326 GLY A O 1
ATOM 2383 N N . ARG A 1 327 ? -19.756 -11.251 -3.832 1.00 85.94 327 ARG A N 1
ATOM 2384 C CA . ARG A 1 327 ? -21.000 -11.238 -3.039 1.00 85.94 327 ARG A CA 1
ATOM 2385 C C . ARG A 1 327 ? -20.749 -11.633 -1.584 1.00 85.94 327 ARG A C 1
ATOM 2387 O O . ARG A 1 327 ? -21.315 -11.021 -0.685 1.00 85.94 327 ARG A O 1
ATOM 2394 N N . ALA A 1 328 ? -19.873 -12.611 -1.353 1.00 89.50 328 ALA A N 1
ATOM 2395 C CA . ALA A 1 328 ? -19.483 -13.012 -0.006 1.00 89.50 328 ALA A CA 1
ATOM 2396 C C . ALA A 1 328 ? -18.625 -11.940 0.697 1.00 89.50 328 ALA A C 1
ATOM 2398 O O . ALA A 1 328 ? -18.851 -11.663 1.870 1.00 89.50 328 ALA A O 1
ATOM 2399 N N . LEU A 1 329 ? -17.700 -11.284 -0.014 1.00 87.88 329 LEU A N 1
ATOM 2400 C CA . LEU A 1 329 ? -16.913 -10.153 0.495 1.00 87.88 329 LEU A CA 1
ATOM 2401 C C . LEU A 1 329 ? -17.802 -8.958 0.860 1.00 87.88 329 LEU A C 1
ATOM 2403 O O . LEU A 1 329 ? -17.662 -8.426 1.954 1.00 87.88 329 LEU A O 1
ATOM 2407 N N . LEU A 1 330 ? -18.766 -8.599 0.007 1.00 84.81 330 LEU A N 1
ATOM 2408 C CA . LEU A 1 330 ? -19.742 -7.542 0.285 1.00 84.81 330 LEU A CA 1
ATOM 2409 C C . LEU A 1 330 ? -20.607 -7.876 1.510 1.00 84.81 330 LEU A C 1
ATOM 2411 O O . LEU A 1 330 ? -20.756 -7.032 2.385 1.00 84.81 330 LEU A O 1
ATOM 2415 N N . ALA A 1 331 ? -21.089 -9.116 1.650 1.00 85.62 331 ALA A N 1
ATOM 2416 C CA . ALA A 1 331 ? -21.801 -9.540 2.860 1.00 85.62 331 ALA A CA 1
ATOM 2417 C C . ALA A 1 331 ? -20.919 -9.438 4.124 1.00 85.62 331 ALA A C 1
ATOM 2419 O O . ALA A 1 331 ? -21.368 -8.962 5.166 1.00 85.62 331 ALA A O 1
ATOM 2420 N N . VAL A 1 332 ? -19.645 -9.834 4.024 1.00 86.88 332 VAL A N 1
ATOM 2421 C CA . VAL A 1 332 ? -18.650 -9.711 5.102 1.00 86.88 332 VAL A CA 1
ATOM 2422 C C . VAL A 1 332 ? -18.353 -8.247 5.451 1.00 86.88 332 VAL A C 1
ATOM 2424 O O . VAL A 1 332 ? -18.174 -7.938 6.628 1.00 86.88 332 VAL A O 1
ATOM 2427 N N . ARG A 1 333 ? -18.299 -7.356 4.458 1.00 82.94 333 ARG A N 1
ATOM 2428 C CA . ARG A 1 333 ? -18.105 -5.910 4.621 1.00 82.94 333 ARG A CA 1
ATOM 2429 C C . ARG A 1 333 ? -19.299 -5.257 5.307 1.00 82.94 333 ARG A C 1
ATOM 2431 O O . ARG A 1 333 ? -19.105 -4.480 6.237 1.00 82.94 333 ARG A O 1
ATOM 2438 N N . ASP A 1 334 ? -20.503 -5.571 4.841 1.00 81.75 334 ASP A N 1
ATOM 2439 C CA . ASP A 1 334 ? -21.730 -4.911 5.272 1.00 81.75 334 ASP A CA 1
ATOM 2440 C C . ASP A 1 334 ? -22.143 -5.384 6.683 1.00 81.75 334 ASP A C 1
ATOM 2442 O O . ASP A 1 334 ? -22.451 -4.552 7.535 1.00 81.75 334 ASP A O 1
ATOM 2446 N N . HIS A 1 335 ? -22.071 -6.693 6.986 1.00 82.38 335 HIS A N 1
ATOM 2447 C CA . HIS A 1 335 ? -22.255 -7.205 8.353 1.00 82.38 335 HIS A CA 1
ATOM 2448 C C . HIS A 1 335 ? -21.497 -8.523 8.604 1.00 82.38 335 HIS A C 1
ATOM 2450 O O . HIS A 1 335 ? -22.001 -9.619 8.357 1.00 82.38 335 HIS A O 1
ATOM 2456 N N . THR A 1 336 ? -20.290 -8.423 9.180 1.00 84.31 336 THR A N 1
ATOM 2457 C CA . THR A 1 336 ? -19.417 -9.589 9.448 1.00 84.31 336 THR A CA 1
ATOM 2458 C C . THR A 1 336 ? -20.088 -10.724 10.234 1.00 84.31 336 THR A C 1
ATOM 2460 O O . THR A 1 336 ? -19.858 -11.892 9.930 1.00 84.31 336 THR A O 1
ATOM 2463 N N . GLU A 1 337 ? -20.908 -10.398 11.234 1.00 84.25 337 GLU A N 1
ATOM 2464 C CA . GLU A 1 337 ? -21.525 -11.380 12.136 1.00 84.25 337 GLU A CA 1
ATOM 2465 C C . GLU A 1 337 ? -22.751 -12.038 11.486 1.00 84.25 337 GLU A C 1
ATOM 2467 O O . GLU A 1 337 ? -22.896 -13.258 11.549 1.00 84.25 337 GLU A O 1
ATOM 2472 N N . GLY A 1 338 ? -23.546 -11.269 10.729 1.00 85.38 338 GLY A N 1
ATOM 2473 C CA . GLY A 1 338 ? -24.602 -11.809 9.868 1.00 85.38 338 GLY A CA 1
ATOM 2474 C C . GLY A 1 338 ? -24.064 -12.735 8.770 1.00 85.38 338 GLY A C 1
ATOM 2475 O O . GLY A 1 338 ? -24.619 -13.806 8.543 1.00 85.38 338 GLY A O 1
ATOM 2476 N N . ALA A 1 339 ? -22.938 -12.387 8.135 1.00 88.00 339 ALA A N 1
ATOM 2477 C CA . ALA A 1 339 ? -22.284 -13.258 7.157 1.00 88.00 339 ALA A CA 1
ATOM 2478 C C . ALA A 1 339 ? -21.819 -14.586 7.790 1.00 88.00 339 ALA A C 1
ATOM 2480 O O . ALA A 1 339 ? -22.059 -15.657 7.227 1.00 88.00 339 ALA A O 1
ATOM 2481 N N . ALA A 1 340 ? -21.216 -14.533 8.984 1.00 89.62 340 ALA A N 1
ATOM 2482 C CA . ALA A 1 340 ? -20.810 -15.729 9.724 1.00 89.62 340 ALA A CA 1
ATOM 2483 C C . ALA A 1 340 ? -22.003 -16.631 10.093 1.00 89.62 340 ALA A C 1
ATOM 2485 O O . ALA A 1 340 ? -21.896 -17.851 9.985 1.00 89.62 340 ALA A O 1
ATOM 2486 N N . ALA A 1 341 ? -23.151 -16.050 10.466 1.00 92.31 341 ALA A N 1
ATOM 2487 C CA . ALA A 1 341 ? -24.365 -16.799 10.803 1.00 92.31 341 ALA A CA 1
ATOM 2488 C C . ALA A 1 341 ? -24.943 -17.604 9.619 1.00 92.31 341 ALA A C 1
ATOM 2490 O O . ALA A 1 341 ? -25.547 -18.652 9.830 1.00 92.31 341 ALA A O 1
ATOM 2491 N N . VAL A 1 342 ? -24.712 -17.161 8.376 1.00 93.00 342 VAL A N 1
ATOM 2492 C CA . VAL A 1 342 ? -25.104 -17.877 7.141 1.00 93.00 342 VAL A CA 1
ATOM 2493 C C . VAL A 1 342 ? -23.985 -18.826 6.650 1.00 93.00 342 VAL A C 1
ATOM 2495 O O . VAL A 1 342 ? -24.031 -19.352 5.541 1.00 93.00 342 VAL A O 1
ATOM 2498 N N . GLY A 1 343 ? -22.962 -19.080 7.475 1.00 91.81 343 GLY A N 1
ATOM 2499 C CA . GLY A 1 343 ? -21.882 -20.030 7.182 1.00 91.81 343 GLY A CA 1
ATOM 2500 C C . GLY A 1 343 ? -20.772 -19.492 6.273 1.00 91.81 343 GLY A C 1
ATOM 2501 O O . GLY A 1 343 ? -19.980 -20.273 5.747 1.00 91.81 343 GLY A O 1
ATOM 2502 N N . VAL A 1 344 ? -20.685 -18.172 6.068 1.00 92.69 344 VAL A N 1
ATOM 2503 C CA . VAL A 1 344 ? -19.603 -17.562 5.284 1.00 92.69 344 VAL A CA 1
ATOM 2504 C C . VAL A 1 344 ? -18.315 -17.516 6.109 1.00 92.69 344 VAL A C 1
ATOM 2506 O O . VAL A 1 344 ? -18.285 -16.944 7.199 1.00 92.69 344 VAL A O 1
ATOM 2509 N N . ASP A 1 345 ? -17.215 -18.046 5.567 1.00 92.31 345 ASP A N 1
ATOM 2510 C CA . ASP A 1 345 ? -15.893 -17.942 6.195 1.00 92.31 345 ASP A CA 1
ATOM 2511 C C . ASP A 1 345 ? -15.319 -16.520 6.058 1.00 92.31 345 ASP A C 1
ATOM 2513 O O . ASP A 1 345 ? -14.528 -16.192 5.166 1.00 92.31 345 ASP A O 1
ATOM 2517 N N . VAL A 1 346 ? -15.735 -15.666 6.996 1.00 89.75 346 VAL A N 1
ATOM 2518 C CA . VAL A 1 346 ? -15.280 -14.279 7.174 1.00 89.75 346 VAL A CA 1
ATOM 2519 C C . VAL A 1 346 ? -13.754 -14.173 7.175 1.00 89.75 346 VAL A C 1
ATOM 2521 O O . VAL A 1 346 ? -13.200 -13.190 6.682 1.00 89.75 346 VAL A O 1
ATOM 2524 N N . ARG A 1 347 ? -13.059 -15.156 7.757 1.00 90.06 347 ARG A N 1
ATOM 2525 C CA . ARG A 1 347 ? -11.615 -15.097 7.972 1.00 90.06 347 ARG A CA 1
ATOM 2526 C C . ARG A 1 347 ? -10.868 -15.359 6.674 1.00 90.06 347 ARG A C 1
ATOM 2528 O O . ARG A 1 347 ? -10.022 -14.551 6.295 1.00 90.06 347 ARG A O 1
ATOM 2535 N N . ASN A 1 348 ? -11.180 -16.459 5.998 1.00 92.19 348 ASN A N 1
ATOM 2536 C CA . ASN A 1 348 ? -10.482 -16.842 4.776 1.00 92.19 348 ASN A CA 1
ATOM 2537 C C . ASN A 1 348 ? -10.801 -15.895 3.611 1.00 92.19 348 ASN A C 1
ATOM 2539 O O . ASN A 1 348 ? -9.902 -15.588 2.832 1.00 92.19 348 ASN A O 1
ATOM 2543 N N . LEU A 1 349 ? -12.010 -15.322 3.541 1.00 92.12 349 LEU A N 1
ATOM 2544 C CA . LEU A 1 349 ? -12.314 -14.259 2.572 1.00 92.12 349 LEU A CA 1
ATOM 2545 C C . LEU A 1 349 ? -11.499 -12.983 2.821 1.00 92.12 349 LEU A C 1
ATOM 2547 O O . LEU A 1 349 ? -10.955 -12.410 1.875 1.00 92.12 349 LEU A O 1
ATOM 2551 N N . LYS A 1 350 ? -11.347 -12.569 4.085 1.00 91.38 350 LYS A N 1
ATOM 2552 C CA . LYS A 1 350 ? -10.490 -11.431 4.448 1.00 91.38 350 LYS A CA 1
ATOM 2553 C C . LYS A 1 350 ? -9.029 -11.688 4.072 1.00 91.38 350 LYS A C 1
ATOM 2555 O O . LYS A 1 350 ? -8.438 -10.848 3.395 1.00 91.38 350 LYS A O 1
ATOM 2560 N N . LEU A 1 351 ? -8.482 -12.867 4.390 1.00 93.19 351 LEU A N 1
ATOM 2561 C CA . LEU A 1 351 ? -7.132 -13.264 3.955 1.00 93.19 351 LEU A CA 1
ATOM 2562 C C . LEU A 1 351 ? -6.972 -13.253 2.435 1.00 93.19 351 LEU A C 1
ATOM 2564 O O . LEU A 1 351 ? -5.983 -12.715 1.944 1.00 93.19 351 LEU A O 1
ATOM 2568 N N . LEU A 1 352 ? -7.936 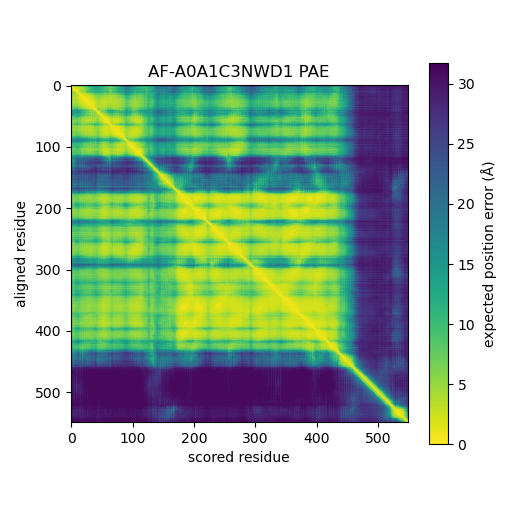-13.806 1.696 1.00 93.56 352 LEU A N 1
ATOM 2569 C CA . LEU A 1 352 ? -7.912 -13.838 0.234 1.00 93.56 352 LEU A CA 1
ATOM 2570 C C . LEU A 1 352 ? -7.883 -12.417 -0.339 1.00 93.56 352 LEU A C 1
ATOM 2572 O O . LEU A 1 352 ? -7.020 -12.117 -1.158 1.00 93.56 352 LEU A O 1
ATOM 2576 N N . SER A 1 353 ? -8.760 -11.523 0.132 1.00 92.88 353 SER A N 1
ATOM 2577 C CA . SER A 1 353 ? -8.786 -10.123 -0.320 1.00 92.88 353 SER A CA 1
ATOM 2578 C C . SER A 1 353 ? -7.455 -9.404 -0.069 1.00 92.88 353 SER A C 1
ATOM 2580 O O . SER A 1 353 ? -6.950 -8.709 -0.949 1.00 92.88 353 SER A O 1
ATOM 2582 N N . PHE A 1 354 ? -6.844 -9.641 1.095 1.00 93.06 354 PHE A N 1
ATOM 2583 C CA . PHE A 1 354 ? -5.572 -9.044 1.489 1.00 93.06 354 PHE A CA 1
ATOM 2584 C C . PHE A 1 354 ? -4.394 -9.601 0.677 1.00 93.06 354 PHE A C 1
ATOM 2586 O O . PHE A 1 354 ? -3.556 -8.844 0.200 1.00 93.06 354 PHE A O 1
ATOM 2593 N N . THR A 1 355 ? -4.376 -10.913 0.445 1.00 95.50 355 THR A N 1
ATOM 2594 C CA . THR A 1 355 ? -3.362 -11.617 -0.357 1.00 95.50 355 THR A CA 1
ATOM 2595 C C . THR A 1 355 ? -3.400 -11.180 -1.824 1.00 95.50 355 THR A C 1
ATOM 2597 O O . THR A 1 355 ? -2.360 -10.884 -2.411 1.00 95.50 355 THR A O 1
ATOM 2600 N N . VAL A 1 356 ? -4.598 -11.084 -2.415 1.00 95.25 356 VAL A N 1
ATOM 2601 C CA . VAL A 1 356 ? -4.782 -10.612 -3.798 1.00 95.25 356 VAL A CA 1
ATOM 2602 C C . VAL A 1 356 ? -4.401 -9.134 -3.921 1.00 95.25 356 VAL A C 1
ATOM 2604 O O . VAL A 1 356 ? -3.712 -8.765 -4.867 1.00 95.25 356 VAL A O 1
ATOM 2607 N N . SER A 1 357 ? -4.775 -8.293 -2.952 1.00 95.44 357 SER A N 1
ATOM 2608 C CA . SER A 1 357 ? -4.325 -6.896 -2.898 1.00 95.44 357 SER A CA 1
ATOM 2609 C C . SER A 1 357 ? -2.803 -6.782 -2.800 1.00 95.44 357 SER A C 1
ATOM 2611 O O . SER A 1 357 ? -2.222 -6.031 -3.574 1.00 95.44 357 SER A O 1
ATOM 2613 N N . ALA A 1 358 ? -2.138 -7.561 -1.943 1.00 96.69 358 ALA A N 1
ATOM 2614 C CA . ALA A 1 358 ? -0.682 -7.528 -1.814 1.00 96.69 358 ALA A CA 1
ATOM 2615 C C . ALA A 1 358 ? 0.028 -7.856 -3.145 1.00 96.69 358 ALA A C 1
ATOM 2617 O O . ALA A 1 358 ? 0.967 -7.159 -3.524 1.00 96.69 358 ALA A O 1
ATOM 2618 N N . ALA A 1 359 ? -0.470 -8.843 -3.900 1.00 97.00 359 ALA A N 1
ATOM 2619 C CA . ALA A 1 359 ? 0.045 -9.172 -5.232 1.00 97.00 359 ALA A CA 1
ATOM 2620 C C . ALA A 1 359 ? -0.201 -8.057 -6.270 1.00 97.00 359 ALA A C 1
ATOM 2622 O O . ALA A 1 359 ? 0.697 -7.711 -7.036 1.00 97.00 359 ALA A O 1
ATOM 2623 N N . VAL A 1 360 ? -1.400 -7.459 -6.286 1.00 97.00 360 VAL A N 1
ATOM 2624 C CA . VAL A 1 360 ? -1.748 -6.351 -7.200 1.00 97.00 360 VAL A CA 1
ATOM 2625 C C . VAL A 1 360 ? -0.957 -5.076 -6.868 1.00 97.00 360 VAL A C 1
ATOM 2627 O O . VAL A 1 360 ? -0.501 -4.386 -7.778 1.00 97.00 360 VAL A O 1
ATOM 2630 N N . ALA A 1 361 ? -0.726 -4.793 -5.582 1.00 97.50 361 ALA A N 1
ATOM 2631 C CA . ALA A 1 361 ? 0.160 -3.722 -5.130 1.00 97.50 361 ALA A CA 1
ATOM 2632 C C . ALA A 1 361 ? 1.601 -3.970 -5.590 1.00 97.50 361 ALA A C 1
ATOM 2634 O O . ALA A 1 361 ? 2.220 -3.074 -6.159 1.00 97.50 361 ALA A O 1
ATOM 2635 N N . GLY A 1 362 ? 2.106 -5.196 -5.400 1.00 97.56 362 GLY A N 1
ATOM 2636 C CA . GLY A 1 362 ? 3.432 -5.616 -5.851 1.00 97.56 362 GLY A CA 1
ATOM 2637 C C . GLY A 1 362 ? 3.634 -5.460 -7.360 1.00 97.56 362 GLY A C 1
ATOM 2638 O O . GLY A 1 362 ? 4.676 -4.968 -7.785 1.00 97.56 362 GLY A O 1
ATOM 2639 N N . LEU A 1 363 ? 2.618 -5.798 -8.163 1.00 97.31 363 LEU A N 1
ATOM 2640 C CA . LEU A 1 363 ? 2.624 -5.582 -9.613 1.00 97.31 363 LEU A CA 1
ATOM 2641 C C . LEU A 1 363 ? 2.748 -4.093 -9.966 1.00 97.31 363 LEU A C 1
ATOM 2643 O O . LEU A 1 363 ? 3.588 -3.723 -10.782 1.00 97.31 363 LEU A O 1
ATOM 2647 N N . GLY A 1 364 ? 1.939 -3.240 -9.331 1.00 96.81 364 GLY A N 1
ATOM 2648 C CA . GLY A 1 364 ? 1.993 -1.794 -9.547 1.00 96.81 364 GLY A CA 1
ATOM 2649 C C . GLY A 1 364 ? 3.333 -1.179 -9.129 1.00 96.81 364 GLY A C 1
ATOM 2650 O O . GLY A 1 364 ? 3.885 -0.370 -9.866 1.00 96.81 364 GLY A O 1
ATOM 2651 N N . GLY A 1 365 ? 3.908 -1.612 -8.003 1.00 96.44 365 GLY A N 1
ATOM 2652 C CA . GLY A 1 365 ? 5.231 -1.159 -7.561 1.00 96.44 365 GLY A CA 1
ATOM 2653 C C . GLY A 1 365 ? 6.371 -1.596 -8.485 1.00 96.44 365 GLY A C 1
ATOM 2654 O O . GLY A 1 365 ? 7.265 -0.801 -8.765 1.00 96.44 365 GLY A O 1
ATOM 2655 N N . ALA A 1 366 ? 6.320 -2.822 -9.017 1.00 95.69 366 ALA A N 1
ATOM 2656 C CA . ALA A 1 366 ? 7.299 -3.305 -9.991 1.00 95.69 366 ALA A CA 1
ATOM 2657 C C . ALA A 1 366 ? 7.289 -2.493 -11.295 1.00 95.69 366 ALA A C 1
ATOM 2659 O O . ALA A 1 366 ? 8.354 -2.179 -11.825 1.00 95.69 366 ALA A O 1
ATOM 2660 N N . LEU A 1 367 ? 6.103 -2.109 -11.777 1.00 94.69 367 LEU A N 1
ATOM 2661 C CA . LEU A 1 367 ? 5.963 -1.217 -12.932 1.00 94.69 367 LEU A CA 1
ATOM 2662 C C . LEU A 1 367 ? 6.466 0.196 -12.605 1.00 94.69 367 LEU A C 1
ATOM 2664 O O . LEU A 1 367 ? 7.241 0.741 -13.380 1.00 94.69 367 LEU A O 1
ATOM 2668 N N . LEU A 1 368 ? 6.137 0.738 -11.424 1.00 94.06 368 LEU A N 1
ATOM 2669 C CA . LEU A 1 368 ? 6.582 2.068 -10.984 1.00 94.06 368 LEU A CA 1
ATOM 2670 C C . LEU A 1 368 ? 8.118 2.195 -10.980 1.00 94.06 368 LEU A C 1
ATOM 2672 O O . LEU A 1 368 ? 8.672 3.149 -11.518 1.00 94.06 368 LEU A O 1
ATOM 2676 N N . MET A 1 369 ? 8.810 1.192 -10.431 1.00 94.19 369 MET A N 1
ATOM 2677 C CA . MET A 1 369 ? 10.276 1.110 -10.420 1.00 94.19 369 MET A CA 1
ATOM 2678 C C . MET A 1 369 ? 10.872 1.025 -11.835 1.00 94.19 369 MET A C 1
ATOM 2680 O O . MET A 1 369 ? 11.895 1.648 -12.118 1.00 94.19 369 MET A O 1
ATOM 2684 N N . LEU A 1 370 ? 10.246 0.258 -12.736 1.00 91.94 370 LEU A N 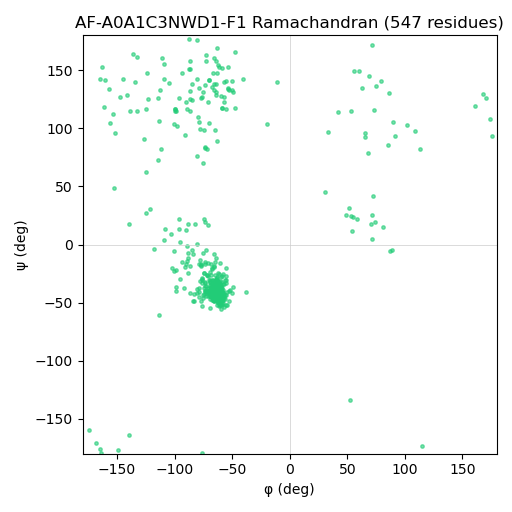1
ATOM 2685 C CA . LEU A 1 370 ? 10.676 0.172 -14.135 1.00 91.94 370 LEU A CA 1
ATOM 2686 C C . LEU A 1 370 ? 10.450 1.493 -14.882 1.00 91.94 370 LEU A C 1
ATOM 2688 O O . LEU A 1 370 ? 11.319 1.898 -15.651 1.00 91.94 370 LEU A O 1
ATOM 2692 N N . GLY A 1 371 ? 9.341 2.188 -14.613 1.00 89.38 371 GLY A N 1
ATOM 2693 C CA . GLY A 1 371 ? 9.035 3.501 -15.180 1.00 89.38 371 GLY A CA 1
ATOM 2694 C C . GLY A 1 371 ? 10.038 4.580 -14.757 1.00 89.38 371 GLY A C 1
ATOM 2695 O O . GLY A 1 371 ? 10.507 5.342 -15.599 1.00 89.38 371 GLY A O 1
ATOM 2696 N N . TYR A 1 372 ? 10.452 4.583 -13.485 1.00 89.38 372 TYR A N 1
ATOM 2697 C CA . TYR A 1 372 ? 11.527 5.451 -12.977 1.00 89.38 372 TYR A CA 1
ATOM 2698 C C . TYR A 1 372 ? 12.950 4.936 -13.268 1.00 89.38 372 TYR A C 1
ATOM 2700 O O . TYR A 1 372 ? 13.925 5.570 -12.859 1.00 89.38 372 TYR A O 1
ATOM 2708 N N . ALA A 1 373 ? 13.093 3.787 -13.943 1.00 89.44 373 ALA A N 1
ATOM 2709 C CA . ALA A 1 373 ? 14.363 3.109 -14.232 1.00 89.44 373 ALA A CA 1
ATOM 2710 C C . ALA A 1 373 ? 15.301 2.947 -13.012 1.00 89.44 373 ALA A C 1
ATOM 2712 O O . ALA A 1 373 ? 16.522 2.868 -13.154 1.00 89.44 373 ALA A O 1
ATOM 2713 N N . SER A 1 374 ? 14.742 2.925 -11.800 1.00 90.44 374 SER A N 1
ATOM 2714 C CA . SER A 1 374 ? 15.480 2.926 -10.537 1.00 90.44 374 SER A CA 1
ATOM 2715 C C . SER A 1 374 ? 14.582 2.478 -9.381 1.00 90.44 374 SER A C 1
ATOM 2717 O O . SER A 1 374 ? 13.360 2.623 -9.427 1.00 90.44 374 SER A O 1
ATOM 2719 N N . PHE A 1 375 ? 15.187 1.901 -8.341 1.00 91.94 375 PHE A N 1
ATOM 2720 C CA . PHE A 1 375 ? 14.505 1.622 -7.080 1.00 91.94 375 PHE A CA 1
ATOM 2721 C C . PHE A 1 375 ? 14.857 2.712 -6.070 1.00 91.94 375 PHE A C 1
ATOM 2723 O O . PHE A 1 375 ? 16.016 2.837 -5.677 1.00 91.94 375 PHE A O 1
ATOM 2730 N N . ASP A 1 376 ? 13.848 3.460 -5.635 1.00 90.44 376 ASP A N 1
ATOM 2731 C CA . ASP A 1 376 ? 13.950 4.430 -4.549 1.00 90.44 376 ASP A CA 1
ATOM 2732 C C . ASP A 1 376 ? 13.115 3.969 -3.341 1.00 90.44 376 ASP A C 1
ATOM 2734 O O . ASP A 1 376 ? 11.960 3.558 -3.474 1.00 90.44 376 ASP A O 1
ATOM 2738 N N . ALA A 1 377 ? 13.709 4.036 -2.150 1.00 89.31 377 ALA A N 1
ATOM 2739 C CA . ALA A 1 377 ? 13.080 3.603 -0.908 1.00 89.31 377 ALA A CA 1
ATOM 2740 C C . ALA A 1 377 ? 12.041 4.611 -0.382 1.00 89.31 377 ALA A C 1
ATOM 2742 O O . ALA A 1 377 ? 11.073 4.194 0.264 1.00 89.31 377 ALA A O 1
ATOM 2743 N N . ASP A 1 378 ? 12.209 5.907 -0.665 1.00 87.75 378 ASP A N 1
ATOM 2744 C CA . ASP A 1 378 ? 11.323 6.962 -0.156 1.00 87.75 378 ASP A CA 1
ATOM 2745 C C . ASP A 1 378 ? 9.986 6.998 -0.917 1.00 87.75 378 ASP A C 1
ATOM 2747 O O . ASP A 1 378 ? 8.922 7.177 -0.311 1.00 87.75 378 ASP A O 1
ATOM 2751 N N . THR A 1 379 ? 10.007 6.673 -2.213 1.00 90.44 379 THR A N 1
ATOM 2752 C CA . THR A 1 379 ? 8.824 6.384 -3.041 1.00 90.44 379 THR A CA 1
ATOM 2753 C C . THR A 1 379 ? 7.915 5.332 -2.395 1.00 90.44 379 THR A C 1
ATOM 2755 O O . THR A 1 379 ? 6.691 5.491 -2.381 1.00 90.44 379 THR A O 1
ATOM 2758 N N . PHE A 1 380 ? 8.488 4.297 -1.770 1.00 93.56 380 PHE A N 1
ATOM 2759 C CA . PHE A 1 380 ? 7.747 3.237 -1.073 1.00 93.56 380 PHE A CA 1
ATOM 2760 C C . PHE A 1 380 ? 7.614 3.456 0.448 1.00 93.56 380 PHE A C 1
ATOM 2762 O O . PHE A 1 380 ? 7.362 2.509 1.202 1.00 93.56 380 PHE A O 1
ATOM 2769 N N . SER A 1 381 ? 7.754 4.700 0.918 1.00 90.00 381 SER A N 1
ATOM 2770 C CA . SER A 1 381 ? 7.640 5.030 2.340 1.00 90.00 381 SER A CA 1
ATOM 2771 C C . SER A 1 381 ? 6.243 4.728 2.928 1.00 90.00 381 SER A C 1
ATOM 2773 O O . SER A 1 381 ? 5.219 4.772 2.233 1.00 90.00 381 SER A O 1
ATOM 2775 N N . PRO A 1 382 ? 6.136 4.474 4.248 1.00 89.19 382 PRO A N 1
ATOM 2776 C CA . PRO A 1 382 ? 4.845 4.229 4.900 1.00 89.19 382 PRO A CA 1
ATOM 2777 C C . PRO A 1 382 ? 3.916 5.447 4.846 1.00 89.19 382 PRO A C 1
ATOM 2779 O O . PRO A 1 382 ? 2.699 5.296 4.788 1.00 89.19 382 PRO A O 1
ATOM 2782 N N . LEU A 1 383 ? 4.484 6.656 4.821 1.00 86.88 383 LEU A N 1
ATOM 2783 C CA . LEU A 1 383 ? 3.737 7.910 4.712 1.00 86.88 383 LEU A CA 1
ATOM 2784 C C . LEU A 1 383 ? 3.013 8.011 3.361 1.00 86.88 383 LEU A C 1
ATOM 2786 O O . LEU A 1 383 ? 1.841 8.392 3.328 1.00 86.88 383 LEU A O 1
ATOM 2790 N N . ASN A 1 384 ? 3.639 7.552 2.272 1.00 90.12 384 ASN A N 1
ATOM 2791 C CA . ASN A 1 384 ? 2.984 7.473 0.966 1.00 90.12 384 ASN A CA 1
ATOM 2792 C C . ASN A 1 384 ? 1.787 6.510 0.981 1.00 90.12 384 ASN A C 1
ATOM 2794 O O . ASN A 1 384 ? 0.781 6.795 0.339 1.00 90.12 384 ASN A O 1
ATOM 2798 N N . SER A 1 385 ? 1.802 5.446 1.798 1.00 92.50 385 SER A N 1
ATOM 2799 C CA . SER A 1 385 ? 0.610 4.591 1.976 1.00 92.50 385 SER A CA 1
ATOM 2800 C C . SER A 1 385 ? -0.587 5.356 2.547 1.00 92.50 385 SER A C 1
ATOM 2802 O O . SER A 1 385 ? -1.722 5.070 2.168 1.00 92.50 385 SER A O 1
ATOM 2804 N N . LEU A 1 386 ? -0.357 6.327 3.440 1.00 90.00 386 LEU A N 1
ATOM 2805 C CA . LEU A 1 386 ? -1.419 7.165 4.001 1.00 90.00 386 LEU A CA 1
ATOM 2806 C C . LEU A 1 386 ? -1.944 8.169 2.964 1.00 90.00 386 LEU A C 1
ATOM 2808 O O . LEU A 1 386 ? -3.158 8.343 2.861 1.00 90.00 386 LEU A O 1
ATOM 2812 N N . LEU A 1 387 ? -1.061 8.770 2.159 1.00 89.81 387 LEU A N 1
ATOM 2813 C CA . LEU A 1 387 ? -1.440 9.642 1.038 1.00 89.81 387 LEU A CA 1
ATOM 2814 C C . LEU A 1 387 ? -2.281 8.870 0.011 1.00 89.81 387 LEU A C 1
ATOM 2816 O O . LEU A 1 387 ? -3.388 9.290 -0.322 1.00 89.81 387 LEU A O 1
ATOM 2820 N N . TRP A 1 388 ? -1.800 7.708 -0.434 1.00 93.56 388 TRP A N 1
ATOM 2821 C CA . TRP A 1 388 ? -2.475 6.845 -1.406 1.00 93.56 388 TRP A CA 1
ATOM 2822 C C . TRP A 1 388 ? -3.828 6.341 -0.893 1.00 93.56 388 TRP A C 1
ATOM 2824 O O . TRP A 1 388 ? -4.822 6.406 -1.617 1.00 93.56 388 TRP A O 1
ATOM 2834 N N . PHE A 1 389 ? -3.906 5.908 0.371 1.00 92.44 389 PHE A N 1
ATOM 2835 C CA . PHE A 1 389 ? -5.175 5.560 1.016 1.00 92.44 389 PHE A CA 1
ATOM 2836 C C . PHE A 1 389 ? -6.148 6.744 1.019 1.00 92.44 389 PHE A C 1
ATOM 2838 O O . PHE A 1 389 ? -7.302 6.599 0.616 1.00 92.44 389 PHE A O 1
ATOM 2845 N N . THR A 1 390 ? -5.674 7.925 1.416 1.00 88.44 390 THR A N 1
ATOM 2846 C CA . THR A 1 390 ? -6.488 9.143 1.483 1.00 88.44 390 THR A CA 1
ATOM 2847 C C . THR A 1 390 ? -7.022 9.536 0.105 1.00 88.44 390 THR A C 1
ATOM 2849 O O . THR A 1 390 ? -8.215 9.797 -0.033 1.00 88.44 390 THR A O 1
ATOM 2852 N N . ALA A 1 391 ? -6.185 9.494 -0.934 1.00 87.81 391 ALA A N 1
ATOM 2853 C CA . ALA A 1 391 ? -6.601 9.758 -2.307 1.00 87.81 391 ALA A CA 1
ATOM 2854 C C . ALA A 1 391 ? -7.662 8.754 -2.790 1.00 87.81 391 ALA A C 1
ATOM 2856 O O . ALA A 1 391 ? -8.706 9.158 -3.302 1.00 87.81 391 ALA A O 1
ATOM 2857 N N . VAL A 1 392 ? -7.462 7.452 -2.560 1.00 88.12 392 VAL A N 1
ATOM 2858 C CA . VAL A 1 392 ? -8.457 6.423 -2.914 1.00 88.12 392 VAL A CA 1
ATOM 2859 C C . VAL A 1 392 ? -9.784 6.637 -2.180 1.00 88.12 392 VAL A C 1
ATOM 2861 O O . VAL A 1 392 ? -10.841 6.481 -2.788 1.00 88.12 392 VAL A O 1
ATOM 2864 N N . VAL A 1 393 ? -9.766 7.054 -0.912 1.00 84.62 393 VAL A N 1
ATOM 2865 C CA . VAL A 1 393 ? -10.988 7.402 -0.167 1.00 84.62 393 VAL A CA 1
ATOM 2866 C C . VAL A 1 393 ? -11.676 8.646 -0.751 1.00 84.62 393 VAL A C 1
ATOM 2868 O O . VAL A 1 393 ? -12.887 8.614 -0.962 1.00 84.62 393 VAL A O 1
ATOM 2871 N N . VAL A 1 394 ? -10.925 9.701 -1.089 1.00 82.06 394 VAL A N 1
ATOM 2872 C CA . VAL A 1 394 ? -11.438 10.943 -1.708 1.00 82.06 394 VAL A CA 1
ATOM 2873 C C . VAL A 1 394 ? -12.122 10.687 -3.058 1.00 82.06 394 VAL A C 1
ATOM 2875 O O . VAL A 1 394 ? -13.227 11.183 -3.301 1.00 82.06 394 VAL A O 1
ATOM 2878 N N . PHE A 1 395 ? -11.487 9.896 -3.927 1.00 77.94 395 PHE A N 1
ATOM 2879 C CA . PHE A 1 395 ? -11.971 9.587 -5.279 1.00 77.94 395 PHE A CA 1
ATOM 2880 C C . PHE A 1 395 ? -12.889 8.348 -5.352 1.00 77.94 395 PHE A C 1
ATOM 2882 O O . PHE A 1 395 ? -13.428 8.040 -6.417 1.00 77.94 395 PHE A O 1
ATOM 2889 N N . GLY A 1 396 ? -13.132 7.678 -4.221 1.00 77.12 396 GLY A N 1
ATOM 2890 C CA . GLY A 1 396 ? -14.108 6.598 -4.061 1.00 77.12 396 GLY A CA 1
ATOM 2891 C C . GLY A 1 396 ? -13.476 5.216 -3.878 1.00 77.12 396 GLY A C 1
ATOM 2892 O O . GLY A 1 396 ? -13.198 4.512 -4.851 1.00 77.12 396 GLY A O 1
ATOM 2893 N N . ALA A 1 397 ? -13.359 4.783 -2.618 1.00 80.44 397 ALA A N 1
ATOM 2894 C CA . ALA A 1 397 ? -12.752 3.504 -2.241 1.00 80.44 397 ALA A CA 1
ATOM 2895 C C . ALA A 1 397 ? -13.521 2.261 -2.738 1.00 80.44 397 ALA A C 1
ATOM 2897 O O . ALA A 1 397 ? -12.963 1.169 -2.754 1.00 80.44 397 ALA A O 1
ATOM 2898 N N . ASP A 1 398 ? -14.778 2.413 -3.168 1.00 76.88 398 ASP A N 1
ATOM 2899 C CA . ASP A 1 398 ? -15.652 1.359 -3.708 1.00 76.88 398 ASP A CA 1
ATOM 2900 C C . ASP A 1 398 ? -15.658 1.282 -5.253 1.00 76.88 398 ASP A C 1
ATOM 2902 O O . ASP A 1 398 ? -16.538 0.655 -5.861 1.00 76.88 398 ASP A O 1
ATOM 2906 N N . SER A 1 399 ? -14.707 1.946 -5.921 1.00 78.62 399 SER A N 1
ATOM 2907 C CA . SER A 1 399 ? -14.719 2.117 -7.374 1.00 78.62 399 SER A CA 1
ATOM 2908 C C . SER A 1 399 ? -13.341 1.940 -8.013 1.00 78.62 399 SER A C 1
ATOM 2910 O O . SER A 1 399 ? -12.457 2.778 -7.865 1.00 78.62 399 SER A O 1
ATOM 2912 N N . ALA A 1 400 ? -13.191 0.905 -8.845 1.00 84.56 400 ALA A N 1
ATOM 2913 C CA . ALA A 1 400 ? -11.989 0.695 -9.660 1.00 84.56 400 ALA A CA 1
ATOM 2914 C C . ALA A 1 400 ? -11.680 1.889 -10.591 1.00 84.56 400 ALA A C 1
ATOM 2916 O O . ALA A 1 400 ? -10.523 2.240 -10.791 1.00 84.56 400 ALA A O 1
ATOM 2917 N N . ALA A 1 401 ? -12.713 2.566 -11.106 1.00 80.81 401 ALA A N 1
ATOM 2918 C CA . ALA A 1 401 ? -12.543 3.804 -11.868 1.00 80.81 401 ALA A CA 1
ATOM 2919 C C . ALA A 1 401 ? -12.067 4.979 -10.989 1.00 80.81 401 ALA A C 1
ATOM 2921 O O . ALA A 1 401 ? -11.331 5.836 -11.467 1.00 80.81 401 ALA A O 1
ATOM 2922 N N . GLY A 1 402 ? -12.440 5.000 -9.702 1.00 79.38 402 GLY A N 1
ATOM 2923 C CA . GLY A 1 402 ? -11.956 5.987 -8.731 1.00 79.38 402 GLY A CA 1
ATOM 2924 C C . GLY A 1 402 ? -10.454 5.852 -8.477 1.00 79.38 402 GLY A C 1
ATOM 2925 O O . GLY A 1 402 ? -9.750 6.854 -8.471 1.00 79.38 402 GLY A O 1
ATOM 2926 N N . ALA A 1 403 ? -9.944 4.617 -8.387 1.00 88.38 403 ALA A N 1
ATOM 2927 C CA . ALA A 1 403 ? -8.506 4.344 -8.303 1.00 88.38 403 ALA A CA 1
ATOM 2928 C C . ALA A 1 403 ? -7.723 4.866 -9.525 1.00 88.38 403 ALA A C 1
ATOM 2930 O O . ALA A 1 403 ? -6.684 5.499 -9.358 1.00 88.38 403 ALA A O 1
ATOM 2931 N N . VAL A 1 404 ? -8.238 4.662 -10.743 1.00 87.38 404 VAL A N 1
ATOM 2932 C CA . VAL A 1 404 ? -7.618 5.192 -11.975 1.00 87.38 404 VAL A CA 1
ATOM 2933 C C . VAL A 1 404 ? -7.603 6.726 -11.979 1.00 87.38 404 VAL A C 1
ATOM 2935 O O . VAL A 1 404 ? -6.572 7.328 -12.270 1.00 87.38 404 VAL A O 1
ATOM 2938 N N . VAL A 1 405 ? -8.721 7.367 -11.618 1.00 83.06 405 VAL A N 1
ATOM 2939 C CA . VAL A 1 405 ? -8.819 8.837 -11.552 1.00 83.06 405 VAL A CA 1
ATOM 2940 C C . VAL A 1 405 ? -7.894 9.413 -10.476 1.00 83.06 405 VAL A C 1
ATOM 2942 O O . VAL A 1 405 ? -7.217 10.402 -10.737 1.00 83.06 405 VAL A O 1
ATOM 2945 N N . ALA A 1 406 ? -7.805 8.781 -9.303 1.00 86.12 406 ALA A N 1
ATOM 2946 C CA . ALA A 1 406 ? -6.894 9.189 -8.233 1.00 86.12 406 ALA A CA 1
ATOM 2947 C C . ALA A 1 406 ? -5.419 9.119 -8.657 1.00 86.12 406 ALA A C 1
ATOM 2949 O O . ALA A 1 406 ? -4.652 10.027 -8.344 1.00 86.12 406 ALA A O 1
ATOM 2950 N N . ALA A 1 407 ? -5.025 8.062 -9.376 1.00 90.12 407 ALA A N 1
ATOM 2951 C CA . ALA A 1 407 ? -3.661 7.905 -9.878 1.00 90.12 407 ALA A CA 1
ATOM 2952 C C . ALA A 1 407 ? -3.321 8.986 -10.911 1.00 90.12 407 ALA A C 1
ATOM 2954 O O . ALA A 1 407 ? -2.309 9.669 -10.773 1.00 90.12 407 ALA A O 1
ATOM 2955 N N . GLY A 1 408 ? -4.212 9.209 -11.884 1.00 85.81 408 GLY A N 1
ATOM 2956 C CA . GLY A 1 408 ? -4.070 10.296 -12.853 1.00 85.81 408 GLY A CA 1
ATOM 2957 C C . GLY A 1 408 ? -3.984 11.671 -12.186 1.00 85.81 408 GLY A C 1
ATOM 2958 O O . GLY A 1 408 ? -3.134 12.474 -12.556 1.00 85.81 408 GLY A O 1
ATOM 2959 N N . PHE A 1 409 ? -4.811 11.932 -11.169 1.00 84.62 409 PHE A N 1
ATOM 2960 C CA . PHE A 1 409 ? -4.811 13.192 -10.421 1.00 84.62 409 PHE A CA 1
ATOM 2961 C C . PHE A 1 409 ? -3.493 13.451 -9.681 1.00 84.62 409 PHE A C 1
ATOM 2963 O O . PHE A 1 409 ? -2.942 14.540 -9.814 1.00 84.62 409 PHE A O 1
ATOM 2970 N N . ILE A 1 410 ? -2.973 12.464 -8.939 1.00 86.44 410 ILE A N 1
ATOM 2971 C CA . ILE A 1 410 ? -1.699 12.604 -8.214 1.00 86.44 410 ILE A CA 1
ATOM 2972 C C . ILE A 1 410 ? -0.557 12.882 -9.193 1.00 86.44 410 ILE A C 1
ATOM 2974 O O . ILE A 1 410 ? 0.113 13.900 -9.052 1.00 86.44 410 ILE A O 1
ATOM 2978 N N . VAL A 1 411 ? -0.407 12.059 -10.236 1.00 86.75 411 VAL A N 1
ATOM 2979 C CA . VAL A 1 411 ? 0.671 12.234 -11.224 1.00 86.75 411 VAL A CA 1
ATOM 2980 C C . VAL A 1 411 ? 0.551 13.569 -11.956 1.00 86.75 411 VAL A C 1
ATOM 2982 O O . VAL A 1 411 ? 1.554 14.247 -12.146 1.00 86.75 411 VAL A O 1
ATOM 2985 N N . THR A 1 412 ? -0.661 13.998 -12.323 1.00 82.69 412 THR A N 1
ATOM 2986 C CA . THR A 1 412 ? -0.863 15.301 -12.985 1.00 82.69 412 THR A CA 1
ATOM 2987 C C . THR A 1 412 ? -0.437 16.458 -12.080 1.00 82.69 412 THR A C 1
ATOM 2989 O O . THR A 1 412 ? 0.114 17.435 -12.570 1.00 82.69 412 THR A O 1
ATOM 2992 N N . ILE A 1 413 ? -0.660 16.376 -10.765 1.00 82.56 413 ILE A N 1
ATOM 2993 C CA . ILE A 1 413 ? -0.221 17.438 -9.853 1.00 82.56 413 ILE A CA 1
ATOM 2994 C C . ILE A 1 413 ? 1.291 17.383 -9.619 1.00 82.56 413 ILE A C 1
ATOM 2996 O O . ILE A 1 413 ? 1.936 18.418 -9.751 1.00 82.56 413 ILE A O 1
ATOM 3000 N N . ASP A 1 414 ? 1.871 16.212 -9.350 1.00 83.50 414 ASP A N 1
ATOM 3001 C CA . ASP A 1 414 ? 3.319 16.089 -9.111 1.00 83.50 414 ASP A CA 1
ATOM 3002 C C . ASP A 1 414 ? 4.177 16.408 -10.356 1.00 83.50 414 ASP A C 1
ATOM 3004 O O . ASP A 1 414 ? 5.358 16.718 -10.221 1.00 83.50 414 ASP A O 1
ATOM 3008 N N . THR A 1 415 ? 3.591 16.379 -11.561 1.00 81.00 415 THR A N 1
ATOM 3009 C CA . THR A 1 415 ? 4.254 16.778 -12.820 1.00 81.00 415 THR A CA 1
ATOM 3010 C C . THR A 1 415 ? 4.054 18.256 -13.174 1.00 81.00 415 THR A C 1
ATOM 3012 O O . THR A 1 415 ? 4.982 18.891 -13.670 1.00 81.00 415 THR A O 1
ATOM 3015 N N . LEU A 1 416 ? 2.871 18.838 -12.925 1.00 79.12 416 LEU A N 1
ATOM 3016 C CA . LEU A 1 416 ? 2.579 20.242 -13.267 1.00 79.12 416 LEU A CA 1
ATOM 3017 C C . LEU A 1 416 ? 2.918 21.246 -12.151 1.00 79.12 416 LEU A C 1
ATOM 3019 O O . LEU A 1 416 ? 2.972 22.448 -12.419 1.00 79.12 416 LEU A O 1
ATOM 3023 N N . ALA A 1 417 ? 3.097 20.799 -10.907 1.00 81.44 417 ALA A N 1
ATOM 3024 C CA . ALA A 1 417 ? 3.280 21.663 -9.745 1.00 81.44 417 ALA A CA 1
ATOM 3025 C C . ALA A 1 417 ? 4.467 21.216 -8.863 1.00 81.44 417 ALA A C 1
ATOM 3027 O O . ALA A 1 417 ? 4.931 20.083 -8.967 1.00 81.44 417 ALA A O 1
ATOM 3028 N N . PRO A 1 418 ? 4.998 22.093 -7.984 1.00 82.75 418 PRO A N 1
ATOM 3029 C CA . PRO A 1 418 ? 6.164 21.769 -7.161 1.00 82.75 418 PRO A CA 1
ATOM 3030 C C . PRO A 1 418 ? 5.956 20.542 -6.263 1.00 82.75 418 PRO A C 1
ATOM 3032 O O . PRO A 1 418 ? 4.841 20.277 -5.806 1.00 82.75 418 PRO A O 1
ATOM 3035 N N . ALA A 1 419 ? 7.046 19.838 -5.951 1.00 75.12 419 ALA A N 1
ATOM 3036 C CA . ALA A 1 419 ? 7.028 18.635 -5.119 1.00 75.12 419 ALA A CA 1
ATOM 3037 C C . ALA A 1 419 ? 6.262 18.838 -3.794 1.00 75.12 419 ALA A C 1
ATOM 3039 O O . ALA A 1 419 ? 6.459 19.826 -3.084 1.00 75.12 419 ALA A O 1
ATOM 3040 N N . GLY A 1 420 ? 5.384 17.887 -3.460 1.00 74.75 420 GLY A N 1
ATOM 3041 C CA . GLY A 1 420 ? 4.510 17.945 -2.281 1.00 74.75 420 GLY A CA 1
ATOM 3042 C C . GLY A 1 420 ? 3.177 18.673 -2.502 1.00 74.75 420 GLY A C 1
ATOM 3043 O O . GLY A 1 420 ? 2.308 18.636 -1.627 1.00 74.75 420 GLY A O 1
ATOM 3044 N N . SER A 1 421 ? 2.959 19.282 -3.671 1.00 82.56 421 SER A N 1
ATOM 3045 C CA . SER A 1 421 ? 1.667 19.870 -4.043 1.00 82.56 421 SER A CA 1
ATOM 3046 C C . SER A 1 421 ? 0.539 18.832 -4.119 1.00 82.56 421 SER A C 1
ATOM 3048 O O . SER A 1 421 ? -0.569 19.133 -3.671 1.00 82.56 421 SER A O 1
ATOM 3050 N N . ALA A 1 422 ? 0.804 17.594 -4.563 1.00 77.50 422 ALA A N 1
ATOM 3051 C CA . ALA A 1 422 ? -0.192 16.518 -4.532 1.00 77.50 422 ALA A CA 1
ATOM 3052 C C . ALA A 1 422 ? -0.590 16.150 -3.095 1.00 77.50 422 ALA A C 1
ATOM 3054 O O . ALA A 1 422 ? -1.776 15.974 -2.812 1.00 77.50 422 ALA A O 1
ATOM 3055 N N . THR A 1 423 ? 0.364 16.127 -2.157 1.00 81.44 423 THR A N 1
ATOM 3056 C CA . THR A 1 423 ? 0.103 15.922 -0.721 1.00 81.44 423 THR A CA 1
ATOM 3057 C C . THR A 1 423 ? -0.815 17.004 -0.156 1.00 81.44 423 THR A C 1
ATOM 3059 O O . THR A 1 423 ? -1.772 16.689 0.553 1.00 81.44 423 THR A O 1
ATOM 3062 N N . LEU A 1 424 ? -0.568 18.275 -0.498 1.00 83.81 424 LEU A N 1
ATOM 3063 C CA . LEU A 1 424 ? -1.425 19.392 -0.091 1.00 83.81 424 LEU A CA 1
ATOM 3064 C C . LEU A 1 424 ? -2.823 19.287 -0.713 1.00 83.81 424 LEU A C 1
ATOM 3066 O O . LEU A 1 424 ? -3.814 19.427 0.001 1.00 83.81 424 LEU A O 1
ATOM 3070 N N . ALA A 1 425 ? -2.917 18.989 -2.011 1.00 82.44 425 ALA A N 1
ATOM 3071 C CA . ALA A 1 425 ? -4.191 18.827 -2.703 1.00 82.44 425 ALA A CA 1
ATOM 3072 C C . ALA A 1 425 ? -5.019 17.681 -2.098 1.00 82.44 425 ALA A C 1
ATOM 3074 O O . ALA A 1 425 ? -6.158 17.897 -1.690 1.00 82.44 425 ALA A O 1
ATOM 3075 N N . VAL A 1 426 ? -4.440 16.485 -1.954 1.00 80.06 426 VAL A N 1
ATOM 3076 C CA . VAL A 1 426 ? -5.097 15.326 -1.325 1.00 80.06 426 VAL A CA 1
ATOM 3077 C C . VAL A 1 426 ? -5.484 15.630 0.126 1.00 80.06 426 VAL A C 1
ATOM 3079 O O . VAL A 1 426 ? -6.592 15.288 0.532 1.00 80.06 426 VAL A O 1
ATOM 3082 N N . GLY A 1 427 ? -4.635 16.326 0.890 1.00 81.81 427 GLY A N 1
ATOM 3083 C CA . GLY A 1 427 ? -4.936 16.754 2.259 1.00 81.81 427 GLY A CA 1
ATOM 3084 C C . GLY A 1 427 ? -6.127 17.715 2.350 1.00 81.81 427 GLY A C 1
ATOM 3085 O O . GLY A 1 427 ? -7.030 17.500 3.157 1.00 81.81 427 GLY A O 1
ATOM 3086 N N . ILE A 1 428 ? -6.190 18.731 1.484 1.00 82.88 428 ILE A N 1
ATOM 3087 C CA . ILE A 1 428 ? -7.327 19.664 1.404 1.00 82.88 428 ILE A CA 1
ATOM 3088 C C . ILE A 1 428 ? -8.612 18.912 1.030 1.00 82.88 428 ILE A C 1
ATOM 3090 O O . ILE A 1 428 ? -9.645 19.083 1.680 1.00 82.88 428 ILE A O 1
ATOM 3094 N N . LEU A 1 429 ? -8.553 18.024 0.034 1.00 78.62 429 LEU A N 1
ATOM 3095 C CA . LEU A 1 429 ? -9.704 17.220 -0.388 1.00 78.62 429 LEU A CA 1
ATOM 3096 C C . LEU A 1 429 ? -10.166 16.257 0.725 1.00 78.62 429 LEU A C 1
ATOM 3098 O O . LEU A 1 429 ? -11.369 16.067 0.911 1.00 78.62 429 LEU A O 1
ATOM 3102 N N . ALA A 1 430 ? -9.245 15.719 1.529 1.00 75.62 430 ALA A N 1
ATOM 3103 C CA . ALA A 1 430 ? -9.563 14.903 2.700 1.00 75.62 430 ALA A CA 1
ATOM 3104 C C . ALA A 1 430 ? -10.269 15.701 3.807 1.00 75.62 430 ALA A C 1
ATOM 3106 O O . ALA A 1 430 ? -11.231 15.211 4.398 1.00 75.62 430 ALA A O 1
ATOM 3107 N N . LEU A 1 431 ? -9.852 16.949 4.050 1.00 77.44 431 LEU A N 1
ATOM 3108 C CA . LEU A 1 431 ? -10.526 17.846 4.994 1.00 77.44 431 LEU A CA 1
ATOM 3109 C C . LEU A 1 431 ? -11.965 18.150 4.550 1.00 77.44 431 LEU A C 1
ATOM 3111 O O . LEU A 1 431 ? -12.877 18.102 5.376 1.00 77.44 431 LEU A O 1
ATOM 3115 N N . THR A 1 432 ? -12.203 18.366 3.247 1.00 68.69 432 THR A N 1
ATOM 3116 C CA . THR A 1 432 ? -13.576 18.546 2.727 1.00 68.69 432 THR A CA 1
ATOM 3117 C C . THR A 1 432 ? -14.443 17.291 2.868 1.00 68.69 432 THR A C 1
ATOM 3119 O O . THR A 1 432 ? -15.657 17.403 3.035 1.00 68.69 432 THR A O 1
ATOM 3122 N N . LEU A 1 433 ? -13.845 16.094 2.898 1.00 64.69 433 LEU A N 1
ATOM 3123 C CA . LEU A 1 433 ? -14.558 14.836 3.144 1.00 64.69 433 LEU A CA 1
ATOM 3124 C C . LEU A 1 433 ? -15.196 14.784 4.541 1.00 64.69 433 LEU A C 1
ATOM 3126 O O . LEU A 1 433 ? -16.273 14.218 4.707 1.00 64.69 433 LEU A O 1
ATOM 3130 N N . GLY A 1 434 ? -14.556 15.410 5.536 1.00 61.12 434 GLY A N 1
ATOM 3131 C CA . GLY A 1 434 ? -15.113 15.555 6.885 1.00 61.12 434 GLY A CA 1
ATOM 3132 C C . GLY A 1 434 ? -16.363 16.442 6.937 1.00 61.12 434 GLY A C 1
ATOM 3133 O O . GLY A 1 434 ? -17.136 16.346 7.885 1.00 61.12 434 GLY A O 1
ATOM 3134 N N . TRP A 1 435 ? -16.572 17.279 5.915 1.00 58.66 435 TRP A N 1
ATOM 3135 C CA . TRP A 1 435 ? -17.716 18.187 5.786 1.00 58.66 435 TRP A CA 1
ATOM 3136 C C . TRP A 1 435 ? -18.792 17.619 4.836 1.00 58.66 435 TRP A C 1
ATOM 3138 O O . TRP A 1 435 ? -19.961 17.983 4.945 1.00 58.66 435 TRP A O 1
ATOM 3148 N N . LEU A 1 436 ? -18.423 16.703 3.930 1.00 57.72 436 LEU A N 1
ATOM 3149 C CA . LEU A 1 436 ? -19.305 16.050 2.952 1.00 57.72 436 LEU A CA 1
ATOM 3150 C C . LEU A 1 436 ? -19.183 14.510 3.041 1.00 57.72 436 LEU A C 1
ATOM 3152 O O . LEU A 1 436 ? -18.381 13.918 2.311 1.00 57.72 436 LEU A O 1
ATOM 3156 N N . PRO A 1 437 ? -20.003 13.826 3.869 1.00 53.00 437 PRO A N 1
ATOM 3157 C CA . PRO A 1 437 ? -19.813 12.418 4.259 1.00 53.00 437 PRO A CA 1
ATOM 3158 C C . PRO A 1 437 ? -20.062 11.347 3.169 1.00 53.00 437 PRO A C 1
ATOM 3160 O O . PRO A 1 437 ? -20.217 10.174 3.493 1.00 53.00 437 PRO A O 1
ATOM 3163 N N . GLY A 1 438 ? -20.091 11.718 1.885 1.00 52.09 438 GLY A N 1
ATOM 3164 C CA . GLY A 1 438 ? -20.051 10.785 0.743 1.00 52.09 438 GLY A CA 1
ATOM 3165 C C . GLY A 1 438 ? -18.831 10.960 -0.179 1.00 52.09 438 GLY A C 1
ATOM 3166 O O . GLY A 1 438 ? -18.648 10.184 -1.122 1.00 52.09 438 GLY A O 1
ATOM 3167 N N . GLY A 1 439 ? -17.991 11.965 0.092 1.00 58.88 439 GLY A N 1
ATOM 3168 C CA . GLY A 1 439 ? -16.812 12.305 -0.700 1.00 58.88 439 GLY A CA 1
ATOM 3169 C C . GLY A 1 439 ? -17.101 12.924 -2.070 1.00 58.88 439 GLY A C 1
ATOM 3170 O O . GLY A 1 439 ? -18.232 12.968 -2.557 1.00 58.88 439 GLY A O 1
ATOM 3171 N N . LEU A 1 440 ? -16.046 13.401 -2.736 1.00 56.41 440 LEU A N 1
ATOM 3172 C CA . LEU A 1 440 ? -16.168 14.067 -4.038 1.00 56.41 440 LEU A CA 1
ATOM 3173 C C . LEU A 1 440 ? -16.750 13.154 -5.115 1.00 56.41 440 LEU A C 1
ATOM 3175 O O . LEU A 1 440 ? -17.527 13.609 -5.951 1.00 56.41 440 LEU A O 1
ATOM 3179 N N . ALA A 1 441 ? -16.464 11.854 -5.053 1.00 53.00 441 ALA A N 1
ATOM 3180 C CA . ALA A 1 441 ? -17.092 10.886 -5.937 1.00 53.00 441 ALA A CA 1
ATOM 3181 C C . ALA A 1 441 ? -18.627 10.859 -5.789 1.00 53.00 441 ALA A C 1
ATOM 3183 O O . ALA A 1 441 ? -19.322 10.723 -6.796 1.00 53.00 441 ALA A O 1
ATOM 3184 N N . SER A 1 442 ? -19.206 10.981 -4.580 1.00 55.97 442 SER A N 1
ATOM 3185 C CA . SER A 1 442 ? -20.673 11.077 -4.443 1.00 55.97 442 SER A CA 1
ATOM 3186 C C . SER A 1 442 ? -21.189 12.415 -4.957 1.00 55.97 442 SER A C 1
ATOM 3188 O O . SER A 1 442 ? -22.140 12.407 -5.732 1.00 55.97 442 SER A O 1
ATOM 3190 N N . ALA A 1 443 ? -20.526 13.524 -4.615 1.00 59.38 443 ALA A N 1
ATOM 3191 C CA . ALA A 1 443 ? -20.912 14.861 -5.057 1.00 59.38 443 ALA A CA 1
ATOM 3192 C C . ALA A 1 443 ? -20.945 14.959 -6.591 1.00 59.38 443 ALA A C 1
ATOM 3194 O O . ALA A 1 443 ? -21.972 15.320 -7.159 1.00 59.38 443 ALA A O 1
ATOM 3195 N N . VAL A 1 444 ? -19.879 14.527 -7.274 1.00 57.72 444 VAL A N 1
ATOM 3196 C CA . VAL A 1 444 ? -19.809 14.487 -8.745 1.00 57.72 444 VAL A CA 1
ATOM 3197 C C . VAL A 1 444 ? -20.871 13.553 -9.330 1.00 57.72 444 VAL A C 1
ATOM 3199 O O . VAL A 1 444 ? -21.516 13.918 -10.308 1.00 57.72 444 VAL A O 1
ATOM 3202 N N . ARG A 1 445 ? -21.122 12.375 -8.739 1.00 61.22 445 ARG A N 1
ATOM 3203 C CA . ARG A 1 445 ? -22.188 11.473 -9.223 1.00 61.22 445 ARG A CA 1
ATOM 3204 C C . ARG A 1 445 ? -23.586 12.052 -9.033 1.00 61.22 445 ARG A C 1
ATOM 3206 O O . ARG A 1 445 ? -24.416 11.839 -9.906 1.00 61.22 445 ARG A O 1
ATOM 3213 N N . HIS A 1 446 ? -23.857 12.761 -7.938 1.00 61.50 446 HIS A N 1
ATOM 3214 C CA . HIS A 1 446 ? -25.131 13.454 -7.736 1.00 61.50 446 HIS A CA 1
ATOM 3215 C C . HIS A 1 446 ? -25.290 14.581 -8.756 1.00 61.50 446 HIS A C 1
ATOM 3217 O O . HIS A 1 446 ? -26.296 14.614 -9.450 1.00 61.50 446 HIS A O 1
ATOM 3223 N N . LEU A 1 447 ? -24.256 15.400 -8.963 1.00 60.97 447 LEU A N 1
ATOM 3224 C CA . LEU A 1 447 ? -24.256 16.484 -9.949 1.00 60.97 447 LEU A CA 1
ATOM 3225 C C . LEU A 1 447 ? -24.446 15.957 -11.388 1.00 60.97 447 LEU A C 1
ATOM 3227 O O . LEU A 1 447 ? -25.244 16.498 -12.145 1.00 60.97 447 LEU A O 1
ATOM 3231 N N . VAL A 1 448 ? -23.789 14.851 -11.758 1.00 62.16 448 VAL A N 1
ATOM 3232 C CA . VAL A 1 448 ? -23.952 14.187 -13.068 1.00 62.16 448 VAL A CA 1
ATOM 3233 C C . VAL A 1 448 ? -25.315 13.498 -13.208 1.00 62.16 448 VAL A C 1
ATOM 3235 O O . VAL A 1 448 ? -25.897 13.521 -14.293 1.00 62.16 448 VAL A O 1
ATOM 3238 N N . ALA A 1 449 ? -25.848 12.894 -12.144 1.00 61.94 449 ALA A N 1
ATOM 3239 C CA . ALA A 1 449 ? -27.190 12.315 -12.157 1.00 61.94 449 ALA A CA 1
ATOM 3240 C C . ALA A 1 449 ? -28.265 13.402 -12.279 1.00 61.94 449 ALA A C 1
ATOM 3242 O O . ALA A 1 449 ? -29.206 13.230 -13.044 1.00 61.94 449 ALA A O 1
ATOM 3243 N N . GLU A 1 450 ? -28.094 14.529 -11.592 1.00 64.94 450 GLU A N 1
ATOM 3244 C CA . GLU A 1 450 ? -29.021 15.657 -11.600 1.00 64.94 450 GLU A CA 1
ATOM 3245 C C . GLU A 1 450 ? -28.973 16.426 -12.926 1.00 64.94 450 GLU A C 1
ATOM 3247 O O . GLU A 1 450 ? -30.020 16.666 -13.517 1.00 64.94 450 GLU A O 1
ATOM 3252 N N . LEU A 1 451 ? -27.783 16.707 -13.474 1.00 65.06 451 LEU A N 1
ATOM 3253 C CA . LEU A 1 451 ? -27.633 17.205 -14.850 1.00 65.06 451 LEU A CA 1
ATOM 3254 C C . LEU A 1 451 ? -28.247 16.232 -15.862 1.00 65.06 451 LEU A C 1
ATOM 3256 O O . LEU A 1 451 ? -28.949 16.644 -16.779 1.00 65.06 451 LEU A O 1
ATOM 3260 N N . GLY A 1 452 ? -28.013 14.931 -15.684 1.00 60.47 452 GLY A N 1
ATOM 3261 C CA . GLY A 1 452 ? -28.581 13.897 -16.539 1.00 60.47 452 GLY A CA 1
ATOM 3262 C C . GLY A 1 452 ? -30.105 13.798 -16.450 1.00 60.47 452 GLY A C 1
ATOM 3263 O O . GLY A 1 452 ? -30.731 13.502 -17.461 1.00 60.47 452 GLY A O 1
ATOM 3264 N N . ASN A 1 453 ? -30.698 14.053 -15.282 1.00 65.62 453 ASN A N 1
ATOM 3265 C CA . ASN A 1 453 ? -32.148 14.095 -15.107 1.00 65.62 453 ASN A CA 1
ATOM 3266 C C . ASN A 1 453 ? -32.736 15.379 -15.694 1.00 65.62 453 ASN A C 1
ATOM 3268 O O . ASN A 1 453 ? -33.694 15.277 -16.444 1.00 65.62 453 ASN A O 1
ATOM 3272 N N . ARG A 1 454 ? -32.110 16.545 -15.480 1.00 60.41 454 ARG A N 1
ATOM 3273 C CA . ARG A 1 454 ? -32.530 17.816 -16.100 1.00 60.41 454 ARG A CA 1
ATOM 3274 C C . ARG A 1 454 ? -32.498 17.748 -17.629 1.00 60.41 454 ARG A C 1
ATOM 3276 O O . ARG A 1 454 ? -33.439 18.182 -18.272 1.00 60.41 454 ARG A O 1
ATOM 3283 N N . ILE A 1 455 ? -31.476 17.117 -18.217 1.00 61.81 455 ILE A N 1
ATOM 3284 C CA . ILE A 1 455 ? -31.415 16.873 -19.672 1.00 61.81 455 ILE A CA 1
ATOM 3285 C C . ILE A 1 455 ? -32.517 15.901 -20.128 1.00 61.81 455 ILE A C 1
ATOM 3287 O O . ILE A 1 455 ? -33.040 16.045 -21.226 1.00 61.81 455 ILE A O 1
ATOM 3291 N N . VAL A 1 456 ? -32.886 14.904 -19.316 1.00 59.12 456 VAL A N 1
ATOM 3292 C CA . VAL A 1 456 ? -34.005 13.997 -19.634 1.00 59.12 456 VAL A CA 1
ATOM 3293 C C . VAL A 1 456 ? -35.358 14.701 -19.487 1.00 59.12 456 VAL A C 1
ATOM 3295 O O . VAL A 1 456 ? -36.237 14.446 -20.301 1.00 59.12 456 VAL A O 1
ATOM 3298 N N . GLU A 1 457 ? -35.519 15.602 -18.520 1.00 55.53 457 GLU A N 1
ATOM 3299 C CA . GLU A 1 457 ? -36.709 16.443 -18.345 1.00 55.53 457 GLU A CA 1
ATOM 3300 C C . GLU A 1 457 ? -36.852 17.453 -19.497 1.00 55.53 457 GLU A C 1
ATOM 3302 O O . GLU A 1 457 ? -37.917 17.509 -20.106 1.00 55.53 457 GLU A O 1
ATOM 3307 N N . ASP A 1 458 ? -35.776 18.138 -19.904 1.00 52.66 458 ASP A N 1
ATOM 3308 C CA . ASP A 1 458 ? -35.756 19.022 -21.086 1.00 52.66 458 ASP A CA 1
ATOM 3309 C C . ASP A 1 458 ? -36.039 18.267 -22.403 1.00 52.66 458 ASP A C 1
ATOM 3311 O O . ASP A 1 458 ? -36.624 18.821 -23.332 1.00 52.66 458 ASP A O 1
ATOM 3315 N N . LEU A 1 459 ? -35.641 16.991 -22.504 1.00 48.81 459 LEU A N 1
ATOM 3316 C CA . LEU A 1 459 ? -35.947 16.127 -23.655 1.00 48.81 459 LEU A CA 1
ATOM 3317 C C . LEU A 1 459 ? -37.326 15.448 -23.569 1.00 48.81 459 LEU A C 1
ATOM 3319 O O . LEU A 1 459 ? -37.756 14.829 -24.544 1.00 48.81 459 LEU A O 1
ATOM 3323 N N . THR A 1 460 ? -38.023 15.552 -22.435 1.00 43.69 460 THR A N 1
ATOM 3324 C CA . THR A 1 460 ? -39.356 14.975 -22.213 1.00 43.69 460 THR A CA 1
ATOM 3325 C C . THR A 1 460 ? -40.369 16.103 -22.026 1.00 43.69 460 THR A C 1
ATOM 3327 O O . THR A 1 460 ? -40.849 16.347 -20.921 1.00 43.69 460 THR A O 1
ATOM 3330 N N . GLU A 1 461 ? -40.701 16.800 -23.121 1.00 46.19 461 GLU A N 1
ATOM 3331 C CA . GLU A 1 461 ? -41.655 17.917 -23.094 1.00 46.19 461 GLU A CA 1
ATOM 3332 C C . GLU A 1 461 ? -42.964 17.561 -22.352 1.00 46.19 461 GLU A C 1
ATOM 3334 O O . GLU A 1 461 ? -43.624 16.569 -22.696 1.00 46.19 461 GLU A O 1
ATOM 3339 N N . PRO A 1 462 ? -43.436 18.408 -21.416 1.00 47.69 462 PRO A N 1
ATOM 3340 C CA . PRO A 1 462 ? -44.777 18.307 -20.848 1.00 47.69 462 PRO A CA 1
ATOM 3341 C C . PRO A 1 462 ? -45.815 18.813 -21.871 1.00 47.69 462 PRO A C 1
ATOM 3343 O O . PRO A 1 462 ? -46.382 19.893 -21.724 1.00 47.69 462 PRO A O 1
ATOM 3346 N N . GLY A 1 463 ? -46.029 18.046 -22.948 1.00 40.66 463 GLY A N 1
ATOM 3347 C CA . GLY A 1 463 ? -46.547 18.597 -24.209 1.00 40.66 463 GLY A CA 1
ATOM 3348 C C . GLY A 1 463 ? -47.587 17.783 -24.984 1.00 40.66 463 GLY A C 1
ATOM 3349 O O . GLY A 1 463 ? -47.776 18.063 -26.166 1.00 40.66 463 GLY A O 1
ATOM 3350 N N . ARG A 1 464 ? -48.282 16.786 -24.401 1.00 37.69 464 ARG A N 1
ATOM 3351 C CA . ARG A 1 464 ? -49.384 16.097 -25.126 1.00 37.69 464 ARG A CA 1
ATOM 3352 C C . ARG A 1 464 ? -50.515 15.476 -24.291 1.00 37.69 464 ARG A C 1
ATOM 3354 O O . ARG A 1 464 ? -50.974 14.375 -24.574 1.00 37.69 464 ARG A O 1
ATOM 3361 N N . VAL A 1 465 ? -51.056 16.239 -23.339 1.00 37.34 465 VAL A N 1
ATOM 3362 C CA . VAL A 1 465 ? -52.447 16.055 -22.862 1.00 37.34 465 VAL A CA 1
ATOM 3363 C C . VAL A 1 465 ? -53.203 17.380 -23.007 1.00 37.34 465 VAL A C 1
ATOM 3365 O O . VAL A 1 465 ? -53.611 18.013 -22.040 1.00 37.34 465 VAL A O 1
ATOM 3368 N N . GLY A 1 466 ? -53.331 17.829 -24.258 1.00 35.81 466 GLY A N 1
ATOM 3369 C CA . GLY A 1 466 ? -54.085 19.019 -24.644 1.00 35.81 466 GLY A CA 1
ATOM 3370 C C . GLY A 1 466 ? -55.302 18.641 -25.483 1.00 35.81 466 GLY A C 1
ATOM 3371 O O . GLY A 1 466 ? -55.150 18.273 -26.642 1.00 35.81 466 GLY A O 1
ATOM 3372 N N . SER A 1 467 ? -56.485 18.732 -24.873 1.00 39.88 467 SER A N 1
ATOM 3373 C CA . SER A 1 467 ? -57.794 18.963 -25.509 1.00 39.88 467 SER A CA 1
ATOM 3374 C C . SER A 1 467 ? -58.040 18.382 -26.916 1.00 39.88 467 SER A C 1
ATOM 3376 O O . SER A 1 467 ? -57.826 19.055 -27.924 1.00 39.88 467 SER A O 1
ATOM 3378 N N . ALA A 1 468 ? -58.675 17.210 -26.970 1.00 31.72 468 ALA A N 1
ATOM 3379 C CA . ALA A 1 468 ? -59.547 16.833 -28.083 1.00 31.72 468 ALA A CA 1
ATOM 3380 C C . ALA A 1 468 ? -60.998 16.773 -27.585 1.00 31.72 468 ALA A C 1
ATOM 3382 O O . ALA A 1 468 ? -61.519 15.720 -27.230 1.00 31.72 468 ALA A O 1
ATOM 3383 N N . SER A 1 469 ? -61.650 17.932 -27.524 1.00 39.81 469 SER A N 1
ATOM 3384 C CA . SER A 1 469 ? -63.105 18.018 -27.421 1.00 39.81 469 SER A CA 1
ATOM 3385 C C . SER A 1 469 ? -63.706 18.061 -28.825 1.00 39.81 469 SER A C 1
ATOM 3387 O O . SER A 1 469 ? -63.368 18.982 -29.568 1.00 39.81 469 SER A O 1
ATOM 3389 N N . THR A 1 470 ? -64.597 17.121 -29.168 1.00 33.19 470 THR A N 1
ATOM 3390 C CA . THR A 1 470 ? -65.897 17.345 -29.856 1.00 33.19 470 THR A CA 1
ATOM 3391 C C . THR A 1 470 ? -66.524 16.009 -30.285 1.00 33.19 470 THR A C 1
ATOM 3393 O O . THR A 1 470 ? -65.917 15.279 -31.059 1.00 33.19 470 THR A O 1
ATOM 3396 N N . GLY A 1 471 ? -67.783 15.776 -29.884 1.00 28.91 471 GLY A N 1
ATOM 3397 C CA . GLY A 1 471 ? -68.760 15.017 -30.684 1.00 28.91 471 GLY A CA 1
ATOM 3398 C C . GLY A 1 471 ? -69.054 13.559 -30.301 1.00 28.91 471 GLY A C 1
ATOM 3399 O O . GLY A 1 471 ? -68.314 12.686 -30.725 1.00 28.91 471 GLY A O 1
ATOM 3400 N N . ALA A 1 472 ? -70.214 13.351 -29.650 1.00 31.58 472 ALA A N 1
ATOM 3401 C CA . ALA A 1 472 ? -71.049 12.127 -29.582 1.00 31.58 472 ALA A CA 1
ATOM 3402 C C . ALA A 1 472 ? -70.392 10.800 -29.089 1.00 31.58 472 ALA A C 1
ATOM 3404 O O . ALA A 1 472 ? -69.210 10.556 -29.266 1.00 31.58 472 ALA A O 1
ATOM 3405 N N . ASP A 1 473 ? -71.089 9.869 -28.433 1.00 29.20 473 ASP A N 1
ATOM 3406 C CA . ASP A 1 473 ? -72.538 9.630 -28.373 1.00 29.20 473 ASP A CA 1
ATOM 3407 C C . ASP A 1 473 ? -72.974 9.012 -27.014 1.00 29.20 473 ASP A C 1
ATOM 3409 O O . ASP A 1 473 ? -72.174 8.868 -26.090 1.00 29.20 473 ASP A O 1
ATOM 3413 N N . ALA A 1 474 ? -74.264 8.693 -26.883 1.00 32.25 474 ALA A N 1
ATOM 3414 C CA . ALA A 1 474 ? -74.980 8.280 -25.674 1.00 32.25 474 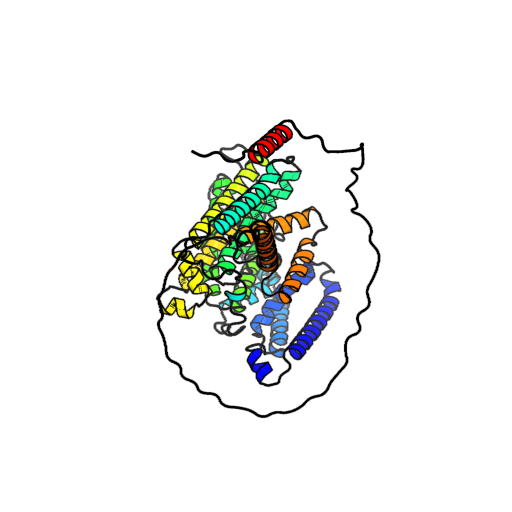ALA A CA 1
ATOM 3415 C C . ALA A 1 474 ? -74.408 7.084 -24.874 1.00 32.25 474 ALA A C 1
ATOM 3417 O O . ALA A 1 474 ? -73.862 6.131 -25.425 1.00 32.25 474 ALA A O 1
ATOM 3418 N N . GLY A 1 475 ? -74.675 7.065 -23.557 1.00 27.66 475 GLY A N 1
ATOM 3419 C CA . GLY A 1 475 ? -74.419 5.886 -22.719 1.00 27.66 475 GLY A CA 1
ATOM 3420 C C . GLY A 1 475 ? -74.673 6.066 -21.218 1.00 27.66 475 GLY A C 1
ATOM 3421 O O . GLY A 1 475 ? -73.785 6.453 -20.466 1.00 27.66 475 GLY A O 1
ATOM 3422 N N . THR A 1 476 ? -75.879 5.714 -20.769 1.00 33.59 476 THR A N 1
ATOM 3423 C CA . THR A 1 476 ? -76.217 5.317 -19.384 1.00 33.59 476 THR A CA 1
ATOM 3424 C C . THR A 1 476 ? -75.127 4.407 -18.778 1.00 33.59 476 THR A C 1
ATOM 3426 O O . THR A 1 476 ? -74.580 3.568 -19.480 1.00 33.59 476 THR A O 1
ATOM 3429 N N . VAL A 1 477 ? -74.778 4.501 -17.487 1.00 30.47 477 VAL A N 1
ATOM 3430 C CA . VAL A 1 477 ? -75.444 3.762 -16.388 1.00 30.47 477 VAL A CA 1
ATOM 3431 C C . VAL A 1 477 ? -75.160 4.409 -15.017 1.00 30.47 477 VAL A C 1
ATOM 3433 O O . VAL A 1 477 ? -74.046 4.829 -14.716 1.00 30.47 477 VAL A O 1
ATOM 3436 N N . ARG A 1 478 ? -76.182 4.418 -14.147 1.00 31.28 478 ARG A N 1
ATOM 3437 C CA . ARG A 1 478 ? -76.098 4.719 -12.704 1.00 31.28 478 ARG A CA 1
ATOM 3438 C C . ARG A 1 478 ? -75.753 3.467 -11.883 1.00 31.28 478 ARG A C 1
ATOM 3440 O O . ARG A 1 478 ? -76.532 2.525 -11.944 1.00 31.28 478 ARG A O 1
ATOM 3447 N N . THR A 1 479 ? -74.787 3.567 -10.969 1.00 33.28 479 THR A N 1
ATOM 3448 C CA . THR A 1 479 ? -74.768 2.935 -9.619 1.00 33.28 479 THR A CA 1
ATOM 3449 C C . THR A 1 479 ? -73.728 3.702 -8.778 1.00 33.28 479 THR A C 1
ATOM 3451 O O . THR A 1 479 ? -72.611 3.864 -9.248 1.00 33.28 479 THR A O 1
ATOM 3454 N N . ALA A 1 480 ? -74.032 4.379 -7.658 1.00 29.36 480 ALA A N 1
ATOM 3455 C CA . ALA A 1 480 ? -74.551 3.884 -6.365 1.00 29.36 480 ALA A CA 1
ATOM 3456 C C . ALA A 1 480 ? -73.568 2.911 -5.664 1.00 29.36 480 ALA A C 1
ATOM 3458 O O . ALA A 1 480 ? -73.085 2.005 -6.328 1.00 29.36 480 ALA A O 1
ATOM 3459 N N . ALA A 1 481 ? -73.265 2.975 -4.357 1.00 30.02 481 ALA A N 1
ATOM 3460 C CA . ALA A 1 481 ? -73.544 3.946 -3.277 1.00 30.02 481 ALA A CA 1
ATOM 3461 C C . ALA A 1 481 ? -72.665 3.602 -2.029 1.00 30.02 481 ALA A C 1
ATOM 3463 O O . ALA A 1 481 ? -71.836 2.704 -2.118 1.00 30.02 481 ALA A O 1
ATOM 3464 N N . ALA A 1 482 ? -72.922 4.253 -0.875 1.00 31.62 482 ALA A N 1
ATOM 3465 C CA . ALA A 1 482 ? -72.348 4.029 0.477 1.00 31.62 482 ALA A CA 1
ATOM 3466 C C . ALA A 1 482 ? -70.875 4.482 0.684 1.00 31.62 482 ALA A C 1
ATOM 3468 O O . ALA A 1 482 ? -69.981 3.980 0.020 1.00 31.62 482 ALA A O 1
ATOM 3469 N N . ALA A 1 483 ? -70.489 5.460 1.522 1.00 30.55 483 ALA A N 1
ATOM 3470 C CA . ALA A 1 483 ? -71.044 6.166 2.699 1.00 30.55 483 ALA A CA 1
ATOM 3471 C C . ALA A 1 483 ? -70.747 5.559 4.093 1.00 30.55 483 ALA A C 1
ATOM 3473 O O . ALA A 1 483 ? -71.409 4.616 4.505 1.00 30.55 483 ALA A O 1
ATOM 3474 N N . SER A 1 484 ? -69.828 6.205 4.833 1.00 32.00 484 SER A N 1
ATOM 3475 C CA . SER A 1 484 ? -69.833 6.473 6.296 1.00 32.00 484 SER A CA 1
ATOM 3476 C C . SER A 1 484 ? -68.477 7.116 6.662 1.00 32.00 484 SER A C 1
ATOM 3478 O O . SER A 1 484 ? -67.446 6.478 6.492 1.00 32.00 484 SER A O 1
ATOM 3480 N N . THR A 1 485 ? -68.347 8.406 6.980 1.00 30.20 485 THR A N 1
ATOM 3481 C CA . THR A 1 485 ? -68.861 9.135 8.160 1.00 30.20 485 THR A CA 1
ATOM 3482 C C . THR A 1 485 ? -68.243 8.682 9.486 1.00 30.20 485 THR A C 1
ATOM 3484 O O . THR A 1 485 ? -68.797 7.818 10.156 1.00 30.20 485 THR A O 1
ATOM 3487 N N . GLN A 1 486 ? -67.205 9.391 9.945 1.00 31.52 486 GLN A N 1
ATOM 3488 C CA . GLN A 1 486 ? -67.230 9.974 11.293 1.00 31.52 486 GLN A CA 1
ATOM 3489 C C . GLN A 1 486 ? -66.266 11.161 11.424 1.00 31.52 486 GLN A C 1
ATOM 3491 O O . GLN A 1 486 ? -65.116 11.103 11.001 1.00 31.52 486 GLN A O 1
ATOM 3496 N N . ALA A 1 487 ? -66.760 12.246 12.017 1.00 28.91 487 ALA A N 1
ATOM 3497 C CA . ALA A 1 487 ? -66.005 13.455 12.326 1.00 28.91 487 ALA A CA 1
ATOM 3498 C C . ALA A 1 487 ? -65.784 13.569 13.841 1.00 28.91 487 ALA A C 1
ATOM 3500 O O . ALA A 1 487 ? -66.622 13.090 14.607 1.00 28.91 487 ALA A O 1
ATOM 3501 N N . ARG A 1 488 ? -64.732 14.285 14.266 1.00 27.97 488 ARG A N 1
ATOM 3502 C CA . ARG A 1 488 ? -64.675 14.961 15.576 1.00 27.97 488 ARG A CA 1
ATOM 3503 C C . ARG A 1 488 ? -63.739 16.183 15.557 1.00 27.97 488 ARG A C 1
ATOM 3505 O O . ARG A 1 488 ? -62.528 16.069 15.426 1.00 27.97 488 ARG A O 1
ATOM 3512 N N . SER A 1 489 ? -64.380 17.340 15.690 1.00 28.69 489 SER A N 1
ATOM 3513 C CA . SER A 1 489 ? -63.936 18.637 16.237 1.00 28.69 489 SER A CA 1
ATOM 3514 C C . SER A 1 489 ? -63.202 18.532 17.595 1.00 28.69 489 SER A C 1
ATOM 3516 O O . SER A 1 489 ? -63.403 17.532 18.277 1.00 28.69 489 SER A O 1
ATOM 3518 N N . ALA A 1 490 ? -62.479 19.529 18.141 1.00 29.41 490 ALA A N 1
ATOM 3519 C CA . ALA A 1 490 ? -61.956 20.845 17.693 1.00 29.41 490 ALA A CA 1
ATOM 3520 C C . ALA A 1 490 ? -61.060 21.447 18.832 1.00 29.41 490 ALA A C 1
ATOM 3522 O O . ALA A 1 490 ? -60.668 20.693 19.721 1.00 29.41 490 ALA A O 1
ATOM 3523 N N . THR A 1 491 ? -60.832 22.783 18.836 1.00 26.89 491 THR A N 1
ATOM 3524 C CA . THR A 1 491 ? -60.238 23.642 19.913 1.00 26.89 491 THR A CA 1
ATOM 3525 C C . THR A 1 491 ? -58.703 23.807 19.814 1.00 26.89 491 THR A C 1
ATOM 3527 O O . THR A 1 491 ? -57.972 22.871 20.103 1.00 26.89 491 THR A O 1
ATOM 3530 N N . SER A 1 492 ? -58.165 24.852 19.152 1.00 28.61 492 SER A N 1
ATOM 3531 C CA . SER A 1 492 ? -57.865 26.244 19.620 1.00 28.61 492 SER A CA 1
ATOM 3532 C C . SER A 1 492 ? -56.707 26.318 20.649 1.00 28.61 492 SER A C 1
ATOM 3534 O O . SER A 1 492 ? -56.547 25.394 21.430 1.00 28.61 492 SER A O 1
ATOM 3536 N N . THR A 1 493 ? -55.814 27.321 20.743 1.00 26.84 493 THR A N 1
ATOM 3537 C CA . THR A 1 493 ? -55.750 28.746 20.308 1.00 26.84 493 THR A CA 1
ATOM 3538 C C . THR A 1 493 ? -54.260 29.189 20.419 1.00 26.84 493 THR A C 1
ATOM 3540 O O . THR A 1 493 ? -53.591 28.708 21.327 1.00 26.84 493 THR A O 1
ATOM 3543 N N . THR A 1 494 ? -53.616 30.005 19.563 1.00 28.47 494 THR A N 1
ATOM 3544 C CA . THR A 1 494 ? -53.432 31.498 19.606 1.00 28.47 494 THR A CA 1
ATOM 3545 C C . THR A 1 494 ? -52.224 31.775 18.663 1.00 28.47 494 THR A C 1
ATOM 3547 O O . THR A 1 494 ? -51.231 31.076 18.811 1.00 28.47 494 THR A O 1
ATOM 3550 N N . SER A 1 495 ? -52.244 32.528 17.552 1.00 25.42 495 SER A N 1
ATOM 3551 C CA . SER A 1 495 ? -52.457 33.969 17.267 1.00 25.42 495 SER A CA 1
ATOM 3552 C C . SER A 1 495 ? -51.289 34.931 17.608 1.00 25.42 495 SER A C 1
ATOM 3554 O O . SER A 1 495 ? -50.759 34.877 18.711 1.00 25.42 495 SER A O 1
ATOM 3556 N N . ALA A 1 496 ? -51.018 35.860 16.664 1.00 27.92 496 ALA A N 1
ATOM 3557 C CA . ALA A 1 496 ? -50.026 36.964 16.596 1.00 27.92 496 ALA A CA 1
ATOM 3558 C C . ALA A 1 496 ? -48.606 36.613 16.068 1.00 27.92 496 ALA A C 1
ATOM 3560 O O . ALA A 1 496 ? -47.989 35.686 16.571 1.00 27.92 496 ALA A O 1
ATOM 3561 N N . ALA A 1 497 ? -47.970 37.320 15.111 1.00 28.98 497 ALA A N 1
ATOM 3562 C CA . ALA A 1 497 ? -48.351 38.345 14.102 1.00 28.98 497 ALA A CA 1
ATOM 3563 C C . ALA A 1 497 ? -47.184 38.440 13.043 1.00 28.98 497 ALA A C 1
ATOM 3565 O O . ALA A 1 497 ? -46.211 37.715 13.206 1.00 28.98 497 ALA A O 1
ATOM 3566 N N . SER A 1 498 ? -47.107 39.252 11.966 1.00 27.09 498 SER A N 1
ATOM 3567 C CA . SER A 1 498 ? -47.926 40.336 11.374 1.00 27.09 498 SER A CA 1
ATOM 3568 C C . SER A 1 498 ? -47.501 40.642 9.899 1.00 27.09 498 SER A C 1
ATOM 3570 O O . SER A 1 498 ? -46.564 40.038 9.393 1.00 27.09 498 SER A O 1
ATOM 3572 N N . ARG A 1 499 ? -48.115 41.668 9.274 1.00 26.72 499 ARG A N 1
ATOM 3573 C CA . ARG A 1 499 ? -47.672 42.485 8.101 1.00 26.72 499 ARG A CA 1
ATOM 3574 C C . ARG A 1 499 ? -47.558 41.884 6.676 1.00 26.72 499 ARG A C 1
ATOM 3576 O O . ARG A 1 499 ? -46.483 41.693 6.126 1.00 26.72 499 ARG A O 1
ATOM 3583 N N . THR A 1 500 ? -48.727 41.776 6.044 1.00 25.50 500 THR A N 1
ATOM 3584 C CA . THR A 1 500 ? -49.205 42.615 4.910 1.00 25.50 500 THR A CA 1
ATOM 3585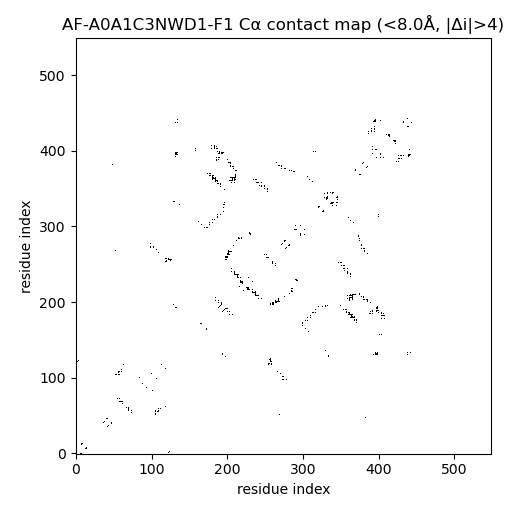 C C . THR A 1 500 ? -48.279 43.025 3.737 1.00 25.50 500 THR A C 1
ATOM 3587 O O . THR A 1 500 ? -47.432 43.904 3.863 1.00 25.50 500 THR A O 1
ATOM 3590 N N . LEU A 1 501 ? -48.634 42.492 2.558 1.00 25.86 501 LEU A N 1
ATOM 3591 C CA . LEU A 1 501 ? -48.640 43.067 1.191 1.00 25.86 501 LEU A CA 1
ATOM 3592 C C . LEU A 1 501 ? -48.436 44.590 0.995 1.00 25.86 501 LEU A C 1
ATOM 3594 O O . LEU A 1 501 ? -49.173 45.371 1.588 1.00 25.86 501 LEU A O 1
ATOM 3598 N N . VAL A 1 502 ? -47.667 44.967 -0.045 1.00 24.58 502 VAL A N 1
ATOM 3599 C CA . VAL A 1 502 ? -48.053 45.961 -1.086 1.00 24.58 502 VAL A CA 1
ATOM 3600 C C . VAL A 1 502 ? -47.457 45.535 -2.444 1.00 24.58 502 VAL A C 1
ATOM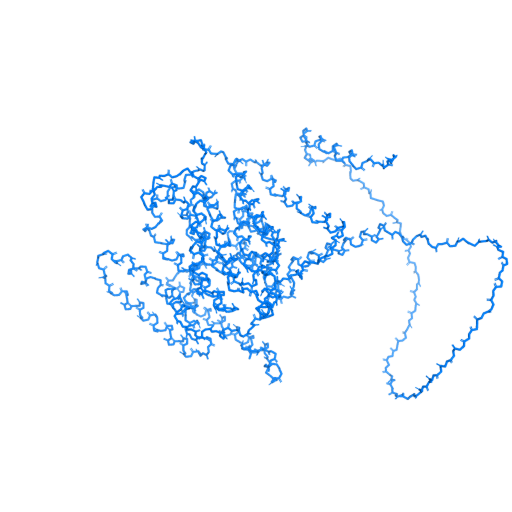 3602 O O . VAL A 1 502 ? -46.343 45.022 -2.499 1.00 24.58 502 VAL A O 1
ATOM 3605 N N . VAL A 1 503 ? -48.203 45.748 -3.534 1.00 31.33 503 VAL A N 1
ATOM 3606 C CA . VAL A 1 503 ? -47.800 45.520 -4.938 1.00 31.33 503 VAL A CA 1
ATOM 3607 C C . VAL A 1 503 ? -47.502 46.856 -5.624 1.00 31.33 503 VAL A C 1
ATOM 3609 O O . VAL A 1 503 ? -48.299 47.783 -5.497 1.00 31.33 503 VAL A O 1
ATOM 3612 N N . SER A 1 504 ? -46.441 46.928 -6.436 1.00 25.33 504 SER A N 1
ATOM 3613 C CA . SER A 1 504 ? -46.279 47.986 -7.449 1.00 25.33 504 SER A CA 1
ATOM 3614 C C . SER A 1 504 ? -45.349 47.574 -8.604 1.00 25.33 504 SER A C 1
ATOM 3616 O O . SER A 1 504 ? -44.128 47.561 -8.469 1.00 25.33 504 SER A O 1
ATOM 3618 N N . THR A 1 505 ? -45.947 47.269 -9.754 1.00 29.73 505 THR A N 1
ATOM 3619 C CA . THR A 1 505 ? -45.371 47.383 -11.116 1.00 29.73 505 THR A CA 1
ATOM 3620 C C . THR A 1 505 ? -45.454 48.856 -11.599 1.00 29.73 505 THR A C 1
ATOM 3622 O O . THR A 1 505 ? -46.119 49.619 -10.894 1.00 29.73 505 THR A O 1
ATOM 3625 N N . PRO A 1 506 ? -44.933 49.299 -12.778 1.00 40.72 506 PRO A N 1
ATOM 3626 C CA . PRO A 1 506 ? -44.400 48.544 -13.934 1.00 40.72 506 PRO A CA 1
ATOM 3627 C C . PRO A 1 506 ? -43.118 49.146 -14.596 1.00 40.72 506 PRO A C 1
ATOM 3629 O O . PRO A 1 506 ? -42.507 50.057 -14.049 1.00 40.72 506 PRO A O 1
ATOM 3632 N N . LEU A 1 507 ? -42.814 48.690 -15.832 1.00 24.80 507 LEU A N 1
ATOM 3633 C CA . LEU A 1 507 ? -41.867 49.245 -16.836 1.00 24.80 507 LEU A CA 1
ATOM 3634 C C . LEU A 1 507 ? -40.370 48.925 -16.577 1.00 24.80 507 LEU A C 1
ATOM 3636 O O . LEU A 1 507 ? -39.933 48.918 -15.436 1.00 24.80 507 LEU A O 1
ATOM 3640 N N . THR A 1 508 ? -39.516 48.625 -17.568 1.00 26.36 508 THR A N 1
ATOM 3641 C CA . THR A 1 508 ? -39.587 48.752 -19.045 1.00 26.36 508 THR A CA 1
ATOM 3642 C C . THR A 1 508 ? -39.060 47.508 -19.792 1.00 26.36 508 THR A C 1
ATOM 3644 O O . THR A 1 508 ? -38.337 46.676 -19.252 1.00 26.36 508 THR A O 1
ATOM 3647 N N . SER A 1 509 ? -39.392 47.405 -21.082 1.00 30.34 509 SER A N 1
ATOM 3648 C CA . SER A 1 509 ? -38.845 46.430 -22.036 1.00 30.34 509 SER A CA 1
ATOM 3649 C C . SER A 1 509 ? -37.449 46.808 -22.554 1.00 30.34 509 SER A C 1
ATOM 3651 O O . SER A 1 509 ? -37.287 47.924 -23.051 1.00 30.34 509 SER A O 1
ATOM 3653 N N . VAL A 1 510 ? -36.502 45.861 -22.604 1.00 27.25 510 VAL A N 1
ATOM 3654 C CA . VAL A 1 510 ? -35.345 45.919 -23.523 1.00 27.25 510 VAL A CA 1
ATOM 3655 C C . VAL A 1 510 ? -35.131 44.562 -24.203 1.00 27.25 510 VAL A C 1
ATOM 3657 O O . VAL A 1 510 ? -35.308 43.500 -23.615 1.00 27.25 510 VAL A O 1
ATOM 3660 N N . THR A 1 511 ? -34.812 44.651 -25.488 1.00 27.02 511 THR A N 1
ATOM 3661 C CA . THR A 1 511 ? -34.764 43.623 -26.529 1.00 27.02 511 THR A CA 1
ATOM 3662 C C . THR A 1 511 ? -33.714 42.519 -26.365 1.00 27.02 511 THR A C 1
ATOM 3664 O O . THR A 1 511 ? -32.680 42.664 -25.719 1.00 27.02 511 THR A O 1
ATOM 3667 N N . SER A 1 512 ? -33.966 41.421 -27.084 1.00 31.69 512 SER A N 1
ATOM 3668 C CA . SER A 1 512 ? -33.047 40.313 -27.354 1.00 31.69 512 SER A CA 1
ATOM 3669 C C . SER A 1 512 ? -31.654 40.763 -27.823 1.00 31.69 512 SER A C 1
ATOM 3671 O O . SER A 1 512 ? -31.502 41.293 -28.929 1.00 31.69 512 SER A O 1
ATOM 3673 N N . ALA A 1 513 ? -30.620 40.453 -27.040 1.00 27.14 513 ALA A N 1
ATOM 3674 C CA . ALA A 1 513 ? -29.230 40.577 -27.468 1.00 27.14 513 ALA A CA 1
ATOM 3675 C C . ALA A 1 513 ? -28.842 39.392 -28.372 1.00 27.14 513 ALA A C 1
ATOM 3677 O O . ALA A 1 513 ? -28.536 38.297 -27.901 1.00 27.14 513 ALA A O 1
ATOM 3678 N N . ALA A 1 514 ? -28.853 39.611 -29.688 1.00 29.17 514 ALA A N 1
ATOM 3679 C CA . ALA A 1 514 ? -28.335 38.641 -30.647 1.00 29.17 514 ALA A CA 1
ATOM 3680 C C . ALA A 1 514 ? -26.823 38.429 -30.444 1.00 29.17 514 ALA A C 1
ATOM 3682 O O . ALA A 1 514 ? -26.054 39.393 -30.397 1.00 29.17 514 ALA A O 1
ATOM 3683 N N . TYR A 1 515 ? -26.386 37.168 -30.380 1.00 27.53 515 TYR A N 1
ATOM 3684 C CA . TYR A 1 515 ? -24.971 36.804 -30.294 1.00 27.53 515 TYR A CA 1
ATOM 3685 C C . TYR A 1 515 ? -24.228 37.225 -31.574 1.00 27.53 515 TYR A C 1
ATOM 3687 O O . TYR A 1 515 ? -24.273 36.551 -32.607 1.00 27.53 515 TYR A O 1
ATOM 3695 N N . ARG A 1 516 ? -23.550 38.375 -31.518 1.00 26.45 516 ARG A N 1
ATOM 3696 C CA . ARG A 1 516 ? -22.742 38.906 -32.620 1.00 26.45 516 ARG A CA 1
ATOM 3697 C C . ARG A 1 516 ? -21.392 38.177 -32.640 1.00 26.45 516 ARG A C 1
ATOM 3699 O O . ARG A 1 516 ? -20.567 38.393 -31.758 1.00 26.45 516 ARG A O 1
ATOM 3706 N N . ARG A 1 517 ? -21.155 37.333 -33.654 1.00 29.55 517 ARG A N 1
ATOM 3707 C CA . ARG A 1 517 ? -19.834 36.716 -33.898 1.00 29.55 517 ARG A CA 1
ATOM 3708 C C . ARG A 1 517 ? -18.747 37.802 -33.992 1.00 29.55 517 ARG A C 1
ATOM 3710 O O . ARG A 1 517 ? -18.939 38.742 -34.768 1.00 29.55 517 ARG A O 1
ATOM 3717 N N . PRO A 1 518 ? -17.589 37.652 -33.325 1.00 29.48 518 PRO A N 1
ATOM 3718 C CA . PRO A 1 518 ? -16.382 38.372 -33.708 1.00 29.48 518 PRO A CA 1
ATOM 3719 C C . PRO A 1 518 ? -15.905 37.853 -35.068 1.00 29.48 518 PRO A C 1
ATOM 3721 O O . PRO A 1 518 ? -15.887 36.643 -35.311 1.00 29.48 518 PRO A O 1
ATOM 3724 N N . ALA A 1 519 ? -15.526 38.760 -35.964 1.00 30.50 519 ALA A N 1
ATOM 3725 C CA . ALA A 1 519 ? -14.906 38.400 -37.230 1.00 30.50 519 ALA A CA 1
ATOM 3726 C C . ALA A 1 519 ? -13.389 38.216 -37.055 1.00 30.50 519 ALA A C 1
ATOM 3728 O O . ALA A 1 519 ? -12.755 39.033 -36.402 1.00 30.50 519 ALA A O 1
ATOM 3729 N N . GLY A 1 520 ? -12.846 37.173 -37.692 1.00 33.00 520 GLY A N 1
ATOM 3730 C CA . GLY A 1 520 ? -11.488 37.105 -38.249 1.00 33.00 520 GLY A CA 1
ATOM 3731 C C . GLY A 1 520 ? -10.268 37.431 -37.372 1.00 33.00 520 GLY A C 1
ATOM 3732 O O . GLY A 1 520 ? -9.968 38.591 -37.124 1.00 33.00 520 GLY A O 1
ATOM 3733 N N . GLY A 1 521 ? -9.430 36.411 -37.145 1.00 34.00 521 GLY A N 1
ATOM 3734 C CA . GLY A 1 521 ? -7.971 36.594 -37.191 1.00 34.00 521 GLY A CA 1
ATOM 3735 C C . GLY A 1 521 ? -7.187 36.449 -35.884 1.00 34.00 521 GLY A C 1
ATOM 3736 O O . GLY A 1 521 ? -6.792 37.453 -35.310 1.00 34.00 521 GLY A O 1
ATOM 3737 N N . ALA A 1 522 ? -6.881 35.203 -35.495 1.00 37.00 522 ALA A N 1
ATOM 3738 C CA . ALA A 1 522 ? -5.540 34.725 -35.095 1.00 37.00 522 ALA A CA 1
ATOM 3739 C C . ALA A 1 522 ? -5.624 33.334 -34.427 1.00 37.00 522 ALA A C 1
ATOM 3741 O O . ALA A 1 522 ? -6.378 33.147 -33.479 1.00 37.00 522 ALA A O 1
ATOM 3742 N N . GLY A 1 523 ? -4.809 32.373 -34.878 1.00 41.56 523 GLY A N 1
ATOM 3743 C CA . GLY A 1 523 ? -4.384 31.240 -34.039 1.00 41.56 523 GLY A CA 1
ATOM 3744 C C . GLY A 1 523 ? -5.403 30.144 -33.690 1.00 41.56 523 GLY A C 1
ATOM 3745 O O . GLY A 1 523 ? -5.384 29.656 -32.564 1.00 41.56 523 GLY A O 1
ATOM 3746 N N . ALA A 1 524 ? -6.244 29.689 -34.625 1.00 39.84 524 ALA A N 1
ATOM 3747 C CA . ALA A 1 524 ? -6.883 28.375 -34.461 1.00 39.84 524 ALA A CA 1
ATOM 3748 C C . ALA A 1 524 ? -5.852 27.261 -34.763 1.00 39.84 524 ALA A C 1
ATOM 3750 O O . ALA A 1 524 ? -5.188 27.351 -35.800 1.00 39.84 524 ALA A O 1
ATOM 3751 N N . PRO A 1 525 ? -5.697 26.223 -33.915 1.00 37.94 525 PRO A N 1
ATOM 3752 C CA . PRO A 1 525 ? -4.760 25.135 -34.184 1.00 37.94 525 PRO A CA 1
ATOM 3753 C C . PRO A 1 525 ? -5.185 24.363 -35.438 1.00 37.94 525 PRO A C 1
ATOM 3755 O O . PRO A 1 525 ? -6.336 23.938 -35.564 1.00 37.94 525 PRO A O 1
ATOM 3758 N N . THR A 1 526 ? -4.256 24.184 -36.374 1.00 40.00 526 THR A N 1
ATOM 3759 C CA . THR A 1 526 ? -4.493 23.444 -37.614 1.00 40.00 526 THR A CA 1
ATOM 3760 C C . THR A 1 526 ? -4.628 21.950 -37.324 1.00 40.00 526 THR A C 1
ATOM 3762 O O . THR A 1 526 ? -3.740 21.323 -36.747 1.00 40.00 526 THR A O 1
ATOM 3765 N N . LEU A 1 527 ? -5.761 21.369 -37.719 1.00 40.81 527 LEU A N 1
ATOM 3766 C CA . LEU A 1 527 ? -6.012 19.938 -37.572 1.00 40.81 527 LEU A CA 1
ATOM 3767 C C . LEU A 1 527 ? -5.125 19.141 -38.538 1.00 40.81 527 LEU A C 1
ATOM 3769 O O . LEU A 1 527 ? -4.909 19.537 -39.681 1.00 40.81 527 LEU A O 1
ATOM 3773 N N . THR A 1 528 ? -4.626 17.994 -38.082 1.00 52.16 528 THR A N 1
ATOM 3774 C CA . THR A 1 528 ? -3.918 17.040 -38.947 1.00 52.16 528 THR A CA 1
ATOM 3775 C C . THR A 1 528 ? -4.906 16.319 -39.879 1.00 52.16 528 THR A C 1
ATOM 3777 O O . THR A 1 528 ? -6.100 16.272 -39.572 1.00 52.16 528 THR A O 1
ATOM 3780 N N . PRO A 1 529 ? -4.448 15.671 -40.972 1.00 46.47 529 PRO A N 1
ATOM 3781 C CA . PRO A 1 529 ? -5.340 14.957 -41.897 1.00 46.47 529 PRO A CA 1
ATOM 3782 C C . PRO A 1 529 ? -6.209 13.880 -41.222 1.00 46.47 529 PRO A C 1
ATOM 3784 O O . PRO A 1 529 ? -7.347 13.641 -41.621 1.00 46.47 529 PRO A O 1
ATOM 3787 N N . PHE A 1 530 ? -5.704 13.255 -40.151 1.00 47.28 530 PHE A N 1
ATOM 3788 C CA . PHE A 1 530 ? -6.487 12.327 -39.333 1.00 47.28 530 PHE A CA 1
ATOM 3789 C C . PHE A 1 530 ? -7.520 13.048 -38.450 1.00 47.28 530 PHE A C 1
ATOM 3791 O O . PHE A 1 530 ? -8.632 12.553 -38.285 1.00 47.28 530 PHE A O 1
ATOM 3798 N N . GLY A 1 531 ? -7.190 14.234 -37.928 1.00 45.81 531 GLY A N 1
ATOM 3799 C CA . GLY A 1 531 ? -8.134 15.095 -37.214 1.00 45.81 531 GLY A CA 1
ATOM 3800 C C . GLY A 1 531 ? -9.309 15.523 -38.095 1.00 45.81 531 GLY A C 1
ATOM 3801 O O . GLY A 1 531 ? -10.455 15.437 -37.660 1.00 45.81 531 GLY A O 1
ATOM 3802 N N . GLU A 1 532 ? -9.056 15.887 -39.355 1.00 57.88 532 GLU A N 1
ATOM 3803 C CA . GLU A 1 532 ? -10.120 16.168 -40.329 1.00 57.88 532 GLU A CA 1
ATOM 3804 C C . GLU A 1 532 ? -10.968 14.924 -40.636 1.00 57.88 532 GLU A C 1
ATOM 3806 O O . GLU A 1 532 ? -12.198 14.997 -40.597 1.00 57.88 532 GLU A O 1
ATOM 3811 N N . ALA A 1 533 ? -10.340 13.762 -40.857 1.00 58.44 533 ALA A N 1
ATOM 3812 C CA . ALA A 1 533 ? -11.049 12.502 -41.093 1.00 58.44 533 ALA A CA 1
ATOM 3813 C C . ALA A 1 533 ? -11.934 12.081 -39.902 1.00 58.44 533 ALA A C 1
ATOM 3815 O O . ALA A 1 533 ? -13.056 11.598 -40.089 1.00 58.44 533 ALA A O 1
ATOM 3816 N N . LEU A 1 534 ? -11.464 12.297 -38.670 1.00 48.59 534 LEU A N 1
ATOM 3817 C CA . LEU A 1 534 ? -12.204 11.983 -37.449 1.00 48.59 534 LEU A CA 1
ATOM 3818 C C . LEU A 1 534 ? -13.356 12.972 -37.222 1.00 48.59 534 LEU A C 1
ATOM 3820 O O . LEU A 1 534 ? -14.467 12.552 -36.901 1.00 48.59 534 LEU A O 1
ATOM 3824 N N . LEU A 1 535 ? -13.147 14.265 -37.480 1.00 54.97 535 LEU A N 1
ATOM 3825 C CA . LEU A 1 535 ? -14.190 15.292 -37.383 1.00 54.97 535 LEU A CA 1
ATOM 3826 C C . LEU A 1 535 ? -15.265 15.109 -38.477 1.00 54.97 535 LEU A C 1
ATOM 3828 O O . LEU A 1 535 ? -16.456 15.280 -38.209 1.00 54.97 535 LEU A O 1
ATOM 3832 N N . ALA A 1 536 ? -14.879 14.653 -39.674 1.00 59.75 536 ALA A N 1
ATOM 3833 C CA . ALA A 1 536 ? -15.803 14.226 -40.725 1.00 59.75 536 ALA A CA 1
ATOM 3834 C C . ALA A 1 536 ? -16.622 12.985 -40.318 1.00 59.75 536 ALA A C 1
ATOM 3836 O O . ALA A 1 536 ? -17.845 12.981 -40.478 1.00 59.75 536 ALA A O 1
ATOM 3837 N N . ARG A 1 537 ? -15.989 11.963 -39.719 1.00 55.47 537 ARG A N 1
ATOM 3838 C CA . ARG A 1 537 ? -16.681 10.781 -39.164 1.00 55.47 537 ARG A CA 1
ATOM 3839 C C . ARG A 1 537 ? -17.665 11.145 -38.050 1.00 55.47 537 ARG A C 1
ATOM 3841 O O . ARG A 1 537 ? -18.790 10.653 -38.061 1.00 55.47 537 ARG A O 1
ATOM 3848 N N . VAL A 1 538 ? -17.280 12.025 -37.125 1.00 54.00 538 VAL A N 1
ATOM 3849 C CA . VAL A 1 538 ? -18.158 12.499 -36.041 1.00 54.00 538 VAL A CA 1
ATOM 3850 C C . VAL A 1 538 ? -19.357 13.269 -36.605 1.00 54.00 538 VAL A C 1
ATOM 3852 O O . VAL A 1 538 ? -20.485 13.021 -36.185 1.00 54.00 538 VAL A O 1
ATOM 3855 N N . ARG A 1 539 ? -19.158 14.126 -37.618 1.00 57.06 539 ARG A N 1
ATOM 3856 C CA . ARG A 1 539 ? -20.264 14.808 -38.318 1.00 57.06 539 ARG A CA 1
ATOM 3857 C C . ARG A 1 539 ? -21.185 13.846 -39.073 1.00 57.06 539 ARG A C 1
ATOM 3859 O O . ARG A 1 539 ? -22.390 14.071 -39.072 1.00 57.06 539 ARG A O 1
ATOM 3866 N N . GLN A 1 540 ? -20.661 12.772 -39.671 1.00 53.06 540 GLN A N 1
ATOM 3867 C CA . GLN A 1 540 ? -21.493 11.731 -40.292 1.00 53.06 540 GLN A CA 1
ATOM 3868 C C . GLN A 1 540 ? -22.375 11.005 -39.266 1.00 53.06 540 GLN A C 1
ATOM 3870 O O . GLN A 1 540 ? -23.560 10.815 -39.520 1.00 53.06 540 GLN A O 1
ATOM 3875 N N . VAL A 1 541 ? -21.827 10.641 -38.101 1.00 50.88 541 VAL A N 1
ATOM 3876 C CA . VAL A 1 541 ? -22.588 9.966 -37.030 1.00 50.88 541 VAL A CA 1
ATOM 3877 C C . VAL A 1 541 ? -23.620 10.902 -36.384 1.00 50.88 541 VAL A C 1
ATOM 3879 O O . VAL A 1 541 ? -24.698 10.456 -36.002 1.00 50.88 541 VAL A O 1
ATOM 3882 N N . ALA A 1 542 ? -23.340 12.207 -36.311 1.00 42.69 542 ALA A N 1
ATOM 3883 C CA . ALA A 1 542 ? -24.274 13.208 -35.791 1.00 42.69 542 ALA A CA 1
ATOM 3884 C C . ALA A 1 542 ? -25.450 13.543 -36.739 1.00 42.69 542 ALA A C 1
ATOM 3886 O O . ALA A 1 542 ? -26.424 14.154 -36.301 1.00 42.69 542 ALA A O 1
ATOM 3887 N N . HIS A 1 543 ? -25.379 13.162 -38.022 1.00 43.72 543 HIS A N 1
ATOM 3888 C CA . HIS A 1 543 ? -26.359 13.539 -39.052 1.00 43.72 543 HIS A CA 1
ATOM 3889 C C . HIS A 1 543 ? -27.001 12.358 -39.800 1.00 43.72 543 HIS A C 1
ATOM 3891 O O . HIS A 1 543 ? -27.474 12.525 -40.922 1.00 43.72 543 HIS A O 1
ATOM 3897 N N . THR A 1 544 ? -27.105 11.181 -39.180 1.00 38.12 544 THR A N 1
ATOM 3898 C CA . THR A 1 544 ? -28.029 10.126 -39.637 1.00 38.12 544 THR A CA 1
ATOM 3899 C C . THR A 1 544 ? -29.396 10.250 -38.948 1.00 38.12 544 THR A C 1
ATOM 3901 O O . THR A 1 544 ? -29.564 9.695 -37.859 1.00 38.12 544 THR A O 1
ATOM 3904 N N . PRO A 1 545 ? -30.399 10.936 -39.542 1.00 42.41 545 PRO A N 1
ATOM 3905 C CA . PRO A 1 545 ? -31.784 10.792 -39.110 1.00 42.41 545 PRO A CA 1
ATOM 3906 C C . PRO A 1 545 ? -32.256 9.366 -39.415 1.00 42.41 545 PRO A C 1
ATOM 3908 O O . PRO A 1 545 ? -31.953 8.808 -40.472 1.00 42.41 545 PRO A O 1
ATOM 3911 N N . GLY A 1 546 ? -32.983 8.762 -38.477 1.00 45.16 546 GLY A N 1
ATOM 3912 C CA . GLY A 1 546 ? -33.369 7.358 -38.574 1.00 45.16 546 GLY A CA 1
ATOM 3913 C C . GLY A 1 546 ? -34.289 7.056 -39.760 1.00 45.16 546 GLY A C 1
ATOM 3914 O O . GLY A 1 546 ? -35.269 7.760 -40.001 1.00 45.16 546 GLY A O 1
ATOM 3915 N N . LYS A 1 547 ? -34.016 5.938 -40.437 1.00 33.34 547 LYS A N 1
ATOM 3916 C CA . LYS A 1 547 ? -35.007 5.178 -41.203 1.00 33.34 547 LYS A CA 1
ATOM 3917 C C . LYS A 1 547 ? -34.873 3.696 -40.862 1.00 33.34 547 LYS A C 1
ATOM 3919 O O . LYS A 1 547 ? -33.850 3.089 -41.163 1.00 33.34 547 LYS A O 1
ATOM 3924 N N . ALA A 1 548 ? -35.920 3.152 -40.246 1.00 34.88 548 ALA A N 1
ATOM 3925 C CA . ALA A 1 548 ? -36.263 1.735 -40.352 1.00 34.88 548 ALA A CA 1
ATOM 3926 C C . ALA A 1 548 ? -36.620 1.419 -41.827 1.00 34.88 548 ALA A C 1
ATOM 3928 O O . ALA A 1 548 ? -36.914 2.349 -42.594 1.00 34.88 548 ALA A O 1
ATOM 3929 N N . PRO A 1 549 ? -36.528 0.156 -42.259 1.00 37.25 549 PRO A N 1
ATOM 3930 C CA . PRO A 1 549 ? -37.526 -0.858 -41.892 1.00 37.25 549 PRO A CA 1
ATOM 3931 C C . PRO A 1 549 ? -37.099 -1.802 -40.762 1.00 37.25 549 PRO A C 1
ATOM 3933 O O . PRO A 1 549 ? -35.890 -2.100 -40.661 1.00 37.25 549 PRO A O 1
#

Organism: NCBI:txid1839754

Sequence (549 aa):
MVDDRQLAELSAIPADQVAAAGWAVGTTLAGFTGILLAPRLQLTPYGLTLLVLETFAVVVAARLASLPGAVLTALAIGILQSELSQFQVTGEFSALYLAVQSNLFVAALLVLLLLVPRLRELGGDAGSTGRFSSRGAPQAGRASLTDQRRDILGKFGGAVLLSAPLTFAPTDLRDAFAVPALALIFLSLVIVTGYSGQVSLGVAGYAGLGALLSAKLAAGDLFGLPPLPSLVALLLGALLVAPIGLLTGYPAIRRRGLALALTTFAVGAVVSRFVFQQQTFVSGLHVTPLSIAGHTLSDRWFYVVELACLGLGLLVVRNLHEGRLGRALLAVRDHTEGAAAVGVDVRNLKLLSFTVSAAVAGLGGALLMLGYASFDADTFSPLNSLLWFTAVVVFGADSAAGAVVAAGFIVTIDTLAPAGSATLAVGILALTLGWLPGGLASAVRHLVAELGNRIVEDLTEPGRVGSASTGADAGTVRTAAAASTQARSATSTTSAASRTLVVSTPLTSVTSAAYRRPAGGAGAPTLTPFGEALLARVRQVAHTPGKAP